Protein 7UWT (pdb70)

Radius of gyration: 27.2 Å; Cα contacts (8 Å, |Δi|>4): 662; chains: 2; bounding box: 78×72×59 Å

InterPro domains:
  IPR000415 Nitroreductase-like [G3DSA:3.40.109.10] (1-217)
  IPR000415 Nitroreductase-like [SSF55469] (1-216)
  IPR029479 Nitroreductase [PF00881] (8-193)
  IPR033878 Oxygen-insensitive NAD(P)H nitroreductase NfsB-like [cd02149] (2-213)
  IPR050627 Nitroreductase/BluB [PTHR23026] (3-212)

Secondary structure (DSSP, 8-state):
--HHHHHHH--B-SSB-TT----HHHHHHHHHHHHT---GGG---EEEEEE-SHHHHHHHHTTS-GGGGGGHHHHHHSSEEEEEEEES---HHHHHHHHHHHHHTT--SSHHHHHHHHHHHHHHHHIIIIIS--HHHHHHHHHHHHHHHHHHHHHHTT-EE--B--S-HHHHHHHTTTGGGTEEEEEEEEEE-B-TT-GGGGS------HHHH----/--HHHHHHH--B-S-B-TT-PPPHHHHHHHHHHHHT---GGG---EEEEEE-SHHHHHHHHTTS-GGGGGGHHHHHHSSEEEEEEEES---HHHHHHHHHHHHHTT--SSHHHHHHHHHHHHHHHHIIIIIS--HHHHHHHHHHHHHHHHHHHHHHTT-EE--B--S-HHHHHHHHTTGGGTEEEEEEEEEE-B-TT-GGGGSPP----HHHH----

Foldseek 3Di:
DDLVVLVQQADAFQAAALVFADDPVLVVVLVVLLCPADAVLSLSQKDKDKDQDLVSLVLQLLFCDDPNVSCNNLSNRFRMKIWIKGFQDDDLVSLVVVLVVVVVVPVDPDVVRSVVSSVVVVVVLCCCVPVVVPNRVSRVVSSVSSVVSSSSVCSVVVKHKHKDQSTHFVSSCVSVVPVVVRITTGIMMGITHHDPPRPRSPDHDDDDDCVVPDDDD/DPLVVLVQQADAFQAFALVFADDVVVVVVLVVLLQPADAVLSLSQKDKDKDQDLVRLVLQLQFQPDPNVSCSNLSNSFRMKIFIKGFQDDDLVSLVVVLVVCVVVPVDPDVVRSVVSSVVVCVVLCCCVPVVVPNRVSRVVSSVSSVVSSSSVCSVVVKHKHKDQSTHQVSSCVSVVPVVVRITTGIMMGITHHDPPRPRSPDGDDDDDPVVPDDDD

Solvent-accessible surface area: 24095 Å² total; per-residue (Å²): 130,82,100,99,87,1,49,121,71,49,33,31,0,75,28,9,40,54,94,110,105,11,67,110,77,60,26,53,40,4,89,47,55,2,93,108,11,72,16,32,36,56,0,56,0,24,91,44,26,55,7,75,58,120,121,14,3,45,77,0,3,97,0,0,91,65,89,80,50,87,22,47,144,21,0,36,24,0,2,22,0,2,0,0,0,0,23,58,68,6,72,64,63,53,1,83,99,13,7,85,55,8,52,110,118,61,179,31,106,76,112,72,48,31,93,47,66,36,67,41,3,14,135,62,1,51,59,18,77,118,111,103,163,31,15,79,90,16,0,41,128,17,0,92,88,0,7,37,46,0,32,70,14,1,10,52,44,131,7,31,9,4,46,5,123,22,14,54,33,117,52,0,0,107,37,44,22,9,115,147,112,24,36,24,4,16,4,0,0,0,2,0,33,56,15,164,111,4,126,31,44,104,100,121,80,97,168,196,65,62,136,90,87,130,123,150,209,210,80,100,93,83,9,48,118,84,46,28,31,0,77,24,7,41,73,98,117,97,7,50,75,92,55,16,59,37,4,90,83,55,1,138,110,10,71,16,32,46,57,0,55,0,24,91,42,30,59,7,64,65,123,70,16,9,48,101,0,3,112,1,0,90,63,90,82,48,86,23,56,52,14,0,61,46,1,8,14,0,1,0,0,0,0,24,58,67,7,72,93,62,57,4,78,99,13,7,69,58,11,52,94,116,62,175,26,110,84,98,146,48,43,90,43,85,25,66,44,7,20,162,69,1,59,72,17,79,118,105,104,163,31,17,81,93,15,0,41,126,16,0,91,87,0,8,36,47,0,30,66,14,0,15,57,39,147,7,29,8,5,47,5,119,21,14,54,32,110,56,0,0,105,43,37,23,6,113,146,137,26,39,24,4,18,4,0,0,0,2,0,28,50,21,128,111,0,123,30,41,157,105,121,80,95,169,196,65,66,120,90,84,131,125,153,211

Nearest PDB structures (foldseek):
  7uwt-assembly1_A  TM=1.005E+00  e=1.247E-40  Vibrio vulnificus
  6czp-assembly4_H  TM=1.000E+00  e=9.760E-38  Vibrio vulnificus
  1nec-assembly2_D  TM=9.916E-01  e=3.797E-31  Enterobacter cloacae
  8ccv-assembly1_B  TM=9.881E-01  e=1.722E-30  Escherichia coli
  8cj0-assembly1_B  TM=9.882E-01  e=2.695E-30  Escherichia coli

Structure (mmCIF, N/CA/C/O backbone):
data_7UWT
#
_entry.id   7UWT
#
_cell.length_a   68.430
_cell.length_b   137.360
_cell.length_c   107.040
_cell.angle_alpha   90.00
_cell.angle_beta   90.00
_cell.angle_gamma   90.00
#
_symmetry.space_group_name_H-M   'C 2 2 21'
#
loop_
_entity.id
_entity.type
_entity.pdbx_description
1 polymer 'Dihydropteridine reductase'
2 non-polymer 'FLAVIN MONONUCLEOTIDE'
3 non-polymer 'ACETATE ION'
4 non-polymer 'polyethylene glycol'
5 water water
#
loop_
_atom_site.group_PDB
_atom_site.id
_atom_site.type_symbol
_atom_site.label_atom_id
_atom_site.label_alt_id
_atom_site.label_comp_id
_atom_site.label_asym_id
_atom_site.label_entity_id
_atom_site.label_seq_id
_atom_site.pdbx_PDB_ins_code
_atom_site.Cartn_x
_atom_site.Cartn_y
_atom_site.Cartn_z
_atom_site.occupancy
_atom_site.B_iso_or_equiv
_atom_site.auth_seq_id
_atom_site.auth_comp_id
_atom_site.auth_asym_id
_atom_site.auth_atom_id
_atom_site.pdbx_PDB_model_num
ATOM 1 N N . MET A 1 1 ? 39.278 32.667 -25.538 1.00 42.47 1 MET A N 1
ATOM 2 C CA . MET A 1 1 ? 40.117 31.412 -25.762 1.00 38.61 1 MET A CA 1
ATOM 3 C C . MET A 1 1 ? 39.422 30.586 -26.851 1.00 28.53 1 MET A C 1
ATOM 4 O O . MET A 1 1 ? 38.270 30.288 -26.681 1.00 30.86 1 MET A O 1
ATOM 9 N N . THR A 1 2 ? 40.097 30.194 -27.920 1.00 26.47 2 THR A N 1
ATOM 10 C CA . THR A 1 2 ? 39.467 29.383 -29.011 1.00 23.89 2 THR A CA 1
ATOM 11 C C . THR A 1 2 ? 39.260 27.947 -28.510 1.00 22.86 2 THR A C 1
ATOM 12 O O . THR A 1 2 ? 39.894 27.594 -27.489 1.00 20.92 2 THR A O 1
ATOM 16 N N . ILE A 1 3 ? 38.439 27.137 -29.190 1.00 24.45 3 ILE A N 1
ATOM 17 C CA . ILE A 1 3 ? 38.308 25.692 -28.792 1.00 22.83 3 ILE A CA 1
ATOM 18 C C . ILE A 1 3 ? 39.646 24.987 -29.010 1.00 21.32 3 ILE A C 1
ATOM 19 O O . ILE A 1 3 ? 39.967 24.068 -28.218 1.00 21.76 3 ILE A O 1
ATOM 23 N N . VAL A 1 4 ? 40.432 25.344 -30.037 1.00 21.10 4 VAL A N 1
ATOM 24 C CA . VAL A 1 4 ? 41.790 24.751 -30.188 1.00 21.43 4 VAL A CA 1
ATOM 25 C C . VAL A 1 4 ? 42.630 25.117 -28.958 1.00 18.63 4 VAL A C 1
ATOM 26 O O . VAL A 1 4 ? 43.367 24.254 -28.436 1.00 19.25 4 VAL A O 1
ATOM 30 N N . GLN A 1 5 ? 42.609 26.365 -28.515 1.00 17.87 5 GLN A N 1
ATOM 31 C CA . GLN A 1 5 ? 43.405 26.728 -27.295 1.00 17.48 5 GLN A CA 1
ATOM 32 C C . GLN A 1 5 ? 42.860 25.920 -26.106 1.00 15.90 5 GLN A C 1
ATOM 33 O O . GLN A 1 5 ? 43.655 25.471 -25.295 1.00 17.18 5 GLN A O 1
ATOM 39 N N . ALA A 1 6 ? 41.555 25.700 -26.013 1.00 17.10 6 ALA A N 1
ATOM 40 C CA . ALA A 1 6 ? 40.997 24.839 -24.937 1.00 16.47 6 ALA A CA 1
ATOM 41 C C . ALA A 1 6 ? 41.594 23.418 -25.031 1.00 17.29 6 ALA A C 1
ATOM 42 O O . ALA A 1 6 ? 41.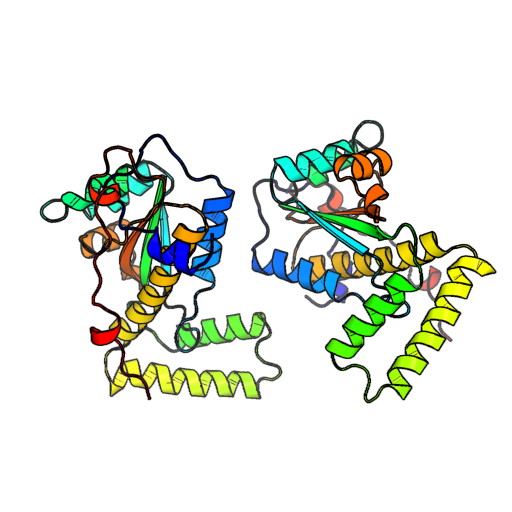928 22.828 -23.963 1.00 16.35 6 ALA A O 1
ATOM 44 N N . ALA A 1 7 ? 41.757 22.852 -26.229 1.00 15.45 7 ALA A N 1
ATOM 45 C CA . ALA A 1 7 ? 42.305 21.494 -26.394 1.00 15.90 7 ALA A CA 1
ATOM 46 C C . ALA A 1 7 ? 43.788 21.499 -26.043 1.00 15.08 7 ALA A C 1
ATOM 47 O O . ALA A 1 7 ? 44.319 20.490 -25.533 1.00 13.72 7 ALA A O 1
ATOM 49 N N . GLN A 1 8 ? 44.498 22.593 -26.378 1.00 16.39 8 GLN A N 1
ATOM 50 C CA . GLN A 1 8 ? 45.950 22.673 -26.122 1.00 17.02 8 GLN A CA 1
ATOM 51 C C . GLN A 1 8 ? 46.223 22.888 -24.636 1.00 17.03 8 GLN A C 1
ATOM 52 O O . GLN A 1 8 ? 47.280 22.447 -24.169 1.00 18.08 8 GLN A O 1
ATOM 58 N N . SER A 1 9 ? 45.375 23.622 -23.908 1.00 18.76 9 SER A N 1
ATOM 59 C CA . SER A 1 9 ? 45.734 24.056 -22.528 1.00 19.00 9 SER A CA 1
ATOM 60 C C . SER A 1 9 ? 45.185 23.066 -21.480 1.00 18.21 9 SER A C 1
ATOM 61 O O . SER A 1 9 ? 45.725 23.006 -20.380 1.00 19.27 9 SER A O 1
ATOM 64 N N . ARG A 1 10 ? 44.176 22.267 -21.792 1.00 15.79 10 ARG A N 1
ATOM 65 C CA . ARG A 1 10 ? 43.669 21.271 -20.807 1.00 14.75 10 ARG A CA 1
ATOM 66 C C . ARG A 1 10 ? 44.763 20.222 -20.590 1.00 14.33 10 ARG A C 1
ATOM 67 O O . ARG A 1 10 ? 45.614 20.040 -21.489 1.00 12.99 10 ARG A O 1
ATOM 75 N N . TYR A 1 11 ? 44.680 19.478 -19.493 1.00 13.04 11 TYR A N 1
ATOM 76 C CA . TYR A 1 11 ? 45.651 18.401 -19.192 1.00 13.85 11 TYR A CA 1
ATOM 77 C C . TYR A 1 11 ? 44.960 17.541 -18.128 1.00 12.85 11 TYR A C 1
ATOM 78 O O . TYR A 1 11 ? 43.998 18.018 -17.492 1.00 13.05 11 TYR A O 1
ATOM 87 N N . SER A 1 12 ? 45.487 16.368 -17.871 1.00 12.43 12 SER A N 1
ATOM 88 C CA . SER A 1 12 ? 45.014 15.512 -16.765 1.00 13.86 12 SER A CA 1
ATOM 89 C C . SER A 1 12 ? 45.575 16.038 -15.417 1.00 12.84 12 SER A C 1
ATOM 90 O O . SER A 1 12 ? 46.734 15.734 -15.089 1.00 14.86 12 SER A O 1
ATOM 93 N N . THR A 1 13 ? 44.737 16.712 -14.640 1.00 14.11 13 THR A N 1
ATOM 94 C CA . THR A 1 13 ? 45.027 17.183 -13.244 1.00 14.79 13 THR A CA 1
ATOM 95 C C . THR A 1 13 ? 45.401 15.983 -12.369 1.00 14.38 13 THR A C 1
ATOM 96 O O . THR A 1 13 ? 44.616 14.986 -12.292 1.00 15.06 13 THR A O 1
ATOM 100 N N . LYS A 1 14 ? 46.574 16.029 -11.744 1.00 14.29 14 LYS A N 1
ATOM 101 C CA . LYS A 1 14 ? 46.991 14.953 -10.813 1.00 14.56 14 LYS A CA 1
ATOM 102 C C . LYS A 1 14 ? 46.841 15.383 -9.356 1.00 15.14 14 LYS A C 1
ATOM 103 O O . LYS A 1 14 ? 47.001 14.513 -8.504 1.00 16.01 14 LYS A O 1
ATOM 109 N N . ALA A 1 15 ? 46.612 16.659 -9.068 1.00 14.60 15 ALA A N 1
ATOM 110 C CA . ALA A 1 15 ? 46.358 17.130 -7.685 1.00 16.27 15 ALA A CA 1
ATOM 111 C C . ALA A 1 15 ? 45.392 18.299 -7.731 1.00 13.91 15 ALA A C 1
ATOM 112 O O . ALA A 1 15 ? 45.680 19.304 -8.428 1.00 14.81 15 ALA A O 1
ATOM 114 N N . PHE A 1 16 ? 44.271 18.185 -7.044 1.00 14.18 16 PHE A N 1
ATOM 115 C CA . PHE A 1 16 ? 43.285 19.282 -6.995 1.00 15.15 16 PHE A CA 1
ATOM 116 C C . PHE A 1 16 ? 43.551 20.128 -5.749 1.00 17.25 16 PHE A C 1
ATOM 117 O O . PHE A 1 16 ? 44.034 19.592 -4.719 1.00 16.45 16 PHE A O 1
ATOM 125 N N . ASP A 1 17 ? 43.123 21.388 -5.808 1.00 16.96 17 ASP A N 1
ATOM 126 C CA . ASP A 1 17 ? 43.112 22.309 -4.642 1.00 18.24 17 ASP A CA 1
ATOM 127 C C . ASP A 1 17 ? 41.830 22.062 -3.834 1.00 17.57 17 ASP A C 1
ATOM 128 O O . ASP A 1 17 ? 40.724 22.446 -4.268 1.00 15.79 17 ASP A O 1
ATOM 133 N N . ALA A 1 18 ? 41.963 21.410 -2.676 1.00 17.71 18 ALA A N 1
ATOM 134 C CA . ALA A 1 18 ? 40.805 20.970 -1.881 1.00 20.72 18 ALA A CA 1
ATOM 135 C C . ALA A 1 18 ? 40.054 22.189 -1.315 1.00 22.38 18 ALA A C 1
ATOM 136 O O . ALA A 1 18 ? 38.904 21.992 -0.894 1.00 25.65 18 ALA A O 1
ATOM 138 N N . SER A 1 19 ? 40.633 23.395 -1.331 1.00 23.02 19 SER A N 1
ATOM 139 C CA . SER A 1 19 ? 39.953 24.622 -0.805 1.00 25.78 19 SER A CA 1
ATOM 140 C C . SER A 1 19 ? 39.007 25.217 -1.863 1.00 27.95 19 SER A C 1
ATOM 141 O O . SER A 1 19 ? 38.112 26.031 -1.505 1.00 26.68 19 SER A O 1
ATOM 144 N N . ARG A 1 20 ? 39.207 24.876 -3.141 1.00 23.33 20 ARG A N 1
ATOM 145 C CA . ARG A 1 20 ? 38.532 25.580 -4.265 1.00 25.09 20 ARG A CA 1
ATOM 146 C C . ARG A 1 20 ? 37.368 24.758 -4.812 1.00 23.02 20 ARG A C 1
ATOM 147 O O . ARG A 1 20 ? 37.575 23.611 -5.243 1.00 24.22 20 ARG A O 1
ATOM 155 N N . LYS A 1 21 ? 36.173 25.319 -4.728 1.00 20.13 21 LYS A N 1
ATOM 156 C CA . LYS A 1 21 ? 34.916 24.696 -5.173 1.00 21.12 21 LYS A CA 1
ATOM 157 C C . LYS A 1 21 ? 34.432 25.391 -6.444 1.00 23.08 21 LYS A C 1
ATOM 158 O O . LYS A 1 21 ? 34.517 26.658 -6.537 1.00 22.56 21 LYS A O 1
ATOM 164 N N . LEU A 1 22 ? 33.796 24.623 -7.312 1.00 20.13 22 LEU A N 1
ATOM 165 C CA . LEU A 1 22 ? 33.137 25.147 -8.523 1.00 22.30 22 LEU A CA 1
ATOM 166 C C . LEU A 1 22 ? 31.894 25.960 -8.150 1.00 21.32 22 LEU A C 1
ATOM 167 O O . LEU A 1 22 ? 31.064 25.533 -7.365 1.00 19.28 22 LEU A O 1
ATOM 172 N N . PRO A 1 23 ? 31.691 27.114 -8.804 1.00 23.10 23 PRO A N 1
ATOM 173 C CA . PRO A 1 23 ? 30.429 27.854 -8.700 1.00 24.83 23 PRO A CA 1
ATOM 174 C C . PRO A 1 23 ? 29.251 27.040 -9.243 1.00 25.24 23 PRO A C 1
ATOM 175 O O . PRO A 1 23 ? 29.453 26.246 -10.209 1.00 21.98 23 PRO A O 1
ATOM 179 N N . GLU A 1 24 ? 28.064 27.263 -8.679 1.00 23.37 24 GLU A N 1
ATOM 180 C CA . GLU A 1 24 ? 26.817 26.528 -9.024 1.00 26.70 24 GLU A CA 1
ATOM 181 C C . GLU A 1 24 ? 26.568 26.614 -10.540 1.00 26.69 24 GLU A C 1
ATOM 182 O O . GLU A 1 24 ? 26.119 25.580 -11.083 1.00 22.99 24 GLU A O 1
ATOM 185 N N . GLU A 1 25 ? 26.882 27.761 -11.184 1.00 22.98 25 GLU A N 1
ATOM 186 C CA . GLU A 1 25 ? 26.665 27.995 -12.642 1.00 22.54 25 GLU A CA 1
ATOM 187 C C . GLU A 1 25 ? 27.517 26.998 -13.454 1.00 21.17 25 GLU A C 1
ATOM 188 O O . GLU A 1 25 ? 27.013 26.486 -14.462 1.00 20.65 25 GLU A O 1
ATOM 190 N N . LYS A 1 26 ? 28.731 26.684 -12.999 1.00 20.68 26 LYS A N 1
ATOM 191 C CA . LYS A 1 26 ? 29.671 25.779 -13.711 1.00 21.33 26 LYS A CA 1
ATOM 192 C C . LYS A 1 26 ? 29.226 24.330 -13.554 1.00 22.37 26 LYS A C 1
ATOM 193 O O . LYS A 1 26 ? 29.274 23.566 -14.553 1.00 19.86 26 LYS A O 1
ATOM 199 N N . VAL A 1 27 ? 28.749 23.962 -12.367 1.00 20.32 27 VAL A N 1
ATOM 200 C CA . VAL A 1 27 ? 28.179 22.612 -12.143 1.00 20.29 27 VAL A CA 1
ATOM 201 C C . VAL A 1 27 ? 26.928 22.403 -13.001 1.00 19.99 27 VAL A C 1
ATOM 202 O O . VAL A 1 27 ? 26.831 21.360 -13.646 1.00 17.20 27 VAL A O 1
ATOM 206 N N . ALA A 1 28 ? 26.010 23.367 -13.064 1.00 17.01 28 ALA A N 1
ATOM 207 C CA . ALA A 1 28 ? 24.787 23.212 -13.870 1.00 17.22 28 ALA A CA 1
ATOM 208 C C . ALA A 1 28 ? 25.150 23.119 -15.370 1.00 15.82 28 ALA A C 1
ATOM 209 O O . ALA A 1 28 ? 24.475 22.343 -16.096 1.00 16.34 28 ALA A O 1
ATOM 211 N N . ALA A 1 29 ? 26.176 23.827 -15.811 1.00 15.40 29 ALA A N 1
ATOM 212 C CA . ALA A 1 29 ? 26.629 23.818 -17.224 1.00 16.99 29 ALA A CA 1
ATOM 213 C C . ALA A 1 29 ? 27.248 22.442 -17.572 1.00 15.52 29 ALA A C 1
ATOM 214 O O . ALA A 1 29 ? 26.968 21.911 -18.668 1.00 15.06 29 ALA A O 1
ATOM 216 N N . VAL A 1 30 ? 28.067 21.863 -16.701 1.00 15.32 30 VAL A N 1
ATOM 217 C CA . VAL A 1 30 ? 28.642 20.489 -16.883 1.00 17.65 30 VAL A CA 1
ATOM 218 C C . VAL A 1 30 ? 27.495 19.493 -17.081 1.00 16.48 30 VAL A C 1
ATOM 219 O O . VAL A 1 30 ? 27.532 18.670 -18.054 1.00 15.33 30 VAL A O 1
ATOM 223 N N . LYS A 1 31 ? 26.474 19.577 -16.223 1.00 15.37 31 LYS A N 1
ATOM 224 C CA . LYS A 1 31 ? 25.361 18.602 -16.245 1.00 15.31 31 LYS A CA 1
ATOM 225 C C . LYS A 1 31 ? 24.525 18.762 -17.517 1.00 15.52 31 LYS A C 1
ATOM 226 O O . LYS A 1 31 ? 24.153 17.740 -18.139 1.00 15.25 31 LYS A O 1
ATOM 231 N N . GLU A 1 32 ? 24.273 19.984 -17.938 1.00 15.90 32 GLU A N 1
ATOM 232 C CA . GLU A 1 32 ? 23.584 20.207 -19.224 1.00 17.01 32 GLU A CA 1
ATOM 233 C C . GLU A 1 32 ? 24.449 19.701 -20.396 1.00 15.84 32 GLU A C 1
ATOM 234 O O . GLU A 1 32 ? 23.907 19.027 -21.297 1.00 15.76 32 GLU A O 1
ATOM 240 N N . LEU A 1 33 ? 25.740 20.003 -20.425 1.00 15.17 33 LEU A N 1
ATOM 241 C CA . LEU A 1 33 ? 26.651 19.541 -21.506 1.00 15.66 33 LEU A CA 1
ATOM 242 C C . LEU A 1 33 ? 26.565 18.027 -21.690 1.00 15.96 33 LEU A C 1
ATOM 243 O O . LEU A 1 33 ? 26.311 17.554 -22.826 1.00 14.74 33 LEU A O 1
ATOM 248 N N . ILE A 1 34 ? 26.739 17.238 -20.633 1.00 14.28 34 ILE A N 1
ATOM 249 C CA . ILE A 1 34 ? 26.823 15.762 -20.811 1.00 14.39 34 ILE A CA 1
ATOM 250 C C . ILE A 1 34 ? 25.429 15.188 -21.097 1.00 14.79 34 ILE A C 1
ATOM 251 O O . ILE A 1 34 ? 25.382 14.224 -21.826 1.00 15.54 34 ILE A O 1
ATOM 256 N N . ARG A 1 35 ? 24.331 15.757 -20.582 1.00 12.82 35 ARG A N 1
ATOM 257 C CA . ARG A 1 35 ? 22.994 15.229 -20.926 1.00 14.10 35 ARG A CA 1
ATOM 258 C C . ARG A 1 35 ? 22.725 15.402 -22.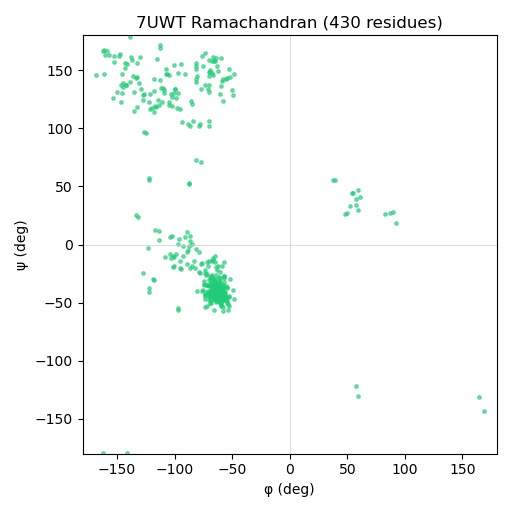428 1.00 12.18 35 ARG A C 1
ATOM 259 O O . ARG A 1 35 ? 21.992 14.565 -22.988 1.00 12.47 35 ARG A O 1
ATOM 267 N N . MET A 1 36 ? 23.352 16.387 -23.062 1.00 13.26 36 MET A N 1
ATOM 268 C CA . MET A 1 36 ? 23.089 16.783 -24.462 1.00 14.31 36 MET A CA 1
ATOM 269 C C . MET A 1 36 ? 23.949 15.993 -25.469 1.00 12.26 36 MET A C 1
ATOM 270 O O . MET A 1 36 ? 23.797 16.257 -26.655 1.00 11.77 36 MET A O 1
ATOM 275 N N . SER A 1 37 ? 24.866 15.145 -25.019 1.00 11.79 37 SER A N 1
ATOM 276 C CA . SER A 1 37 ? 25.819 14.425 -25.898 1.00 11.04 37 SER A CA 1
ATOM 277 C C . SER A 1 37 ? 25.033 13.667 -26.965 1.00 10.29 37 SER A C 1
ATOM 278 O O . SER A 1 37 ? 23.960 13.113 -26.679 1.00 10.82 37 SER A O 1
ATOM 281 N N . ALA A 1 38 ? 25.604 13.629 -28.160 1.00 10.69 38 ALA A N 1
ATOM 282 C CA . ALA A 1 38 ? 25.229 12.699 -29.239 1.00 10.74 38 ALA A CA 1
ATOM 283 C C . ALA A 1 38 ? 25.545 11.255 -28.793 1.00 11.22 38 ALA A C 1
ATOM 284 O O . ALA A 1 38 ? 26.334 11.028 -27.871 1.00 10.70 38 ALA A O 1
ATOM 286 N N . SER A 1 39 ? 24.868 10.312 -29.423 1.00 10.90 39 SER A N 1
ATOM 287 C CA . SER A 1 39 ? 25.042 8.856 -29.236 1.00 10.76 39 SER A CA 1
ATOM 288 C C . SER A 1 39 ? 24.424 8.194 -30.450 1.00 10.73 39 SER A C 1
ATOM 289 O O . SER A 1 39 ? 23.416 8.707 -30.993 1.00 10.47 39 SER A O 1
ATOM 292 N N . SER A 1 40 ? 25.001 7.074 -30.849 1.00 11.76 40 SER A N 1
ATOM 293 C CA . SER A 1 40 ? 24.458 6.251 -31.941 1.00 11.35 40 SER A CA 1
ATOM 294 C C . SER A 1 40 ? 22.962 6.008 -31.684 1.00 10.50 40 SER A C 1
ATOM 295 O O . SER A 1 40 ? 22.588 5.595 -30.568 1.00 9.55 40 SER A O 1
ATOM 298 N N . VAL A 1 41 ? 22.144 6.191 -32.714 1.00 10.29 41 VAL A N 1
ATOM 299 C CA . VAL A 1 41 ? 20.653 6.042 -32.700 1.00 11.88 41 VAL A CA 1
ATOM 300 C C . VAL A 1 41 ? 19.992 6.773 -31.523 1.00 10.95 41 VAL A C 1
ATOM 301 O O . VAL A 1 41 ? 18.903 6.369 -31.134 1.00 11.52 41 VAL A O 1
ATOM 305 N N . ASN A 1 42 ? 20.623 7.825 -30.999 1.00 10.95 42 ASN A N 1
ATOM 306 C CA . ASN A 1 42 ? 20.148 8.563 -29.792 1.00 10.74 42 ASN A CA 1
ATOM 307 C C . ASN A 1 42 ? 19.906 7.593 -28.628 1.00 10.09 42 ASN A C 1
ATOM 308 O O . ASN A 1 42 ? 19.044 7.862 -27.792 1.00 9.84 42 ASN A O 1
ATOM 313 N N . SER A 1 43 ? 20.697 6.513 -28.543 1.00 10.86 43 SER A N 1
ATOM 314 C CA . SER A 1 43 ? 20.597 5.481 -27.482 1.00 10.60 43 SER A CA 1
ATOM 315 C C . SER A 1 43 ? 20.820 6.057 -26.085 1.00 9.72 43 SER A C 1
ATOM 316 O O . SER A 1 43 ? 20.311 5.438 -25.140 1.00 10.23 43 SER A O 1
ATOM 319 N N . GLN A 1 44 ? 21.597 7.137 -25.942 1.00 9.46 44 GLN A N 1
ATOM 320 C CA . GLN A 1 44 ? 21.862 7.793 -24.642 1.00 10.25 44 GLN A CA 1
ATOM 321 C C . GLN A 1 44 ? 22.044 6.722 -23.561 1.00 10.55 44 GLN A C 1
ATOM 322 O O . GLN A 1 44 ? 21.372 6.741 -22.539 1.00 10.03 44 GLN A O 1
ATOM 328 N N . PRO A 1 45 ? 22.987 5.753 -23.725 1.00 11.13 45 PRO A N 1
ATOM 329 C CA . PRO A 1 45 ? 22.974 4.534 -22.902 1.00 10.15 45 PRO A CA 1
ATOM 330 C C . PRO A 1 45 ? 23.742 4.716 -21.587 1.00 10.92 45 PRO A C 1
ATOM 331 O O . PRO A 1 45 ? 24.634 3.946 -21.247 1.00 11.14 45 PRO A O 1
ATOM 335 N N . TRP A 1 46 ? 23.386 5.775 -20.875 1.00 10.60 46 TRP A N 1
ATOM 336 C CA . TRP A 1 46 ? 24.223 6.326 -19.806 1.00 10.81 46 TRP A CA 1
ATOM 337 C C . TRP A 1 46 ? 23.377 6.688 -18.584 1.00 11.24 46 TRP A C 1
ATOM 338 O O . TRP A 1 46 ? 22.165 6.901 -18.711 1.00 12.23 46 TRP A O 1
ATOM 349 N N . HIS A 1 47 ? 24.059 6.762 -17.468 1.00 11.82 47 HIS A N 1
ATOM 350 C CA . HIS A 1 47 ? 23.581 7.382 -16.217 1.00 11.78 47 HIS A CA 1
ATOM 351 C C . HIS A 1 47 ? 24.787 8.073 -15.581 1.00 11.88 47 HIS A C 1
ATOM 352 O O . HIS A 1 47 ? 25.950 7.616 -15.808 1.00 12.01 47 HIS A O 1
ATOM 359 N N . PHE A 1 48 ? 24.562 9.139 -14.814 1.00 11.20 48 PHE A N 1
ATOM 360 C CA . PHE A 1 48 ? 25.667 9.927 -14.246 1.00 12.13 48 PHE A CA 1
ATOM 361 C C . PHE A 1 48 ? 25.444 10.028 -12.731 1.00 13.37 48 PHE A C 1
ATOM 362 O O . PHE A 1 48 ? 24.315 10.330 -12.328 1.00 14.65 48 PHE A O 1
ATOM 370 N N . ILE A 1 49 ? 26.468 9.706 -11.963 1.00 13.62 49 ILE A N 1
ATOM 371 C CA . ILE A 1 49 ? 26.507 10.014 -10.510 1.00 15.90 49 ILE A CA 1
ATOM 372 C C . ILE A 1 49 ? 27.332 11.285 -10.337 1.00 15.10 49 ILE A C 1
ATOM 373 O O . ILE A 1 49 ? 28.451 11.385 -10.863 1.00 17.67 49 ILE A O 1
ATOM 378 N N . VAL A 1 50 ? 26.768 12.284 -9.678 1.00 15.68 50 VAL A N 1
ATOM 379 C CA . VAL A 1 50 ? 27.501 13.529 -9.372 1.00 16.34 50 VAL A CA 1
ATOM 380 C C . VAL A 1 50 ? 27.622 13.654 -7.843 1.00 16.93 50 VAL A C 1
ATOM 381 O O . VAL A 1 50 ? 26.595 13.777 -7.175 1.00 16.69 50 VAL A O 1
ATOM 385 N N . ALA A 1 51 ? 28.850 13.660 -7.351 1.00 16.14 51 ALA A N 1
ATOM 386 C CA . ALA A 1 51 ? 29.172 13.842 -5.923 1.00 17.14 51 ALA A CA 1
ATOM 387 C C . ALA A 1 51 ? 29.634 15.268 -5.743 1.00 17.83 51 ALA A C 1
ATOM 388 O O . ALA A 1 51 ? 30.567 15.686 -6.463 1.00 17.50 51 ALA A O 1
ATOM 390 N N . SER A 1 52 ? 29.029 15.982 -4.811 1.00 18.18 52 SER A N 1
ATOM 391 C CA . SER A 1 52 ? 29.398 17.375 -4.495 1.00 21.21 52 SER A CA 1
ATOM 392 C C . SER A 1 52 ? 29.757 17.480 -3.020 1.00 24.37 52 SER A C 1
ATOM 393 O O . SER A 1 52 ? 30.205 18.544 -2.631 1.00 28.19 52 SER A O 1
ATOM 396 N N . SER A 1 53 ? 29.644 16.397 -2.262 1.00 19.75 53 SER A N 1
ATOM 397 C CA . SER A 1 53 ? 29.813 16.399 -0.784 1.00 20.11 53 SER A CA 1
ATOM 398 C C . SER A 1 53 ? 31.031 15.557 -0.404 1.00 19.54 53 SER A C 1
ATOM 399 O O . SER A 1 53 ? 31.455 14.686 -1.219 1.00 16.71 53 SER A O 1
ATOM 402 N N . GLU A 1 54 ? 31.581 15.777 0.787 1.00 17.47 54 GLU A N 1
ATOM 403 C CA . GLU A 1 54 ? 32.692 14.950 1.305 1.00 19.57 54 GLU A CA 1
ATOM 404 C C . GLU A 1 54 ? 32.213 13.495 1.407 1.00 17.79 54 GLU A C 1
ATOM 405 O O . GLU A 1 54 ? 33.040 12.617 1.056 1.00 17.04 54 GLU A O 1
ATOM 411 N N . GLU A 1 55 ? 30.955 13.259 1.784 1.00 16.27 55 GLU A N 1
ATOM 412 C CA . GLU A 1 55 ? 30.442 11.868 1.966 1.00 17.92 55 GLU A CA 1
ATOM 413 C C . GLU A 1 55 ? 30.383 11.201 0.589 1.00 17.09 55 GLU A C 1
ATOM 414 O O . GLU A 1 55 ? 30.801 10.041 0.463 1.00 16.02 55 GLU A O 1
ATOM 420 N N . GLY A 1 56 ? 29.821 11.894 -0.403 1.00 16.23 56 GLY A N 1
ATOM 421 C CA . GLY A 1 56 ? 29.729 11.376 -1.782 1.00 15.49 56 GLY A CA 1
ATOM 422 C C . GLY A 1 56 ? 31.098 10.988 -2.322 1.00 14.32 56 GLY A C 1
ATOM 423 O O . GLY A 1 56 ? 31.214 9.904 -2.897 1.00 13.46 56 GLY A O 1
ATOM 424 N N . LYS A 1 57 ? 32.090 11.855 -2.172 1.00 13.67 57 LYS A N 1
ATOM 425 C CA . LYS A 1 57 ? 33.452 11.629 -2.704 1.00 13.96 57 LYS A CA 1
ATOM 426 C C . LYS A 1 57 ? 34.070 10.444 -1.963 1.00 13.77 57 LYS A C 1
ATOM 427 O O . LYS A 1 57 ? 34.707 9.609 -2.622 1.00 12.93 57 LYS A O 1
ATOM 433 N N . ALA A 1 58 ? 33.901 10.352 -0.643 1.00 13.10 58 ALA A N 1
ATOM 434 C CA . ALA A 1 58 ? 34.431 9.220 0.154 1.00 12.95 58 ALA A CA 1
ATOM 435 C C . ALA A 1 58 ? 33.841 7.897 -0.362 1.00 13.51 58 ALA A C 1
ATOM 436 O O . ALA A 1 58 ? 34.612 6.902 -0.429 1.00 14.99 58 ALA A O 1
ATOM 438 N N . ARG A 1 59 ? 32.555 7.873 -0.733 1.00 13.89 59 ARG A N 1
ATOM 439 C CA . ARG A 1 59 ? 31.868 6.658 -1.270 1.00 13.81 59 ARG A CA 1
ATOM 440 C C . ARG A 1 59 ? 32.492 6.244 -2.611 1.00 13.96 59 ARG A C 1
ATOM 441 O O . ARG A 1 59 ? 32.796 5.059 -2.777 1.00 11.90 59 ARG A O 1
ATOM 449 N N . ILE A 1 60 ? 32.716 7.204 -3.506 1.00 12.97 60 ILE A N 1
ATOM 450 C CA . ILE A 1 60 ? 33.385 6.911 -4.811 1.00 13.19 60 ILE A CA 1
ATOM 451 C C . ILE A 1 60 ? 34.807 6.423 -4.565 1.00 12.27 60 ILE A C 1
ATOM 452 O O . ILE A 1 60 ? 35.211 5.426 -5.243 1.00 11.77 60 ILE A O 1
ATOM 457 N N . ALA A 1 61 ? 35.545 7.030 -3.621 1.00 11.65 61 ALA A N 1
ATOM 458 C CA . ALA A 1 61 ? 36.959 6.692 -3.346 1.00 13.28 61 ALA A CA 1
ATOM 459 C C . ALA A 1 61 ? 37.136 5.284 -2.763 1.00 12.92 61 ALA A C 1
ATOM 460 O O . ALA A 1 61 ? 38.248 4.792 -2.782 1.00 14.69 61 ALA A O 1
ATOM 462 N N . LYS A 1 62 ? 36.082 4.618 -2.305 1.00 14.87 62 LYS A N 1
ATOM 463 C CA . LYS A 1 62 ? 36.129 3.173 -1.947 1.00 13.96 62 LYS A CA 1
ATOM 464 C C . LYS A 1 62 ? 36.599 2.352 -3.145 1.00 13.94 62 LYS A C 1
ATOM 465 O O . LYS A 1 62 ? 37.240 1.297 -2.932 1.00 12.49 62 LYS A O 1
ATOM 471 N N . ALA A 1 63 ? 36.333 2.816 -4.363 1.00 13.54 63 ALA A N 1
ATOM 472 C CA . ALA A 1 63 ? 36.734 2.103 -5.600 1.00 13.55 63 ALA A CA 1
ATOM 473 C C . ALA A 1 63 ? 38.180 2.445 -6.009 1.00 14.64 63 ALA A C 1
ATOM 474 O O . ALA A 1 63 ? 38.645 1.875 -6.993 1.00 15.35 63 ALA A O 1
ATOM 476 N N . THR A 1 64 ? 38.915 3.285 -5.268 1.00 15.20 64 THR A N 1
ATOM 477 C CA . THR A 1 64 ? 40.327 3.633 -5.596 1.00 15.05 64 THR A CA 1
ATOM 478 C C . THR A 1 64 ? 41.185 3.258 -4.393 1.00 17.59 64 THR A C 1
ATOM 479 O O . THR A 1 64 ? 41.846 4.124 -3.839 1.00 14.94 64 THR A O 1
ATOM 483 N N . GLN A 1 65 ? 41.106 1.995 -3.970 1.00 17.81 65 GLN A N 1
ATOM 484 C CA . GLN A 1 65 ? 41.947 1.488 -2.854 1.00 18.94 65 GLN A CA 1
ATOM 485 C C . GLN A 1 65 ? 42.930 0.473 -3.450 1.00 19.15 65 GLN A C 1
ATOM 486 O O . GLN A 1 65 ? 42.818 0.152 -4.653 1.00 17.23 65 GLN A O 1
ATOM 492 N N . GLY A 1 66 ? 43.893 0.018 -2.643 1.00 21.62 66 GLY A N 1
ATOM 493 C CA . GLY A 1 66 ? 44.923 -0.969 -3.040 1.00 22.69 66 GLY A CA 1
ATOM 494 C C . GLY A 1 66 ? 45.727 -0.497 -4.237 1.00 18.94 66 GLY A C 1
ATOM 495 O O . GLY A 1 66 ? 46.260 0.633 -4.193 1.00 18.68 66 GLY A O 1
ATOM 496 N N . GLY A 1 67 ? 45.723 -1.286 -5.312 1.00 20.64 67 GLY A N 1
ATOM 497 C CA . GLY A 1 67 ? 46.500 -0.973 -6.533 1.00 21.64 67 GLY A CA 1
ATOM 498 C C . GLY A 1 67 ? 46.013 0.300 -7.233 1.00 22.41 67 GLY A C 1
ATOM 499 O O . GLY A 1 67 ? 46.766 0.839 -8.058 1.00 21.52 67 GLY A O 1
ATOM 500 N N . PHE A 1 68 ? 44.820 0.817 -6.910 1.00 17.11 68 PHE A N 1
ATOM 501 C CA . PHE A 1 68 ? 44.252 2.032 -7.565 1.00 16.60 68 PHE A CA 1
ATOM 502 C C . PHE A 1 68 ? 44.403 3.274 -6.662 1.00 17.61 68 PHE A C 1
ATOM 503 O O . PHE A 1 68 ? 43.859 4.345 -7.022 1.00 16.12 68 PHE A O 1
ATOM 511 N N . ALA A 1 69 ? 45.116 3.174 -5.542 1.00 17.60 69 ALA A N 1
ATOM 512 C CA . ALA A 1 69 ? 45.204 4.242 -4.516 1.00 18.38 69 ALA A CA 1
ATOM 513 C C . ALA A 1 69 ? 45.800 5.533 -5.090 1.00 17.40 69 ALA A C 1
ATOM 514 O O . ALA A 1 69 ? 45.572 6.609 -4.492 1.00 16.28 69 ALA A O 1
ATOM 516 N N . ALA A 1 70 ? 46.586 5.451 -6.172 1.00 17.32 70 ALA A N 1
ATOM 517 C CA . ALA A 1 70 ? 47.149 6.637 -6.858 1.00 18.77 70 ALA A CA 1
ATOM 518 C C . ALA A 1 70 ? 46.037 7.572 -7.352 1.00 17.84 70 ALA A C 1
ATOM 519 O O . ALA A 1 70 ? 46.313 8.743 -7.547 1.00 20.42 70 ALA A O 1
ATOM 521 N N . ASN A 1 71 ? 44.806 7.104 -7.480 1.00 15.42 71 ASN A N 1
ATOM 522 C CA . ASN A 1 71 ? 43.685 7.954 -7.941 1.00 14.61 71 ASN A CA 1
ATOM 523 C C . ASN A 1 71 ? 42.826 8.474 -6.797 1.00 16.06 71 ASN A C 1
ATOM 524 O O . ASN A 1 71 ? 41.882 9.246 -7.088 1.00 16.36 71 ASN A O 1
ATOM 529 N N . GLU A 1 72 ? 43.041 8.005 -5.550 1.00 15.27 72 GLU A N 1
ATOM 530 C CA . GLU A 1 72 ? 42.137 8.330 -4.409 1.00 15.82 72 GLU A CA 1
ATOM 531 C C . GLU A 1 72 ? 42.073 9.844 -4.147 1.00 14.10 72 GLU A C 1
ATOM 532 O O . GLU A 1 72 ? 40.937 10.391 -4.057 1.00 15.90 72 GLU A O 1
ATOM 538 N N . ARG A 1 73 ? 43.215 10.534 -4.037 1.00 15.45 73 ARG A N 1
ATOM 539 C CA . ARG A 1 73 ? 43.257 11.981 -3.684 1.00 17.61 73 ARG A CA 1
ATOM 540 C C . ARG A 1 73 ? 42.666 12.822 -4.825 1.00 16.14 73 ARG A C 1
ATOM 541 O O . ARG A 1 73 ? 42.060 13.848 -4.514 1.00 16.26 73 ARG A O 1
ATOM 549 N N . LYS A 1 74 ? 42.739 12.379 -6.081 1.00 15.17 74 LYS A N 1
ATOM 550 C CA . LYS A 1 74 ? 42.088 13.123 -7.200 1.00 16.06 74 LYS A CA 1
ATOM 551 C C . LYS A 1 74 ? 40.593 13.187 -6.933 1.00 15.67 74 LYS A C 1
ATOM 552 O O . LYS A 1 74 ? 39.969 14.256 -7.177 1.00 16.54 74 LYS A O 1
ATOM 558 N N . ILE A 1 75 ? 40.020 12.084 -6.438 1.00 13.07 75 ILE A N 1
ATOM 559 C CA . ILE A 1 75 ? 38.565 12.040 -6.154 1.00 13.60 75 ILE A CA 1
ATOM 560 C C . ILE A 1 75 ? 38.288 12.882 -4.896 1.00 14.05 75 ILE A C 1
ATOM 561 O O . ILE A 1 75 ? 37.306 13.644 -4.912 1.00 14.84 75 ILE A O 1
ATOM 566 N N . LEU A 1 76 ? 39.073 12.692 -3.837 1.00 14.17 76 LEU A N 1
ATOM 567 C CA . LEU A 1 76 ? 38.775 13.281 -2.491 1.00 15.85 76 LEU A CA 1
ATOM 568 C C . LEU A 1 76 ? 38.927 14.803 -2.501 1.00 15.13 76 LEU A C 1
ATOM 569 O O . LEU A 1 76 ? 38.134 15.493 -1.864 1.00 13.91 76 LEU A O 1
ATOM 574 N N . ASP A 1 77 ? 39.891 15.310 -3.257 1.00 15.10 77 ASP A N 1
ATOM 575 C CA . ASP A 1 77 ? 40.261 16.747 -3.195 1.00 15.41 77 ASP A CA 1
ATOM 576 C C . ASP A 1 77 ? 39.539 17.551 -4.274 1.00 16.55 77 ASP A C 1
ATOM 577 O O . ASP A 1 77 ? 39.546 18.775 -4.166 1.00 17.84 77 ASP A O 1
ATOM 582 N N . ALA A 1 78 ? 38.937 16.917 -5.283 1.00 14.68 78 ALA A N 1
ATOM 583 C CA . ALA A 1 78 ? 38.181 17.620 -6.344 1.00 13.68 78 ALA A CA 1
ATOM 584 C C . ALA A 1 78 ? 36.980 18.308 -5.718 1.00 14.39 78 ALA A C 1
ATOM 585 O O . ALA A 1 78 ? 36.578 17.959 -4.580 1.00 15.03 78 ALA A O 1
ATOM 587 N N . SER A 1 79 ? 36.432 19.284 -6.431 1.00 13.28 79 SER A N 1
ATOM 588 C CA . SER A 1 79 ? 35.199 20.000 -6.035 1.00 14.65 79 SER A CA 1
ATOM 589 C C . SER A 1 79 ? 33.995 19.070 -6.247 1.00 14.62 79 SER A C 1
ATOM 590 O O . SER A 1 79 ? 33.121 18.931 -5.336 1.00 14.78 79 SER A O 1
ATOM 593 N N . HIS A 1 80 ? 33.868 18.540 -7.459 1.00 14.16 80 HIS A N 1
ATOM 594 C CA . HIS A 1 80 ? 32.728 17.707 -7.903 1.00 13.89 80 HIS A CA 1
ATOM 595 C C . HIS A 1 80 ? 33.274 16.516 -8.668 1.00 13.18 80 HIS A C 1
ATOM 596 O O . HIS A 1 80 ? 34.371 16.635 -9.265 1.00 13.35 80 HIS A O 1
ATOM 603 N N . VAL A 1 81 ? 32.621 15.376 -8.535 1.00 12.14 81 VAL A N 1
ATOM 604 C CA . VAL A 1 81 ? 33.069 14.158 -9.276 1.00 11.78 81 VAL A CA 1
ATOM 605 C C . VAL A 1 81 ? 31.879 13.596 -10.042 1.00 11.60 81 VAL A C 1
ATOM 606 O O . VAL A 1 81 ? 30.823 13.357 -9.426 1.00 13.32 81 VAL A O 1
ATOM 610 N N . VAL A 1 82 ? 32.072 13.353 -11.336 1.00 11.40 82 VAL A N 1
ATOM 611 C CA . VAL A 1 82 ? 31.073 12.725 -12.226 1.00 11.14 82 VAL A CA 1
ATOM 612 C C . VAL A 1 82 ? 31.515 11.281 -12.482 1.00 11.71 82 VAL A C 1
ATOM 613 O O . VAL A 1 82 ? 32.612 11.082 -13.007 1.00 12.13 82 VAL A O 1
ATOM 617 N N . VAL A 1 83 ? 30.661 10.328 -12.152 1.00 12.36 83 VAL A N 1
ATOM 618 C CA . VAL A 1 83 ? 30.848 8.913 -12.544 1.00 12.39 83 VAL A CA 1
ATOM 619 C C . VAL A 1 83 ? 29.982 8.686 -13.782 1.00 11.88 83 VAL A C 1
ATOM 620 O O . VAL A 1 83 ? 28.758 8.791 -13.678 1.00 13.45 83 VAL A O 1
ATOM 624 N N . PHE A 1 84 ? 30.615 8.364 -14.890 1.00 10.95 84 PHE A N 1
ATOM 625 C CA . PHE A 1 84 ? 29.933 7.946 -16.128 1.00 11.40 84 PHE A CA 1
ATOM 626 C C . PHE A 1 84 ? 29.675 6.443 -16.055 1.00 11.83 84 PHE A C 1
ATOM 627 O O . PHE A 1 84 ? 30.632 5.648 -15.868 1.00 11.75 84 PHE A O 1
ATOM 635 N N . CYS A 1 85 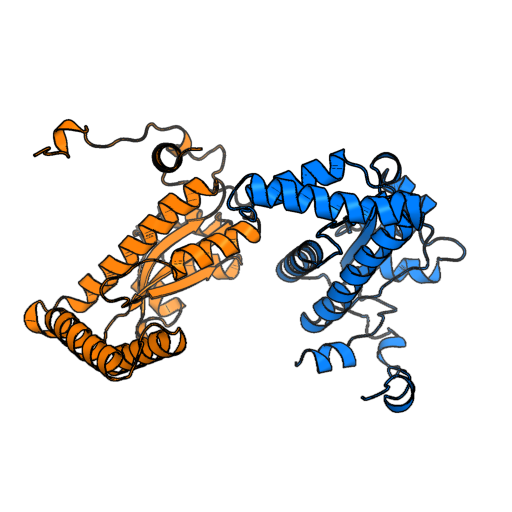? 28.404 6.083 -16.197 1.00 12.22 85 CYS A N 1
ATOM 636 C CA . CYS A 1 85 ? 27.907 4.693 -16.158 1.00 12.60 85 CYS A CA 1
ATOM 637 C C . CYS A 1 85 ? 27.278 4.387 -17.516 1.00 12.05 85 CYS A C 1
ATOM 638 O O . CYS A 1 85 ? 26.590 5.289 -18.109 1.00 12.18 85 CYS A O 1
ATOM 641 N N . ALA A 1 86 ? 27.480 3.161 -17.978 1.00 10.78 86 ALA A N 1
ATOM 642 C CA . ALA A 1 86 ? 26.895 2.639 -19.205 1.00 10.59 86 ALA A CA 1
ATOM 643 C C . ALA A 1 86 ? 25.798 1.643 -18.840 1.00 11.08 86 ALA A C 1
ATOM 644 O O . ALA A 1 86 ? 25.983 0.855 -17.881 1.00 11.59 86 ALA A O 1
ATOM 646 N N . LYS A 1 87 ? 24.790 1.520 -19.704 1.00 11.34 87 LYS A N 1
ATOM 647 C CA . LYS A 1 87 ? 23.818 0.388 -19.646 1.00 11.73 87 LYS A CA 1
ATOM 648 C C . LYS A 1 87 ? 24.539 -0.955 -19.780 1.00 12.51 87 LYS A C 1
ATOM 649 O O . LYS A 1 87 ? 25.472 -1.058 -20.557 1.00 11.98 87 LYS A O 1
ATOM 655 N N . THR A 1 88 ? 24.111 -1.963 -19.032 1.00 12.24 88 THR A N 1
ATOM 656 C CA . THR A 1 88 ? 24.705 -3.320 -19.128 1.00 14.53 88 THR A CA 1
ATOM 657 C C . THR A 1 88 ? 24.012 -4.129 -20.231 1.00 14.74 88 THR A C 1
ATOM 658 O O . THR A 1 88 ? 24.612 -5.096 -20.705 1.00 15.04 88 THR A O 1
ATOM 662 N N . ALA A 1 89 ? 22.803 -3.747 -20.629 1.00 14.40 89 ALA A N 1
ATOM 663 C CA . ALA A 1 89 ? 22.052 -4.433 -21.692 1.00 14.99 89 ALA A CA 1
ATOM 664 C C . ALA A 1 89 ? 21.014 -3.467 -22.246 1.00 15.25 89 ALA A C 1
ATOM 665 O O . ALA A 1 89 ? 20.737 -2.412 -21.620 1.00 14.94 89 ALA A O 1
ATOM 667 N N . ILE A 1 90 ? 20.458 -3.843 -23.391 1.00 14.61 90 ILE A N 1
ATOM 668 C CA . ILE A 1 90 ? 19.494 -2.970 -24.101 1.00 14.01 90 ILE A CA 1
ATOM 669 C C . ILE A 1 90 ? 18.440 -3.913 -24.668 1.00 16.15 90 ILE A C 1
ATOM 670 O O . ILE A 1 90 ? 18.798 -5.030 -25.182 1.00 17.89 90 ILE A O 1
ATOM 675 N N . ASP A 1 91 ? 17.187 -3.503 -24.551 1.00 16.55 91 ASP A N 1
ATOM 676 C CA . ASP A 1 91 ? 16.064 -4.315 -25.068 1.00 18.28 91 ASP A CA 1
ATOM 677 C C . ASP A 1 91 ? 14.975 -3.432 -25.697 1.00 19.34 91 ASP A C 1
ATOM 678 O O . ASP A 1 91 ? 15.038 -2.181 -25.633 1.00 15.09 91 ASP A O 1
ATOM 683 N N . GLU A 1 92 ? 13.932 -4.098 -26.176 1.00 20.71 92 GLU A N 1
ATOM 684 C CA . GLU A 1 92 ? 12.815 -3.430 -26.871 1.00 23.76 92 GLU A CA 1
ATOM 685 C C . GLU A 1 92 ? 12.121 -2.458 -25.917 1.00 20.64 92 GLU A C 1
ATOM 686 O O . GLU A 1 92 ? 11.687 -1.423 -26.417 1.00 20.66 92 GLU A O 1
ATOM 692 N N . ALA A 1 93 ? 11.949 -2.770 -24.634 1.00 18.92 93 ALA A N 1
ATOM 693 C CA . ALA A 1 93 ? 11.235 -1.851 -23.702 1.00 20.64 93 ALA A CA 1
ATOM 694 C C . ALA A 1 93 ? 12.006 -0.522 -23.598 1.00 19.56 93 ALA A C 1
ATOM 695 O O . ALA A 1 93 ? 11.377 0.583 -23.595 1.00 16.62 93 ALA A O 1
ATOM 697 N N . TYR A 1 94 ? 13.331 -0.579 -23.496 1.00 17.75 94 TYR A N 1
ATOM 698 C CA . TYR A 1 94 ? 14.130 0.672 -23.429 1.00 15.98 94 TYR A CA 1
ATOM 699 C C . TYR A 1 94 ? 13.942 1.441 -24.751 1.00 15.43 94 TYR A C 1
ATOM 700 O O . TYR A 1 94 ? 13.745 2.691 -24.747 1.00 16.06 94 TYR A O 1
ATOM 709 N N . LEU A 1 95 ? 13.959 0.723 -25.878 1.00 14.31 95 LEU A N 1
ATOM 710 C CA . LEU A 1 95 ? 13.800 1.364 -27.204 1.00 15.99 95 LEU A CA 1
ATOM 711 C C . LEU A 1 95 ? 12.415 2.012 -27.318 1.00 16.53 95 LEU A C 1
ATOM 712 O O . LEU A 1 95 ? 12.334 3.048 -27.981 1.00 15.12 95 LEU A O 1
ATOM 717 N N . LEU A 1 96 ? 11.371 1.399 -26.753 1.00 18.05 96 LEU A N 1
ATOM 718 C CA . LEU A 1 96 ? 9.994 1.980 -26.813 1.00 18.26 96 LEU A CA 1
ATOM 719 C C . LEU A 1 96 ? 9.899 3.215 -25.901 1.00 17.32 96 LEU A C 1
ATOM 720 O O . LEU A 1 96 ? 9.217 4.178 -26.287 1.00 16.50 96 LEU A O 1
ATOM 725 N N . ASP A 1 97 ? 10.591 3.232 -24.768 1.00 17.67 97 ASP A N 1
ATOM 726 C CA . ASP A 1 97 ? 10.622 4.374 -23.826 1.00 18.95 97 ASP A CA 1
ATOM 727 C C . ASP A 1 97 ? 11.357 5.532 -24.506 1.00 18.27 97 ASP A C 1
ATOM 728 O O . ASP A 1 97 ? 10.903 6.730 -24.458 1.00 16.37 97 ASP A O 1
ATOM 733 N N . LEU A 1 98 ? 12.449 5.211 -25.189 1.00 15.87 98 LEU A N 1
ATOM 734 C CA . LEU A 1 98 ? 13.229 6.222 -25.936 1.00 15.81 98 LEU A CA 1
ATOM 735 C C . LEU A 1 98 ? 12.348 6.813 -27.044 1.00 14.97 98 LEU A C 1
ATOM 736 O O . LEU A 1 98 ? 12.319 8.086 -27.178 1.00 14.80 98 LEU A O 1
ATOM 741 N N . LEU A 1 99 ? 11.673 5.960 -27.834 1.00 14.36 99 LEU A N 1
ATOM 742 C CA . LEU A 1 99 ? 10.807 6.420 -28.958 1.00 15.94 99 LEU A CA 1
ATOM 743 C C . LEU A 1 99 ? 9.690 7.334 -28.417 1.00 16.32 99 LEU A C 1
ATOM 744 O O . LEU A 1 99 ? 9.385 8.358 -29.058 1.00 16.61 99 LEU A O 1
ATOM 749 N N . GLU A 1 100 ? 9.079 6.982 -27.289 1.00 16.63 100 GLU A N 1
ATOM 750 C CA . GLU A 1 100 ? 8.056 7.823 -26.609 1.00 20.72 100 GLU A CA 1
ATOM 751 C C . GLU A 1 100 ? 8.634 9.158 -26.148 1.00 19.03 100 GLU A C 1
ATOM 752 O O . GLU A 1 100 ? 7.922 10.183 -26.349 1.00 17.94 100 GLU A O 1
ATOM 758 N N . SER A 1 101 ? 9.832 9.204 -25.570 1.00 17.70 101 SER A N 1
ATOM 759 C CA . SER A 1 101 ? 10.432 10.500 -25.172 1.00 19.18 101 SER A CA 1
ATOM 760 C C . SER A 1 101 ? 10.658 11.352 -26.428 1.00 17.53 101 SER A C 1
ATOM 761 O O . SER A 1 101 ? 10.416 12.572 -26.378 1.00 15.94 101 SER A O 1
ATOM 764 N N . GLU A 1 102 ? 11.082 10.759 -27.541 1.00 15.47 102 GLU A N 1
ATOM 765 C CA . GLU A 1 102 ? 11.323 11.558 -28.772 1.00 16.01 102 GLU A CA 1
ATOM 766 C C . GLU A 1 102 ? 9.976 12.053 -29.341 1.00 17.11 102 GLU A C 1
ATOM 767 O O . GLU A 1 102 ? 9.917 13.187 -29.882 1.00 17.08 102 GLU A O 1
ATOM 773 N N . ASP A 1 103 ? 8.953 11.198 -29.316 1.00 15.47 103 ASP A N 1
ATOM 774 C CA . ASP A 1 103 ? 7.575 11.567 -29.755 1.00 18.40 103 ASP A CA 1
ATOM 775 C C . ASP A 1 103 ? 7.061 12.765 -28.935 1.00 18.15 103 ASP A C 1
ATOM 776 O O . ASP A 1 103 ? 6.554 13.755 -29.548 1.00 18.97 103 ASP A O 1
ATOM 781 N N . LYS A 1 104 ? 7.214 12.712 -27.620 1.00 17.50 104 LYS A N 1
ATOM 782 C CA . LYS A 1 104 ? 6.805 13.810 -26.698 1.00 19.92 104 LYS A CA 1
ATOM 783 C C . LYS A 1 104 ? 7.600 15.053 -27.071 1.00 19.31 104 LYS A C 1
ATOM 784 O O . LYS A 1 104 ? 7.042 16.177 -27.012 1.00 19.02 104 LYS A O 1
ATOM 787 N N . ASP A 1 105 ? 8.857 14.888 -27.491 1.00 17.03 105 ASP A N 1
ATOM 788 C CA . ASP A 1 105 ? 9.743 16.041 -27.789 1.00 18.71 105 ASP A CA 1
ATOM 789 C C . ASP A 1 105 ? 9.468 16.602 -29.185 1.00 15.86 105 ASP A C 1
ATOM 790 O O . ASP A 1 105 ? 10.136 17.578 -29.540 1.00 18.18 1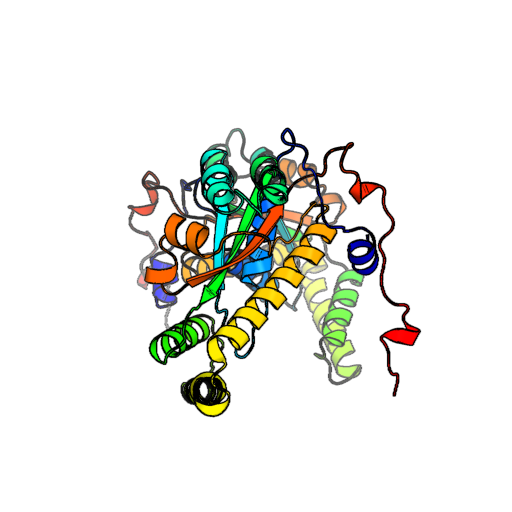05 ASP A O 1
ATOM 795 N N . GLY A 1 106 ? 8.583 15.996 -29.977 1.00 16.70 106 GLY A N 1
ATOM 796 C CA . GLY A 1 106 ? 8.155 16.567 -31.270 1.00 16.67 106 GLY A CA 1
ATOM 797 C C . GLY A 1 106 ? 8.971 16.107 -32.471 1.00 16.44 106 GLY A C 1
ATOM 798 O O . GLY A 1 106 ? 8.862 16.732 -33.535 1.00 18.40 106 GLY A O 1
ATOM 799 N N . ARG A 1 107 ? 9.711 15.012 -32.369 1.00 16.35 107 ARG A N 1
ATOM 800 C CA . ARG A 1 107 ? 10.563 14.543 -33.483 1.00 16.27 107 ARG A CA 1
ATOM 801 C C . ARG A 1 107 ? 9.764 13.856 -34.601 1.00 17.00 107 ARG A C 1
ATOM 802 O O . ARG A 1 107 ? 10.366 13.686 -35.672 1.00 16.22 107 ARG A O 1
ATOM 810 N N . TYR A 1 108 ? 8.516 13.442 -34.389 1.00 16.34 108 TYR A N 1
ATOM 811 C CA . TYR A 1 108 ? 7.708 12.684 -35.385 1.00 18.31 108 TYR A CA 1
ATOM 812 C C . TYR A 1 108 ? 6.402 13.435 -35.738 1.00 20.41 108 TYR A C 1
ATOM 813 O O . TYR A 1 108 ? 5.558 13.604 -34.868 1.00 23.79 108 TYR A O 1
ATOM 822 N N . ALA A 1 109 ? 6.266 13.834 -37.000 1.00 26.64 109 ALA A N 1
ATOM 823 C CA . ALA A 1 109 ? 5.076 14.504 -37.597 1.00 30.27 109 ALA A CA 1
ATOM 824 C C . ALA A 1 109 ? 3.869 13.553 -37.574 1.00 35.28 109 ALA A C 1
ATOM 825 O O . ALA A 1 109 ? 2.758 14.034 -37.348 1.00 36.48 109 ALA A O 1
ATOM 827 N N . ASP A 1 110 ? 4.088 12.249 -37.805 1.00 34.61 110 ASP A N 1
ATOM 828 C CA . ASP A 1 110 ? 3.010 11.236 -37.954 1.00 34.34 110 ASP A CA 1
ATOM 829 C C . ASP A 1 110 ? 3.526 9.890 -37.410 1.00 35.38 110 ASP A C 1
ATOM 830 O O . ASP A 1 110 ? 4.771 9.731 -37.238 1.00 29.73 110 ASP A O 1
ATOM 835 N N . VAL A 1 111 ? 2.611 8.953 -37.157 1.00 35.29 111 VAL A N 1
ATOM 836 C CA . VAL A 1 111 ? 2.914 7.583 -36.647 1.00 35.88 111 VAL A CA 1
ATOM 837 C C . VAL A 1 111 ? 3.780 6.856 -37.666 1.00 34.31 111 VAL A C 1
ATOM 838 O O . VAL A 1 111 ? 4.506 5.956 -37.225 1.00 31.69 111 VAL A O 1
ATOM 842 N N . GLU A 1 112 ? 3.670 7.189 -38.958 1.00 31.26 112 GLU A N 1
ATOM 843 C CA . GLU A 1 112 ? 4.497 6.574 -40.025 1.00 31.86 112 GLU A CA 1
ATOM 844 C C . GLU A 1 112 ? 5.975 6.827 -39.683 1.00 32.23 112 GLU A C 1
ATOM 845 O O . GLU A 1 112 ? 6.713 5.827 -39.542 1.00 36.09 112 GLU A O 1
ATOM 847 N N . ALA A 1 113 ? 6.396 8.090 -39.520 1.00 28.43 113 ALA A N 1
ATOM 848 C CA . ALA A 1 113 ? 7.791 8.483 -39.213 1.00 27.60 113 ALA A CA 1
ATOM 849 C C . ALA A 1 113 ? 8.264 7.823 -37.896 1.00 28.64 113 ALA A C 1
ATOM 850 O O . ALA A 1 113 ? 9.468 7.456 -37.765 1.00 29.45 113 ALA A O 1
ATOM 852 N N . LYS A 1 114 ? 7.369 7.732 -36.922 1.00 24.45 114 LYS A N 1
ATOM 853 C CA . LYS A 1 114 ? 7.666 7.138 -35.601 1.00 26.55 114 LYS A CA 1
ATOM 854 C C . LYS A 1 114 ? 7.965 5.641 -35.776 1.00 26.75 114 LYS A C 1
ATOM 855 O O . LYS A 1 114 ? 9.051 5.168 -35.326 1.00 21.71 114 LYS A O 1
ATOM 861 N N . ASN A 1 115 ? 7.012 4.917 -36.375 1.00 28.39 115 ASN A N 1
ATOM 862 C CA . ASN A 1 115 ? 7.135 3.455 -36.646 1.00 31.91 115 ASN A CA 1
ATOM 863 C C . ASN A 1 115 ? 8.395 3.201 -37.483 1.00 29.30 115 ASN A C 1
ATOM 864 O O . ASN A 1 115 ? 9.139 2.254 -37.157 1.00 32.31 115 ASN A O 1
ATOM 869 N N . GLY A 1 116 ? 8.660 4.032 -38.486 1.00 28.37 116 GLY A N 1
ATOM 870 C CA . GLY A 1 116 ? 9.849 3.921 -39.342 1.00 30.95 116 GLY A CA 1
ATOM 871 C C . GLY A 1 116 ? 11.119 4.004 -38.519 1.00 32.38 116 GLY A C 1
ATOM 872 O O . GLY A 1 116 ? 12.062 3.199 -38.754 1.00 29.22 116 GLY A O 1
ATOM 873 N N . MET A 1 117 ? 11.186 4.974 -37.602 1.00 28.40 117 MET A N 1
ATOM 874 C CA . MET A 1 117 ? 12.393 5.200 -36.778 1.00 26.50 117 MET A CA 1
ATOM 875 C C . MET A 1 117 ? 12.595 3.986 -35.861 1.00 23.31 117 MET A C 1
ATOM 876 O O . MET A 1 117 ? 13.735 3.553 -35.707 1.00 22.26 117 MET A O 1
ATOM 881 N N . HIS A 1 118 ? 11.525 3.492 -35.241 1.00 22.46 118 HIS A N 1
ATOM 882 C CA . HIS A 1 118 ? 11.594 2.320 -34.344 1.00 23.64 118 HIS A CA 1
ATOM 883 C C . HIS A 1 118 ? 12.168 1.122 -35.116 1.00 25.93 118 HIS A C 1
ATOM 884 O O . HIS A 1 118 ? 13.034 0.371 -34.554 1.00 19.60 118 HIS A O 1
ATOM 891 N N . ALA A 1 119 ? 11.674 0.906 -36.343 1.00 26.58 119 ALA A N 1
ATOM 892 C CA . ALA A 1 119 ? 11.992 -0.313 -37.121 1.00 27.62 119 ALA A CA 1
ATOM 893 C C . ALA A 1 119 ? 13.461 -0.221 -37.494 1.00 26.43 119 ALA A C 1
ATOM 894 O O . ALA A 1 119 ? 14.166 -1.220 -37.305 1.00 29.14 119 ALA A O 1
ATOM 896 N N . GLY A 1 120 ? 13.927 0.979 -37.836 1.00 25.14 120 GLY A N 1
ATOM 897 C CA . GLY A 1 120 ? 15.321 1.264 -38.209 1.00 24.10 120 GLY A CA 1
ATOM 898 C C . GLY A 1 120 ? 16.243 1.113 -37.009 1.00 23.51 120 GLY A C 1
ATOM 899 O O . GLY A 1 120 ? 17.295 0.449 -37.112 1.00 23.48 120 GLY A O 1
ATOM 900 N N . ARG A 1 121 ? 15.897 1.745 -35.891 1.00 21.16 121 ARG A N 1
ATOM 901 C CA . ARG A 1 121 ? 16.754 1.721 -34.688 1.00 18.69 121 ARG A CA 1
ATOM 902 C C . ARG A 1 121 ? 16.797 0.267 -34.172 1.00 18.17 121 ARG A C 1
ATOM 903 O O . ARG A 1 121 ? 17.869 -0.175 -33.728 1.00 19.33 121 ARG A O 1
ATOM 911 N N . SER A 1 122 ? 15.669 -0.424 -34.189 1.00 19.41 122 SER A N 1
ATOM 912 C CA . SER A 1 122 ? 15.533 -1.835 -33.740 1.00 22.78 122 SER A CA 1
ATOM 913 C C . SER A 1 122 ? 16.429 -2.719 -34.590 1.00 25.87 122 SER A C 1
ATOM 914 O O . SER A 1 122 ? 17.113 -3.578 -33.988 1.00 23.58 122 SER A O 1
ATOM 917 N N . PHE A 1 123 ? 16.405 -2.550 -35.917 1.00 29.36 123 PHE A N 1
ATOM 918 C CA . PHE A 1 123 ? 17.245 -3.379 -36.815 1.00 32.78 123 PHE A CA 1
ATOM 919 C C . PHE A 1 123 ? 18.676 -3.215 -36.329 1.00 27.62 123 PHE A C 1
ATOM 920 O O . PHE A 1 123 ? 19.405 -4.168 -36.183 1.00 29.39 123 PHE A O 1
ATOM 928 N N . PHE A 1 124 ? 19.072 -1.982 -36.105 1.00 26.72 124 PHE A N 1
ATOM 929 C CA . PHE A 1 124 ? 20.470 -1.619 -35.823 1.00 23.48 124 PHE A CA 1
ATOM 930 C C . PHE A 1 124 ? 20.932 -2.101 -34.425 1.00 21.76 124 PHE A C 1
ATOM 931 O O . PHE A 1 124 ? 22.074 -2.641 -34.242 1.00 20.95 124 PHE A O 1
ATOM 939 N N . VAL A 1 125 ? 20.124 -1.853 -33.390 1.00 16.76 125 VAL A N 1
ATOM 940 C CA . VAL A 1 125 ? 20.466 -2.331 -32.019 1.00 15.96 125 VAL A CA 1
ATOM 941 C C . VAL A 1 125 ? 20.597 -3.863 -32.038 1.00 16.98 125 VAL A C 1
ATOM 942 O O . VAL A 1 125 ? 21.510 -4.451 -31.364 1.00 16.12 125 VAL A O 1
ATOM 946 N N . ASN A 1 126 ? 19.716 -4.520 -32.771 1.00 17.78 126 ASN A N 1
ATOM 947 C CA . ASN A 1 126 ? 19.673 -6.012 -32.811 1.00 21.09 126 ASN A CA 1
ATOM 948 C C . ASN A 1 126 ? 20.920 -6.558 -33.518 1.00 17.80 126 ASN A C 1
ATOM 949 O O . ASN A 1 126 ? 21.408 -7.631 -33.099 1.00 20.15 126 ASN A O 1
ATOM 954 N N . MET A 1 127 ? 21.423 -5.855 -34.521 1.00 18.26 127 MET A N 1
ATOM 955 C CA . MET A 1 127 ? 22.738 -6.151 -35.156 1.00 22.83 127 MET A CA 1
ATOM 956 C C . MET A 1 127 ? 23.835 -6.174 -34.077 1.00 18.87 127 MET A C 1
ATOM 957 O O . MET A 1 127 ? 24.633 -7.114 -34.086 1.00 20.10 127 MET A O 1
ATOM 962 N N . HIS A 1 128 ? 23.876 -5.213 -33.148 1.00 16.27 128 HIS A N 1
ATOM 963 C CA . HIS A 1 128 ? 24.865 -5.195 -32.043 1.00 13.57 128 HIS A CA 1
ATOM 964 C C . HIS A 1 128 ? 24.555 -6.295 -31.009 1.00 14.33 128 HIS A C 1
ATOM 965 O O . HIS A 1 128 ? 25.490 -7.004 -30.593 1.00 14.31 128 HIS A O 1
ATOM 972 N N . ARG A 1 129 ? 23.286 -6.518 -30.670 1.00 13.31 129 ARG A N 1
ATOM 973 C CA . ARG A 1 129 ? 22.933 -7.524 -29.632 1.00 15.59 129 ARG A CA 1
ATOM 974 C C . ARG A 1 129 ? 23.307 -8.931 -30.131 1.00 15.70 129 ARG A C 1
ATOM 975 O O . ARG A 1 129 ? 23.861 -9.737 -29.338 1.00 16.05 129 ARG A O 1
ATOM 983 N N . PHE A 1 130 ? 22.992 -9.250 -31.391 1.00 15.85 130 PHE A N 1
ATOM 984 C CA . PHE A 1 130 ? 22.869 -10.668 -31.829 1.00 16.73 130 PHE A CA 1
ATOM 985 C C . PHE A 1 130 ? 23.870 -11.011 -32.926 1.00 18.01 130 PHE A C 1
ATOM 986 O O . PHE A 1 130 ? 24.282 -12.182 -32.970 1.00 19.43 130 PHE A O 1
ATOM 994 N N . ASP A 1 131 ? 24.278 -10.066 -33.776 1.00 18.83 131 ASP A N 1
ATOM 995 C CA . ASP A 1 131 ? 25.178 -10.401 -34.913 1.00 19.78 131 ASP A CA 1
ATOM 996 C C . ASP A 1 131 ? 26.621 -10.099 -34.526 1.00 21.40 131 ASP A C 1
ATOM 997 O O . ASP A 1 131 ? 27.466 -10.999 -34.630 1.00 20.72 131 ASP A O 1
ATOM 1002 N N . LEU A 1 132 ? 26.931 -8.877 -34.120 1.00 19.68 132 LEU A N 1
ATOM 1003 C CA . LEU A 1 132 ? 28.297 -8.578 -33.597 1.00 20.75 132 LEU A CA 1
ATOM 1004 C C . LEU A 1 132 ? 28.429 -9.060 -32.163 1.00 18.67 132 LEU A C 1
ATOM 1005 O O . LEU A 1 132 ? 29.555 -9.214 -31.695 1.00 20.43 132 LEU A O 1
ATOM 1010 N N . LYS A 1 133 ? 27.321 -9.206 -31.441 1.00 18.50 133 LYS A N 1
ATOM 1011 C CA . LYS A 1 133 ? 27.347 -9.664 -30.025 1.00 18.28 133 LYS A CA 1
ATOM 1012 C C . LYS A 1 133 ? 28.277 -8.759 -29.204 1.00 17.92 133 LYS A C 1
ATOM 1013 O O . LYS A 1 133 ? 29.003 -9.248 -28.340 1.00 16.95 133 LYS A O 1
ATOM 1019 N N . ASP A 1 134 ? 28.172 -7.455 -29.396 1.00 15.84 134 ASP A N 1
ATOM 1020 C CA . ASP A 1 134 ? 29.083 -6.499 -28.724 1.00 16.17 134 ASP A CA 1
ATOM 1021 C C . ASP A 1 134 ? 28.290 -5.334 -28.119 1.00 14.46 134 ASP A C 1
ATOM 1022 O O . ASP A 1 134 ? 28.893 -4.252 -28.031 1.00 13.46 134 ASP A O 1
ATOM 1027 N N . ALA A 1 135 ? 27.016 -5.521 -27.784 1.00 14.76 135 ALA A N 1
ATOM 1028 C CA . ALA A 1 135 ? 26.091 -4.412 -27.428 1.00 15.30 135 ALA A CA 1
ATOM 1029 C C . ALA A 1 135 ? 26.653 -3.653 -26.217 1.00 14.01 135 ALA A C 1
ATOM 1030 O O . ALA A 1 135 ? 26.600 -2.418 -26.206 1.00 12.92 135 ALA A O 1
ATOM 1032 N N . HIS A 1 136 ? 27.257 -4.332 -25.245 1.00 14.70 136 HIS A N 1
ATOM 1033 C CA . HIS A 1 136 ? 27.778 -3.601 -24.062 1.00 16.54 136 HIS A CA 1
ATOM 1034 C C . HIS A 1 136 ? 28.977 -2.719 -24.468 1.00 14.52 136 HIS A C 1
ATOM 1035 O O . HIS A 1 136 ? 29.083 -1.549 -23.993 1.00 11.00 136 HIS A O 1
ATOM 1042 N N . HIS A 1 137 ? 29.871 -3.230 -25.310 1.00 12.97 137 HIS A N 1
ATOM 1043 C CA . HIS A 1 137 ? 31.011 -2.411 -25.821 1.00 13.09 137 HIS A CA 1
ATOM 1044 C C . HIS A 1 137 ? 30.541 -1.237 -26.672 1.00 12.97 137 HIS A C 1
ATOM 1045 O O . HIS A 1 137 ? 31.111 -0.125 -26.541 1.00 12.75 137 HIS A O 1
ATOM 1052 N N . TRP A 1 138 ? 29.560 -1.461 -27.514 1.00 11.01 138 TRP A N 1
ATOM 1053 C CA . TRP A 1 138 ? 28.977 -0.413 -28.391 1.00 12.59 138 TRP A CA 1
ATOM 1054 C C . TRP A 1 138 ? 28.358 0.693 -27.510 1.00 12.81 138 TRP A C 1
ATOM 1055 O O . TRP A 1 138 ? 28.596 1.881 -27.764 1.00 12.06 138 TRP A O 1
ATOM 1066 N N . MET A 1 139 ? 27.633 0.328 -26.458 1.00 11.57 139 MET A N 1
ATOM 1067 C CA . MET A 1 139 ? 27.036 1.347 -25.543 1.00 10.71 139 MET A CA 1
ATOM 1068 C C . MET A 1 139 ? 28.141 2.092 -24.781 1.00 11.04 139 MET A C 1
ATOM 1069 O O . MET A 1 139 ? 28.038 3.337 -24.681 1.00 10.05 139 MET A O 1
ATOM 1074 N N . GLU A 1 140 ? 29.191 1.402 -24.307 1.00 11.52 140 GLU A N 1
ATOM 1075 C CA . GLU A 1 140 ? 30.259 2.049 -23.535 1.00 11.68 140 GLU A CA 1
ATOM 1076 C C . GLU A 1 140 ? 30.967 3.026 -24.479 1.00 10.59 140 GLU A C 1
ATOM 1077 O O . GLU A 1 140 ? 31.373 4.087 -23.976 1.00 9.59 140 GLU A O 1
ATOM 1083 N N . LYS A 1 141 ? 31.100 2.711 -25.762 1.00 9.58 141 LYS A N 1
ATOM 1084 C CA . LYS A 1 141 ? 31.720 3.647 -26.751 1.00 10.17 141 LYS A CA 1
ATOM 1085 C C . LYS A 1 141 ? 30.962 4.982 -26.800 1.00 9.59 141 LYS A C 1
ATOM 1086 O O . LYS A 1 141 ? 31.633 6.033 -26.896 1.00 9.86 141 LYS A O 1
ATOM 1092 N N . GLN A 1 142 ? 29.643 4.939 -26.735 1.00 9.26 142 GLN A N 1
ATOM 1093 C CA . GLN A 1 142 ? 28.814 6.186 -26.748 1.00 10.10 142 GLN A CA 1
ATOM 1094 C C . GLN A 1 142 ? 29.107 6.974 -25.459 1.00 9.86 142 GLN A C 1
ATOM 1095 O O . GLN A 1 142 ? 29.158 8.194 -25.468 1.00 10.05 142 GLN A O 1
ATOM 1101 N N . VAL A 1 143 ? 29.272 6.281 -24.342 1.00 9.73 143 VAL A N 1
ATOM 1102 C CA . VAL A 1 143 ? 29.579 6.931 -23.042 1.00 9.77 143 VAL A CA 1
ATOM 1103 C C . VAL A 1 143 ? 30.966 7.582 -23.129 1.00 9.71 143 VAL A C 1
ATOM 1104 O O . VAL A 1 143 ? 31.090 8.684 -22.636 1.00 10.17 143 VAL A O 1
ATOM 1108 N N . TYR A 1 144 ? 31.972 6.949 -23.742 1.00 9.20 144 TYR A N 1
ATOM 1109 C CA . TYR A 1 144 ? 33.316 7.565 -23.948 1.00 9.75 144 TYR A CA 1
ATOM 1110 C C . TYR A 1 144 ? 33.232 8.819 -24.833 1.00 9.33 144 TYR A C 1
ATOM 1111 O O . TYR A 1 144 ? 33.954 9.802 -24.568 1.00 9.06 144 TYR A O 1
ATOM 1120 N N . LEU A 1 145 ? 32.391 8.781 -25.849 1.00 9.58 145 LEU A N 1
ATOM 1121 C CA . LEU A 1 145 ? 32.173 9.968 -26.713 1.00 9.71 145 LEU A CA 1
ATOM 1122 C C . LEU A 1 145 ? 31.691 11.110 -25.803 1.00 9.40 145 LEU A C 1
ATOM 1123 O O . LEU A 1 145 ? 32.217 12.221 -25.894 1.00 9.94 145 LEU A O 1
ATOM 1128 N N . ASN A 1 146 ? 30.757 10.820 -24.901 1.00 10.00 146 ASN A N 1
ATOM 1129 C CA . ASN A 1 146 ? 30.218 11.796 -23.925 1.00 9.79 146 ASN A CA 1
ATOM 1130 C C . ASN A 1 146 ? 31.394 12.340 -23.089 1.00 10.59 146 ASN A C 1
ATOM 1131 O O . ASN A 1 146 ? 31.579 13.569 -23.002 1.00 10.79 146 ASN A O 1
ATOM 1136 N N . VAL A 1 147 ? 32.179 11.480 -22.480 1.00 9.79 147 VAL A N 1
ATOM 1137 C CA . VAL A 1 147 ? 33.374 11.904 -21.696 1.00 9.50 147 VAL A CA 1
ATOM 1138 C C . VAL A 1 147 ? 34.233 12.897 -22.493 1.00 9.84 147 VAL A C 1
ATOM 1139 O O . VAL A 1 147 ? 34.660 13.911 -21.928 1.00 8.42 147 VAL A O 1
ATOM 1143 N N . GLY A 1 148 ? 34.514 12.600 -23.758 1.00 9.39 148 GLY A N 1
ATOM 1144 C CA . GLY A 1 148 ? 35.259 13.551 -24.609 1.00 10.12 148 GLY A CA 1
ATOM 1145 C C . GLY A 1 148 ? 34.627 14.928 -24.600 1.00 9.69 148 GLY A C 1
ATOM 1146 O O . GLY A 1 148 ? 35.359 15.974 -24.554 1.00 10.73 148 GLY A O 1
ATOM 1147 N N . THR A 1 149 ? 33.316 15.001 -24.724 1.00 10.55 149 THR A N 1
ATOM 1148 C CA . THR A 1 149 ? 32.644 16.325 -24.712 1.00 10.90 149 THR A CA 1
ATOM 1149 C C . THR A 1 149 ? 32.922 17.026 -23.399 1.00 10.75 149 THR A C 1
ATOM 1150 O O . THR A 1 149 ? 33.099 18.244 -23.408 1.00 10.43 149 THR A O 1
ATOM 1154 N N . LEU A 1 150 ? 32.895 16.276 -22.305 1.00 10.76 150 LEU A N 1
ATOM 1155 C CA . LEU A 1 150 ? 33.153 16.878 -20.968 1.00 10.74 150 LEU A CA 1
ATOM 1156 C C . LEU A 1 150 ? 34.605 17.333 -20.878 1.00 10.17 150 LEU A C 1
ATOM 1157 O O . LEU A 1 150 ? 34.820 18.398 -20.334 1.00 11.35 150 LEU A O 1
ATOM 1162 N N . LEU A 1 151 ? 35.587 16.559 -21.331 1.00 9.87 151 LEU A N 1
ATOM 1163 C CA . LEU A 1 151 ? 37.003 16.979 -21.189 1.00 11.47 151 LEU A CA 1
ATOM 1164 C C . LEU A 1 151 ? 37.227 18.302 -21.956 1.00 13.28 151 LEU A C 1
ATOM 1165 O O . LEU A 1 151 ? 37.987 19.227 -21.447 1.00 12.88 151 LEU A O 1
ATOM 1170 N N . LEU A 1 152 ? 36.671 18.403 -23.168 1.00 12.97 152 LEU A N 1
ATOM 1171 C CA . LEU A 1 152 ? 36.887 19.634 -23.971 1.00 13.00 152 LEU A CA 1
ATOM 1172 C C . LEU A 1 152 ? 36.049 20.772 -23.382 1.00 13.52 152 LEU A C 1
ATOM 1173 O O . LEU A 1 152 ? 36.601 21.888 -23.155 1.00 13.74 152 LEU A O 1
ATOM 1178 N N . GLY A 1 153 ? 34.806 20.462 -23.017 1.00 13.15 153 GLY A N 1
ATOM 1179 C CA . GLY A 1 153 ? 33.870 21.448 -22.460 1.00 13.67 153 GLY A CA 1
ATOM 1180 C C . GLY A 1 153 ? 34.387 22.025 -21.159 1.00 14.38 153 GLY A C 1
ATOM 1181 O O . GLY A 1 153 ? 34.262 23.246 -20.953 1.00 14.64 153 GLY A O 1
ATOM 1182 N N . ALA A 1 154 ? 34.925 21.183 -20.271 1.00 14.72 154 ALA A N 1
ATOM 1183 C CA . ALA A 1 154 ? 35.453 21.635 -18.978 1.00 14.80 154 ALA A CA 1
ATOM 1184 C C . ALA A 1 154 ? 36.545 22.655 -19.252 1.00 14.40 154 ALA A C 1
ATOM 1185 O O . ALA A 1 154 ? 36.586 23.710 -18.572 1.00 13.96 154 ALA A O 1
ATOM 1187 N N . SER A 1 155 ? 37.446 22.314 -20.173 1.00 14.29 155 SER A N 1
ATOM 1188 C CA . SER A 1 155 ? 38.580 23.203 -20.493 1.00 15.13 155 SER A CA 1
ATOM 1189 C C . SER A 1 155 ? 38.024 24.544 -20.982 1.00 15.62 155 SER A C 1
ATOM 1190 O O . SER A 1 155 ? 38.569 25.596 -20.566 1.00 16.19 155 SER A O 1
ATOM 1193 N N . ALA A 1 156 ? 37.027 24.545 -21.861 1.00 15.37 156 ALA A N 1
ATOM 1194 C CA . ALA A 1 156 ? 36.504 25.818 -22.418 1.00 17.72 156 ALA A CA 1
ATOM 1195 C C . ALA A 1 156 ? 35.869 26.649 -21.288 1.00 20.08 156 ALA A C 1
ATOM 1196 O O . ALA A 1 156 ? 35.834 27.896 -21.414 1.00 17.79 156 ALA A O 1
ATOM 1198 N N . MET A 1 157 ? 35.316 25.996 -20.254 1.00 17.53 157 MET A N 1
ATOM 1199 C CA . MET A 1 157 ? 34.714 26.674 -19.074 1.00 18.49 157 MET A CA 1
ATOM 1200 C C . MET A 1 157 ? 35.762 26.975 -17.998 1.00 17.40 157 MET A C 1
ATOM 1201 O O . MET A 1 157 ? 35.327 27.419 -16.936 1.00 18.76 157 MET A O 1
ATOM 1206 N N . GLU A 1 158 ? 37.054 26.755 -18.256 1.00 17.23 158 GLU A N 1
ATOM 1207 C CA . GLU A 1 158 ? 38.183 27.020 -17.313 1.00 20.69 158 GLU A CA 1
ATOM 1208 C C . GLU A 1 158 ? 38.017 26.212 -16.018 1.00 20.07 158 GLU A C 1
ATOM 1209 O O . GLU A 1 158 ? 38.146 26.781 -14.895 1.00 19.25 158 GLU A O 1
ATOM 1215 N N . ILE A 1 159 ? 37.718 24.940 -16.178 1.00 16.71 159 ILE A N 1
ATOM 1216 C CA . ILE A 1 159 ? 37.556 23.932 -15.083 1.00 17.80 159 ILE A CA 1
ATOM 1217 C C . ILE A 1 159 ? 38.639 22.887 -15.333 1.00 17.29 159 ILE A C 1
ATOM 1218 O O . ILE A 1 159 ? 38.698 22.368 -16.476 1.00 16.93 159 ILE A O 1
ATOM 1223 N N . ASP A 1 160 ? 39.386 22.513 -14.301 1.00 14.75 160 ASP A N 1
ATOM 1224 C CA . ASP A 1 160 ? 40.345 21.385 -14.349 1.00 15.09 160 ASP A CA 1
ATOM 1225 C C . ASP A 1 160 ? 39.596 20.052 -14.178 1.00 13.61 160 ASP A C 1
ATOM 1226 O O . ASP A 1 160 ? 38.544 19.992 -13.544 1.00 12.28 160 ASP A O 1
ATOM 1231 N N . ALA A 1 161 ? 40.075 19.027 -14.854 1.00 14.20 161 ALA A N 1
ATOM 1232 C CA . ALA A 1 161 ? 39.445 17.690 -14.846 1.00 12.63 161 ALA A CA 1
ATOM 1233 C C . ALA A 1 161 ? 40.524 16.637 -14.995 1.00 12.33 161 ALA A C 1
ATOM 1234 O O . ALA A 1 161 ? 41.651 16.958 -15.481 1.00 12.42 161 ALA A O 1
ATOM 1236 N N . VAL A 1 162 ? 40.189 15.400 -14.642 1.00 11.94 162 VAL A N 1
ATOM 1237 C CA . VAL A 1 162 ? 41.033 14.252 -15.036 1.00 12.25 162 VAL A CA 1
ATOM 1238 C C . VAL A 1 162 ? 40.088 13.090 -15.288 1.00 12.74 162 VAL A C 1
ATOM 1239 O O . VAL A 1 162 ? 39.254 12.782 -14.445 1.00 12.41 162 VAL A O 1
ATOM 1243 N N . PRO A 1 163 ? 40.227 12.412 -16.438 1.00 12.04 163 PRO A N 1
ATOM 1244 C CA . PRO A 1 163 ? 39.492 11.169 -16.682 1.00 12.39 163 PRO A CA 1
ATOM 1245 C C . PRO A 1 163 ? 40.231 10.023 -15.994 1.00 11.76 163 PRO A C 1
ATOM 1246 O O . PRO A 1 163 ? 41.408 9.961 -16.056 1.00 13.27 163 PRO A O 1
ATOM 1250 N N . ILE A 1 164 ? 39.488 9.103 -15.388 1.00 11.67 164 ILE A N 1
ATOM 1251 C CA . ILE A 1 164 ? 40.049 8.023 -14.537 1.00 11.04 164 ILE A CA 1
ATOM 1252 C C . ILE A 1 164 ? 39.414 6.689 -14.947 1.00 11.02 164 ILE A C 1
ATOM 1253 O O . ILE A 1 164 ? 38.191 6.546 -14.807 1.00 10.59 164 ILE A O 1
ATOM 1258 N N . GLU A 1 165 ? 40.236 5.751 -15.414 1.00 11.81 165 GLU A N 1
ATOM 1259 C CA . GLU A 1 165 ? 39.868 4.317 -15.650 1.00 13.06 165 GLU A CA 1
ATOM 1260 C C . GLU A 1 165 ? 40.383 3.454 -14.493 1.00 13.04 165 GLU A C 1
ATOM 1261 O O . GLU A 1 165 ? 39.923 2.307 -14.388 1.00 11.67 165 GLU A O 1
ATOM 1267 N N . GLY A 1 166 ? 41.333 3.968 -13.723 1.00 13.47 166 GLY A N 1
ATOM 1268 C CA . GLY A 1 166 ? 42.035 3.215 -12.666 1.00 13.61 166 GLY A CA 1
ATOM 1269 C C . GLY A 1 166 ? 41.231 3.151 -11.401 1.00 12.23 166 GLY A C 1
ATOM 1270 O O . GLY A 1 166 ? 41.578 3.841 -10.436 1.00 11.74 166 GLY A O 1
ATOM 1271 N N . PHE A 1 167 ? 40.157 2.353 -11.418 1.00 11.90 167 PHE A N 1
ATOM 1272 C CA . PHE A 1 167 ? 39.268 2.162 -10.271 1.00 11.55 167 PHE A CA 1
ATOM 1273 C C . PHE A 1 167 ? 38.641 0.787 -10.379 1.00 12.31 167 PHE A C 1
ATOM 1274 O O . PHE A 1 167 ? 38.627 0.178 -11.470 1.00 11.16 167 PHE A O 1
ATOM 1282 N N . ASP A 1 168 ? 38.121 0.313 -9.268 1.00 12.89 168 ASP A N 1
ATOM 1283 C CA . ASP A 1 168 ? 37.497 -1.025 -9.193 1.00 13.67 168 ASP A CA 1
ATOM 1284 C C . ASP A 1 168 ? 36.003 -0.853 -9.435 1.00 12.94 168 ASP A C 1
ATOM 1285 O O . ASP A 1 168 ? 35.306 -0.383 -8.556 1.00 11.82 168 ASP A O 1
ATOM 1290 N N . ALA A 1 169 ? 35.532 -1.234 -10.623 1.00 13.58 169 ALA A N 1
ATOM 1291 C CA . ALA A 1 169 ? 34.154 -0.953 -11.072 1.00 13.31 169 ALA A CA 1
ATOM 1292 C C . ALA A 1 169 ? 33.200 -1.865 -10.301 1.00 12.05 169 ALA A C 1
ATOM 1293 O O . ALA A 1 169 ? 32.077 -1.474 -10.131 1.00 14.08 169 ALA A O 1
ATOM 1295 N N . LYS A 1 170 ? 33.631 -3.031 -9.818 1.00 12.03 170 LYS A N 1
ATOM 1296 C CA . LYS A 1 170 ? 32.735 -3.885 -8.996 1.00 14.08 170 LYS A CA 1
ATOM 1297 C C . LYS A 1 170 ? 32.410 -3.135 -7.709 1.00 12.91 170 LYS A C 1
ATOM 1298 O O . LYS A 1 170 ? 31.263 -3.137 -7.285 1.00 13.90 170 LYS A O 1
ATOM 1304 N N . VAL A 1 171 ? 33.411 -2.584 -7.054 1.00 13.43 171 VAL A N 1
ATOM 1305 C CA . VAL A 1 171 ? 33.246 -1.859 -5.771 1.00 14.19 171 VAL A CA 1
ATOM 1306 C C . VAL A 1 171 ? 32.362 -0.638 -6.031 1.00 12.57 171 VAL A C 1
ATOM 1307 O O . VAL A 1 171 ? 31.456 -0.394 -5.249 1.00 12.96 171 VAL A O 1
ATOM 1311 N N . LEU A 1 172 ? 32.639 0.135 -7.081 1.00 11.84 172 LEU A N 1
ATOM 1312 C CA . LEU A 1 172 ? 31.818 1.341 -7.374 1.00 12.48 172 LEU A CA 1
ATOM 1313 C C . LEU A 1 172 ? 30.381 0.945 -7.719 1.00 12.65 172 LEU A C 1
ATOM 1314 O O . LEU A 1 172 ? 29.404 1.584 -7.216 1.00 13.42 172 LEU A O 1
ATOM 1319 N N . ASP A 1 173 ? 30.209 -0.078 -8.541 1.00 11.91 173 ASP A N 1
ATOM 1320 C CA . ASP A 1 173 ? 28.855 -0.554 -8.899 1.00 13.88 173 ASP A CA 1
ATOM 1321 C C . ASP A 1 173 ? 28.089 -0.962 -7.638 1.00 14.29 173 ASP A C 1
ATOM 1322 O O . ASP A 1 173 ? 26.917 -0.598 -7.513 1.00 14.25 173 ASP A O 1
ATOM 1327 N N . GLU A 1 174 ? 28.718 -1.738 -6.756 1.00 15.99 174 GLU A N 1
ATOM 1328 C CA . GLU A 1 174 ? 28.018 -2.168 -5.528 1.00 16.75 174 GLU A CA 1
ATOM 1329 C C . GLU A 1 174 ? 27.712 -0.982 -4.626 1.00 16.15 174 GLU A C 1
ATOM 1330 O O . GLU A 1 174 ? 26.664 -1.017 -4.003 1.00 17.25 174 GLU A O 1
ATOM 1336 N N . GLU A 1 175 ? 28.574 0.030 -4.587 1.00 14.98 175 GLU A N 1
ATOM 1337 C CA . GLU A 1 175 ? 28.401 1.225 -3.735 1.00 17.06 175 GLU A CA 1
ATOM 1338 C C . GLU A 1 175 ? 27.080 1.926 -4.095 1.00 17.91 175 GLU A C 1
ATOM 1339 O O . GLU A 1 175 ? 26.418 2.417 -3.199 1.00 18.17 175 GLU A O 1
ATOM 1345 N N . PHE A 1 176 ? 26.658 1.933 -5.353 1.00 17.21 176 PHE A N 1
ATOM 1346 C CA . PHE A 1 176 ? 25.477 2.707 -5.795 1.00 16.97 176 PHE A CA 1
ATOM 1347 C C . PHE A 1 176 ? 24.380 1.795 -6.321 1.00 17.44 176 PHE A C 1
ATOM 1348 O O . PHE A 1 176 ? 23.451 2.354 -6.921 1.00 18.81 176 PHE A O 1
ATOM 1356 N N . GLY A 1 177 ? 24.479 0.484 -6.105 1.00 17.46 177 GLY A N 1
ATOM 1357 C CA . GLY A 1 177 ? 23.478 -0.504 -6.572 1.00 18.54 177 GLY A CA 1
ATOM 1358 C C . GLY A 1 177 ? 23.285 -0.450 -8.090 1.00 16.82 177 GLY A C 1
ATOM 1359 O O . GLY A 1 177 ? 22.138 -0.628 -8.554 1.00 19.03 177 GLY A O 1
ATOM 1360 N N . LEU A 1 178 ? 24.332 -0.164 -8.870 1.00 16.30 178 LEU A N 1
ATOM 1361 C CA . LEU A 1 178 ? 24.157 0.118 -10.328 1.00 14.96 178 LEU A CA 1
ATOM 1362 C C . LEU A 1 178 ? 23.766 -1.158 -11.089 1.00 15.17 178 LEU A C 1
ATOM 1363 O O . LEU A 1 178 ? 22.933 -1.076 -12.011 1.00 16.00 178 LEU A O 1
ATOM 1368 N N . ARG A 1 179 ? 24.401 -2.290 -10.827 1.00 15.85 179 ARG A N 1
ATOM 1369 C CA . ARG A 1 179 ? 24.144 -3.497 -11.654 1.00 17.56 179 ARG A CA 1
ATOM 1370 C C . ARG A 1 179 ? 22.692 -3.936 -11.512 1.00 21.47 179 ARG A C 1
ATOM 1371 O O . ARG A 1 179 ? 22.098 -4.270 -12.581 1.00 19.58 179 ARG A O 1
ATOM 1379 N N . GLU A 1 180 ? 22.093 -3.829 -10.317 1.00 20.77 180 GLU A N 1
ATOM 1380 C CA . GLU A 1 180 ? 20.674 -4.220 -10.182 1.00 25.80 180 GLU A CA 1
ATOM 1381 C C . GLU A 1 180 ? 19.802 -3.179 -10.916 1.00 25.68 180 GLU A C 1
ATOM 1382 O O . GLU A 1 180 ? 18.710 -3.569 -11.330 1.00 24.37 180 GLU A O 1
ATOM 1388 N N . LYS A 1 181 ? 20.294 -1.975 -11.218 1.00 22.38 181 LYS A N 1
ATOM 1389 C CA . LYS A 1 181 ? 19.516 -0.963 -12.004 1.00 22.76 181 LYS A CA 1
ATOM 1390 C C . LYS A 1 181 ? 19.869 -0.998 -13.513 1.00 20.66 181 LYS A C 1
ATOM 1391 O O . LYS A 1 181 ? 19.344 -0.196 -14.258 1.00 19.27 181 LYS A O 1
ATOM 1395 N N . GLY A 1 182 ? 20.705 -1.924 -13.956 1.00 18.51 182 GLY A N 1
ATOM 1396 C CA . GLY A 1 182 ? 21.110 -2.081 -15.361 1.00 19.60 182 GLY A CA 1
ATOM 1397 C C . GLY A 1 182 ? 22.240 -1.149 -15.787 1.00 15.44 182 GLY A C 1
ATOM 1398 O O . GLY A 1 182 ? 22.284 -0.831 -16.972 1.00 16.51 182 GLY A O 1
ATOM 1399 N N . PHE A 1 183 ? 23.101 -0.690 -14.885 1.00 15.30 183 PHE A N 1
ATOM 1400 C CA . PHE A 1 183 ? 24.237 0.210 -15.228 1.00 14.68 183 PHE A CA 1
ATOM 1401 C C . PHE A 1 183 ? 25.541 -0.318 -14.645 1.00 13.83 183 PHE A C 1
ATOM 1402 O O . PHE A 1 183 ? 25.531 -1.079 -13.665 1.00 13.91 183 PHE A O 1
ATOM 1410 N N . THR A 1 184 ? 26.650 0.164 -15.186 1.00 12.52 184 THR A N 1
ATOM 1411 C CA . THR A 1 184 ? 27.999 -0.171 -14.692 1.00 12.79 184 THR A CA 1
ATOM 1412 C C . THR A 1 184 ? 28.881 1.060 -14.888 1.00 12.01 184 THR A C 1
ATOM 1413 O O . THR A 1 184 ? 28.807 1.719 -15.936 1.00 12.57 184 THR A O 1
ATOM 1417 N N . SER A 1 185 ? 29.697 1.368 -13.906 1.00 11.57 185 SER A N 1
ATOM 1418 C CA . SER A 1 185 ? 30.639 2.506 -13.946 1.00 11.54 185 SER A CA 1
ATOM 1419 C C . SER A 1 185 ? 31.795 2.236 -14.932 1.00 11.35 185 SER A C 1
ATOM 1420 O O . SER A 1 185 ? 32.399 1.109 -14.910 1.00 10.06 185 SER A O 1
ATOM 1423 N N . VAL A 1 186 ? 32.124 3.222 -15.790 1.00 10.28 186 VAL A N 1
ATOM 1424 C CA . VAL A 1 186 ? 33.199 3.057 -16.808 1.00 12.62 186 VAL A CA 1
ATOM 1425 C C . VAL A 1 186 ? 34.287 4.122 -16.659 1.00 11.65 186 VAL A C 1
ATOM 1426 O O . VAL A 1 186 ? 35.468 3.782 -16.842 1.00 11.28 186 VAL A O 1
ATOM 1430 N N . VAL A 1 187 ? 33.944 5.358 -16.316 1.00 11.44 187 VAL A N 1
ATOM 1431 C CA . VAL A 1 187 ? 34.944 6.446 -16.215 1.00 11.40 187 VAL A CA 1
ATOM 1432 C C . VAL A 1 187 ? 34.521 7.354 -15.070 1.00 11.87 187 VAL A C 1
ATOM 1433 O O . VAL A 1 187 ? 33.321 7.740 -15.032 1.00 11.96 187 VAL A O 1
ATOM 1437 N N . ILE A 1 188 ? 35.493 7.729 -14.245 1.00 10.64 188 ILE A N 1
ATOM 1438 C CA . ILE A 1 188 ? 35.341 8.745 -13.168 1.00 11.22 188 ILE A CA 1
ATOM 1439 C C . ILE A 1 188 ? 35.997 10.038 -13.659 1.00 11.19 188 ILE A C 1
ATOM 1440 O O . ILE A 1 188 ? 37.139 9.981 -14.116 1.00 12.42 188 ILE A O 1
ATOM 1445 N N . VAL A 1 189 ? 35.290 11.162 -13.565 1.00 10.94 189 VAL A N 1
ATOM 1446 C CA . VAL A 1 189 ? 35.899 12.482 -13.901 1.00 10.58 189 VAL A CA 1
ATOM 1447 C C . VAL A 1 189 ? 35.711 13.460 -12.747 1.00 10.44 189 VAL A C 1
ATOM 1448 O O . VAL A 1 189 ? 34.669 14.101 -12.633 1.00 8.58 189 VAL A O 1
ATOM 1452 N N . PRO A 1 190 ? 36.752 13.592 -11.888 1.00 11.51 190 PRO A N 1
ATOM 1453 C CA . PRO A 1 190 ? 36.810 14.676 -10.909 1.00 11.56 190 PRO A CA 1
ATOM 1454 C C . PRO A 1 190 ? 37.053 16.038 -11.600 1.00 12.65 190 PRO A C 1
ATOM 1455 O O . PRO A 1 190 ? 37.731 16.114 -12.645 1.00 11.14 190 PRO A O 1
ATOM 1459 N N . LEU A 1 191 ? 36.432 17.070 -11.021 1.00 12.64 191 LEU A N 1
ATOM 1460 C CA . LEU A 1 191 ? 36.370 18.424 -11.585 1.00 12.48 191 LEU A CA 1
ATOM 1461 C C . LEU A 1 191 ? 36.714 19.397 -10.459 1.00 13.24 191 LEU A C 1
ATOM 1462 O O . LEU A 1 191 ? 36.275 19.148 -9.335 1.00 13.95 191 LEU A O 1
ATOM 1467 N N . GLY A 1 192 ? 37.429 20.472 -10.793 1.00 13.10 192 GLY A N 1
ATOM 1468 C CA . GLY A 1 192 ? 37.700 21.554 -9.836 1.00 14.20 192 GLY A CA 1
ATOM 1469 C C . GLY A 1 192 ? 38.821 22.424 -10.352 1.00 16.18 192 GLY A C 1
ATOM 1470 O O . GLY A 1 192 ? 38.748 22.759 -11.549 1.00 16.33 192 GLY A O 1
ATOM 1471 N N . TYR A 1 193 ? 39.817 22.706 -9.509 1.00 15.91 193 TYR A N 1
ATOM 1472 C CA . TYR A 1 193 ? 40.957 23.611 -9.807 1.00 16.43 193 TYR A CA 1
ATOM 1473 C C . TYR A 1 193 ? 42.210 22.924 -9.321 1.00 16.24 193 TYR A C 1
ATOM 1474 O O . TYR A 1 193 ? 42.263 22.442 -8.171 1.00 17.15 193 TYR A O 1
ATOM 1483 N N . HIS A 1 194 ? 43.222 22.875 -10.167 1.00 15.73 194 HIS A N 1
ATOM 1484 C CA . HIS A 1 194 ? 44.458 22.144 -9.836 1.00 16.51 194 HIS A CA 1
ATOM 1485 C C . HIS A 1 194 ? 45.189 22.888 -8.725 1.00 18.77 194 HIS A C 1
ATOM 1486 O O . HIS A 1 194 ? 45.040 24.122 -8.655 1.00 17.27 194 HIS A O 1
ATOM 1493 N N . SER A 1 195 ? 45.913 22.148 -7.904 1.00 20.64 195 SER A N 1
ATOM 1494 C CA . SER A 1 195 ? 46.791 22.739 -6.872 1.00 24.63 195 SER A CA 1
ATOM 1495 C C . SER A 1 195 ? 48.098 23.141 -7.545 1.00 28.10 195 SER A C 1
ATOM 1496 O O . SER A 1 195 ? 48.498 22.533 -8.566 1.00 22.68 195 SER A O 1
ATOM 1499 N N . GLU A 1 196 ? 48.730 24.174 -6.997 1.00 30.37 196 GLU A N 1
ATOM 1500 C CA . GLU A 1 196 ? 49.992 24.751 -7.507 1.00 33.26 196 GLU A CA 1
ATOM 1501 C C . GLU A 1 196 ? 51.068 23.669 -7.563 1.00 31.36 196 GLU A C 1
ATOM 1502 O O . GLU A 1 196 ? 51.999 23.820 -8.368 1.00 30.81 196 GLU A O 1
ATOM 1508 N N . ASP A 1 197 ? 50.964 22.659 -6.710 1.00 31.31 197 ASP A N 1
ATOM 1509 C CA . ASP A 1 197 ? 51.942 21.553 -6.571 1.00 37.38 197 ASP A CA 1
ATOM 1510 C C . ASP A 1 197 ? 51.581 20.400 -7.524 1.00 33.86 197 ASP A C 1
ATOM 1511 O O . ASP A 1 197 ? 52.129 19.296 -7.345 1.00 34.31 197 ASP A O 1
ATOM 1516 N N . ASP A 1 198 ? 50.643 20.587 -8.456 1.00 26.19 198 ASP A N 1
ATOM 1517 C CA . ASP A 1 198 ? 50.329 19.501 -9.427 1.00 22.04 198 ASP A CA 1
ATOM 1518 C C . ASP A 1 198 ? 51.519 19.372 -10.382 1.00 19.63 198 ASP A C 1
ATOM 1519 O O . ASP A 1 198 ? 51.711 20.257 -11.206 1.00 20.44 198 ASP A O 1
ATOM 1524 N N . PHE A 1 199 ? 52.323 18.335 -10.264 1.00 20.60 199 PHE A N 1
ATOM 1525 C CA . PHE A 1 199 ? 53.535 18.152 -11.110 1.00 23.01 199 PHE A CA 1
ATOM 1526 C C . PHE A 1 199 ? 53.126 18.211 -12.600 1.00 22.15 199 PHE A C 1
ATOM 1527 O O . PHE A 1 199 ? 53.893 18.732 -13.431 1.00 20.83 199 PHE A O 1
ATOM 1535 N N . ASN A 1 200 ? 51.951 17.692 -12.960 1.00 19.18 200 ASN A N 1
ATOM 1536 C CA . ASN A 1 200 ? 51.588 17.501 -14.393 1.00 18.35 200 ASN A CA 1
ATOM 1537 C C . ASN A 1 200 ? 51.189 18.834 -15.019 1.00 18.21 200 ASN A C 1
ATOM 1538 O O . ASN A 1 200 ? 51.138 18.940 -16.254 1.00 17.18 200 ASN A O 1
ATOM 1543 N N . ALA A 1 201 ? 50.880 19.834 -14.192 1.00 17.51 201 ALA A N 1
ATOM 1544 C CA . ALA A 1 201 ? 50.555 21.195 -14.675 1.00 20.63 201 ALA A CA 1
ATOM 1545 C C . ALA A 1 201 ? 51.819 21.871 -15.228 1.00 21.44 201 ALA A C 1
ATOM 1546 O O . ALA A 1 201 ? 51.665 22.797 -16.027 1.00 23.85 201 ALA A O 1
ATOM 1548 N N . LYS A 1 202 ? 52.992 21.327 -14.948 1.00 21.29 202 LYS A N 1
ATOM 1549 C CA . LYS A 1 202 ? 54.283 21.920 -15.380 1.00 25.76 202 LYS A CA 1
ATOM 1550 C C . LYS A 1 202 ? 54.998 21.018 -16.399 1.00 26.86 202 LYS A C 1
ATOM 1551 O O . LYS A 1 202 ? 56.184 21.284 -16.689 1.00 28.56 202 LYS A O 1
ATOM 1554 N N . LEU A 1 203 ? 54.324 19.994 -16.941 1.00 21.41 203 LEU A N 1
ATOM 1555 C CA . LEU A 1 203 ? 54.896 19.116 -17.992 1.00 18.26 203 LEU A CA 1
ATOM 1556 C C . LEU A 1 203 ? 54.258 19.503 -19.322 1.00 18.37 203 LEU A C 1
ATOM 1557 O O . LEU A 1 203 ? 53.076 19.878 -19.395 1.00 17.16 203 LEU A O 1
ATOM 1562 N N . PRO A 1 204 ? 55.017 19.404 -20.427 1.00 17.37 204 PRO A N 1
ATOM 1563 C CA . PRO A 1 204 ? 54.468 19.627 -21.764 1.00 18.77 204 PRO A CA 1
ATOM 1564 C C . PRO A 1 204 ? 53.518 18.498 -22.185 1.00 17.54 204 PRO A C 1
ATOM 1565 O O . PRO A 1 204 ? 53.743 17.358 -21.809 1.00 16.00 204 PRO A O 1
ATOM 1569 N N . LYS A 1 205 ? 52.518 18.848 -22.986 1.00 17.30 205 LYS A N 1
ATOM 1570 C CA . LYS A 1 205 ? 51.598 17.859 -23.586 1.00 17.09 205 LYS A CA 1
ATOM 1571 C C . LYS A 1 205 ? 52.373 17.133 -24.684 1.00 17.74 205 LYS A C 1
ATOM 1572 O O . LYS A 1 205 ? 53.047 17.803 -25.479 1.00 17.97 205 LYS A O 1
ATOM 1578 N N . SER A 1 206 ? 52.236 15.816 -24.780 1.00 15.45 206 SER A N 1
ATOM 1579 C CA . SER A 1 206 ? 52.974 14.976 -25.750 1.00 14.81 206 SER A CA 1
ATOM 1580 C C . SER A 1 206 ? 51.965 14.232 -26.617 1.00 15.42 206 SER A C 1
ATOM 1581 O O . SER A 1 206 ? 51.142 13.469 -26.040 1.00 12.12 206 SER A O 1
ATOM 1584 N N . ARG A 1 207 ? 52.050 14.424 -27.928 1.00 15.37 207 ARG A N 1
ATOM 1585 C CA . ARG A 1 207 ? 51.184 13.735 -28.921 1.00 13.89 207 ARG A CA 1
ATOM 1586 C C . ARG A 1 207 ? 52.039 13.387 -30.129 1.00 15.60 207 ARG A C 1
ATOM 1587 O O . ARG A 1 207 ? 53.032 14.086 -30.412 1.00 14.65 207 ARG A O 1
ATOM 1595 N N . TRP A 1 208 ? 51.624 12.383 -30.866 1.00 14.43 208 TRP A N 1
ATOM 1596 C CA . TRP A 1 208 ? 52.195 12.070 -32.197 1.00 15.47 208 TRP A CA 1
ATOM 1597 C C . TRP A 1 208 ? 52.143 13.352 -33.039 1.00 14.13 208 TRP A C 1
ATOM 1598 O O . TRP A 1 208 ? 51.176 14.107 -32.908 1.00 13.86 208 TRP A O 1
ATOM 1609 N N . SER A 1 209 ? 53.074 13.502 -33.968 1.00 15.38 209 SER A N 1
ATOM 1610 C CA . SER A 1 209 ? 53.077 14.617 -34.943 1.00 16.62 209 SER A CA 1
ATOM 1611 C C . SER A 1 209 ? 51.888 14.448 -35.905 1.00 17.84 209 SER A C 1
ATOM 1612 O O . SER A 1 209 ? 51.420 13.296 -36.083 1.00 15.61 209 SER A O 1
ATOM 1615 N N . ALA A 1 210 ? 51.441 15.528 -36.551 1.00 17.36 210 ALA A N 1
ATOM 1616 C CA . ALA A 1 210 ? 50.394 15.474 -37.598 1.00 20.16 210 ALA A CA 1
ATOM 1617 C C . ALA A 1 210 ? 50.797 14.549 -38.756 1.00 21.82 210 ALA A C 1
ATOM 1618 O O . ALA A 1 210 ? 49.933 13.843 -39.266 1.00 19.59 210 ALA A O 1
ATOM 1620 N N . GLU A 1 211 ? 52.075 14.469 -39.130 1.00 22.33 211 GLU A N 1
ATOM 1621 C CA . GLU A 1 211 ? 52.521 13.618 -40.263 1.00 25.67 211 GLU A CA 1
ATOM 1622 C C . GLU A 1 211 ? 52.385 12.136 -39.881 1.00 24.69 211 GLU A C 1
ATOM 1623 O O . GLU A 1 211 ? 52.148 11.318 -40.754 1.00 22.74 211 GLU A O 1
ATOM 1627 N N . THR A 1 212 ? 52.470 11.785 -38.606 1.00 20.06 212 THR A N 1
ATOM 1628 C CA . THR A 1 212 ? 52.247 10.397 -38.137 1.00 21.76 212 THR A CA 1
ATOM 1629 C C . THR A 1 212 ? 50.754 10.043 -38.189 1.00 18.36 212 THR A C 1
ATOM 1630 O O . THR A 1 212 ? 50.464 8.951 -38.579 1.00 18.71 212 THR A O 1
ATOM 1634 N N . VAL A 1 213 ? 49.842 10.908 -37.765 1.00 17.30 213 VAL A N 1
ATOM 1635 C CA . VAL A 1 213 ? 48.438 10.461 -37.494 1.00 18.09 213 VAL A CA 1
ATOM 1636 C C . VAL A 1 213 ? 47.492 10.808 -38.649 1.00 15.76 213 VAL A C 1
ATOM 1637 O O . VAL A 1 213 ? 46.394 10.263 -38.627 1.00 15.61 213 VAL A O 1
ATOM 1641 N N . PHE A 1 214 ? 47.897 11.616 -39.642 1.00 16.71 214 PHE A N 1
ATOM 1642 C CA . PHE A 1 214 ? 47.023 12.052 -40.757 1.00 18.17 214 PHE A CA 1
ATOM 1643 C C . PHE A 1 214 ? 47.427 11.419 -42.085 1.00 19.50 214 PHE A C 1
ATOM 1644 O O . PHE A 1 214 ? 48.599 11.345 -42.409 1.00 20.27 214 PHE A O 1
ATOM 1652 N N . THR A 1 215 ? 46.429 10.938 -42.810 1.00 19.59 215 THR A N 1
ATOM 1653 C CA . THR A 1 215 ? 46.512 10.622 -44.252 1.00 19.43 215 THR A CA 1
ATOM 1654 C C . THR A 1 215 ? 45.579 11.605 -44.972 1.00 20.17 215 THR A C 1
ATOM 1655 O O . THR A 1 215 ? 44.407 11.614 -44.670 1.00 18.28 215 THR A O 1
ATOM 1659 N N . GLU A 1 216 ? 46.084 12.428 -45.885 1.00 18.10 216 GLU A N 1
ATOM 1660 C CA . GLU A 1 216 ? 45.276 13.422 -46.617 1.00 22.55 216 GLU A CA 1
ATOM 1661 C C . GLU A 1 216 ? 44.934 12.853 -47.990 1.00 25.32 216 GLU A C 1
ATOM 1662 O O . GLU A 1 216 ? 45.829 12.313 -48.650 1.00 26.04 216 GLU A O 1
ATOM 1668 N N . ILE A 1 217 ? 43.687 12.960 -48.392 1.00 25.24 217 ILE A N 1
ATOM 1669 C CA . ILE A 1 217 ? 43.241 12.567 -49.753 1.00 29.88 217 ILE A CA 1
ATOM 1670 C C . ILE A 1 217 ? 42.309 13.688 -50.240 1.00 29.83 217 ILE A C 1
ATOM 1671 O O . ILE A 1 217 ? 41.917 13.468 -51.385 1.00 37.94 217 ILE A O 1
ATOM 1676 N N . MET B 1 1 ? -4.576 19.255 -20.879 1.00 39.09 1 MET B N 1
ATOM 1677 C CA . MET B 1 1 ? -3.422 19.217 -21.755 1.00 27.93 1 MET B CA 1
ATOM 1678 C C . MET B 1 1 ? -3.776 19.786 -23.134 1.00 23.13 1 MET B C 1
ATOM 1679 O O . MET B 1 1 ? -2.856 19.942 -23.908 1.00 22.87 1 MET B O 1
ATOM 1684 N N . THR B 1 2 ? -5.011 20.227 -23.375 1.00 18.72 2 THR B N 1
ATOM 1685 C CA . THR B 1 2 ? -5.336 21.012 -24.580 1.00 16.57 2 THR B CA 1
ATOM 1686 C C . THR B 1 2 ? -4.817 22.447 -24.391 1.00 16.00 2 THR B C 1
ATOM 1687 O O . THR B 1 2 ? -4.657 22.905 -23.248 1.00 13.58 2 THR B O 1
ATOM 1691 N N . ILE B 1 3 ? -4.686 23.188 -25.473 1.00 15.63 3 ILE B N 1
ATOM 1692 C CA . ILE B 1 3 ? -4.218 24.600 -25.309 1.00 17.26 3 ILE B CA 1
ATOM 1693 C C . ILE B 1 3 ? -5.290 25.438 -24.572 1.00 17.56 3 ILE B C 1
ATOM 1694 O O . ILE B 1 3 ? -4.929 26.389 -23.804 1.00 16.01 3 ILE B O 1
ATOM 1699 N N . VAL B 1 4 ? -6.573 25.108 -24.714 1.00 17.03 4 VAL B N 1
ATOM 1700 C CA . VAL B 1 4 ? -7.646 25.758 -23.908 1.00 18.59 4 VAL B CA 1
ATOM 1701 C C . VAL B 1 4 ? -7.424 25.478 -22.430 1.00 16.72 4 VAL B C 1
ATOM 1702 O O . VAL B 1 4 ? -7.657 26.397 -21.588 1.00 14.96 4 VAL B O 1
ATOM 1706 N N . GLN B 1 5 ? -7.014 24.253 -22.075 1.00 15.27 5 GLN B N 1
ATOM 1707 C CA . GLN B 1 5 ? -6.763 23.921 -20.650 1.00 15.28 5 GLN B CA 1
ATOM 1708 C C . GLN B 1 5 ? -5.529 24.692 -20.180 1.00 15.59 5 GLN B C 1
ATOM 1709 O O . GLN B 1 5 ? -5.504 25.094 -19.012 1.00 16.72 5 GLN B O 1
ATOM 1715 N N . ALA B 1 6 ? -4.567 24.922 -21.064 1.00 16.25 6 ALA B N 1
ATOM 1716 C CA . ALA B 1 6 ? -3.392 25.737 -20.693 1.00 15.93 6 ALA B CA 1
ATOM 1717 C C . ALA B 1 6 ? -3.893 27.141 -20.317 1.00 15.22 6 ALA B C 1
ATOM 1718 O O . ALA B 1 6 ? -3.344 27.702 -19.378 1.00 17.31 6 ALA B O 1
ATOM 1720 N N . ALA B 1 7 ? -4.852 27.705 -21.043 1.00 14.55 7 ALA B N 1
ATOM 1721 C CA . ALA B 1 7 ? -5.371 29.059 -20.763 1.00 14.55 7 ALA B CA 1
ATOM 1722 C C . ALA B 1 7 ? -6.215 29.044 -19.477 1.00 14.58 7 ALA B C 1
ATOM 1723 O O . ALA B 1 7 ? -6.198 30.032 -18.714 1.00 13.56 7 ALA B O 1
ATOM 1725 N N . GLN B 1 8 ? -6.951 27.951 -19.210 1.00 15.76 8 GLN B N 1
ATOM 1726 C CA . GLN B 1 8 ? -7.784 27.820 -17.974 1.00 16.46 8 GLN B CA 1
ATOM 1727 C C . GLN B 1 8 ? -6.937 27.563 -16.716 1.00 15.87 8 GLN B C 1
ATOM 1728 O O . GLN B 1 8 ? -7.344 28.044 -15.627 1.00 18.95 8 GLN B O 1
ATOM 1734 N N . SER B 1 9 ? -5.827 26.830 -16.814 1.00 15.96 9 SER B N 1
ATOM 1735 C CA . SER B 1 9 ? -5.070 26.280 -15.669 1.00 16.71 9 SER B CA 1
ATOM 1736 C C . SER B 1 9 ? -3.905 27.228 -15.301 1.00 17.62 9 SER B C 1
ATOM 1737 O O . SER B 1 9 ? -3.449 27.208 -14.156 1.00 17.21 9 SER B O 1
ATOM 1740 N N . ARG B 1 10 ? -3.469 28.111 -16.210 1.00 14.78 10 ARG B N 1
ATOM 1741 C CA . ARG B 1 10 ? -2.481 29.147 -15.833 1.00 13.13 10 ARG B CA 1
ATOM 1742 C C . ARG B 1 10 ? -3.129 30.185 -14.918 1.00 13.02 10 ARG B C 1
ATOM 1743 O O . ARG B 1 10 ? -4.364 30.350 -14.933 1.00 13.21 10 ARG B O 1
ATOM 1751 N N . TYR B 1 11 ? -2.301 30.902 -14.173 1.00 12.38 11 TYR B N 1
ATOM 1752 C CA . TYR B 1 11 ? -2.774 31.995 -13.304 1.00 13.18 11 TYR B CA 1
ATOM 1753 C C . TYR B 1 11 ? -1.555 32.865 -12.994 1.00 12.41 11 TYR B C 1
ATOM 1754 O O . TYR B 1 11 ? -0.428 32.417 -13.201 1.00 12.90 11 TYR B O 1
ATOM 1763 N N . SER B 1 12 ? -1.781 34.042 -12.451 1.00 12.63 12 SER B N 1
ATOM 1764 C CA . SER B 1 12 ? -0.694 34.972 -12.069 1.00 12.57 12 SER B CA 1
ATOM 1765 C C . SER B 1 12 ? -0.115 34.480 -10.723 1.00 13.43 12 SER B C 1
ATOM 1766 O O . SER B 1 12 ? -0.722 34.741 -9.653 1.00 14.76 12 SER B O 1
ATOM 1769 N N . THR B 1 13 ? 1.039 33.819 -10.794 1.00 13.50 13 THR B N 1
ATOM 1770 C CA . THR B 1 13 ? 1.769 33.242 -9.645 1.00 14.24 13 THR B CA 1
ATOM 1771 C C . THR B 1 13 ? 2.127 34.396 -8.701 1.00 15.74 13 THR B C 1
ATOM 1772 O O . THR B 1 13 ? 2.681 35.428 -9.174 1.00 13.78 13 THR B O 1
ATOM 1776 N N . LYS B 1 14 ? 1.807 34.248 -7.417 1.00 15.38 14 LYS B N 1
ATOM 1777 C CA . LYS B 1 14 ? 2.098 35.289 -6.389 1.00 16.35 14 LYS B CA 1
ATOM 1778 C C . LYS B 1 14 ? 3.230 34.827 -5.474 1.00 18.48 14 LYS B C 1
ATOM 1779 O O . LYS B 1 14 ? 3.743 35.665 -4.747 1.00 17.66 14 LYS B O 1
ATOM 1785 N N . ALA B 1 15 ? 3.647 33.566 -5.536 1.00 17.81 15 ALA B N 1
ATOM 1786 C CA . ALA B 1 15 ? 4.793 33.088 -4.738 1.00 19.37 15 ALA B CA 1
ATOM 1787 C C . ALA B 1 15 ? 5.426 31.912 -5.462 1.00 17.61 15 ALA B C 1
ATOM 1788 O O . ALA B 1 15 ? 4.686 30.942 -5.755 1.00 18.98 15 ALA B O 1
ATOM 1790 N N . PHE B 1 16 ? 6.725 31.991 -5.718 1.00 16.02 16 PHE B N 1
ATOM 1791 C CA . PHE B 1 16 ? 7.483 30.909 -6.379 1.00 17.52 16 PHE B CA 1
ATOM 1792 C C . PHE B 1 16 ? 8.250 30.113 -5.328 1.00 19.14 16 PHE B C 1
ATOM 1793 O O . PHE B 1 16 ? 8.672 30.653 -4.258 1.00 17.59 16 PHE B O 1
ATOM 1801 N N . ASP B 1 17 ? 8.510 28.874 -5.705 1.00 20.84 17 ASP B N 1
ATOM 1802 C CA . ASP B 1 17 ? 9.349 27.936 -4.917 1.00 23.55 17 ASP B CA 1
ATOM 1803 C C . ASP B 1 17 ? 10.783 28.164 -5.370 1.00 22.26 17 ASP B C 1
ATOM 1804 O O . ASP B 1 17 ? 11.159 27.690 -6.449 1.00 25.50 17 ASP B O 1
ATOM 1809 N N . ALA B 1 18 ? 11.575 28.855 -4.564 1.00 23.65 18 ALA B N 1
ATOM 1810 C CA . ALA B 1 18 ? 12.981 29.212 -4.866 1.00 26.81 18 ALA B CA 1
ATOM 1811 C C . ALA B 1 18 ? 13.889 27.980 -4.966 1.00 30.79 18 ALA B C 1
ATOM 1812 O O . ALA B 1 18 ? 15.010 28.163 -5.435 1.00 30.98 18 ALA B O 1
ATOM 1814 N N . SER B 1 19 ? 13.426 26.777 -4.600 1.00 31.77 19 SER B N 1
ATOM 1815 C CA . SER B 1 19 ? 14.254 25.539 -4.645 1.00 34.13 19 SER B CA 1
ATOM 1816 C C . SER B 1 19 ? 14.140 24.838 -5.999 1.00 34.50 19 SER B C 1
ATOM 1817 O O . SER B 1 19 ? 14.903 23.878 -6.219 1.00 33.53 19 SER B O 1
ATOM 1820 N N . ARG B 1 20 ? 13.263 25.300 -6.886 1.00 30.21 20 ARG B N 1
ATOM 1821 C CA . ARG B 1 20 ? 12.946 24.572 -8.138 1.00 32.24 20 ARG B CA 1
ATOM 1822 C C . ARG B 1 20 ? 13.336 25.420 -9.346 1.00 32.83 20 ARG B C 1
ATOM 1823 O O . ARG B 1 20 ? 12.736 26.493 -9.558 1.00 34.42 20 ARG B O 1
ATOM 1831 N N . LYS B 1 21 ? 14.317 24.948 -10.100 1.00 30.07 21 LYS B N 1
ATOM 1832 C CA . LYS B 1 21 ? 14.810 25.612 -11.323 1.00 31.40 21 LYS B CA 1
ATOM 1833 C C . LYS B 1 21 ? 14.129 24.958 -12.530 1.00 30.00 21 LYS B C 1
ATOM 1834 O O . LYS B 1 21 ? 13.844 23.754 -12.486 1.00 30.25 21 LYS B O 1
ATOM 1837 N N . LEU B 1 22 ? 13.882 25.739 -13.577 1.00 25.26 22 LEU B N 1
ATOM 1838 C CA . LEU B 1 22 ? 13.399 25.225 -14.865 1.00 26.22 22 LEU B CA 1
ATOM 1839 C C . LEU B 1 22 ? 14.406 24.229 -15.433 1.00 26.19 22 LEU B C 1
ATOM 1840 O O . LEU B 1 22 ? 15.576 24.536 -15.519 1.00 22.10 22 LEU B O 1
ATOM 1845 N N . PRO B 1 23 ? 13.939 23.084 -15.966 1.00 27.83 23 PRO B N 1
ATOM 1846 C CA . PRO B 1 23 ? 14.757 22.272 -16.866 1.00 28.88 23 PRO B CA 1
ATOM 1847 C C . PRO B 1 23 ? 15.311 23.141 -18.007 1.00 31.56 23 PRO B C 1
ATOM 1848 O O . PRO B 1 23 ? 14.603 24.027 -18.542 1.00 28.13 23 PRO B O 1
ATOM 1852 N N . GLU B 1 24 ? 16.529 22.865 -18.447 1.00 29.17 24 GLU B N 1
ATOM 1853 C CA . GLU B 1 24 ? 17.220 23.739 -19.436 1.00 28.83 24 GLU B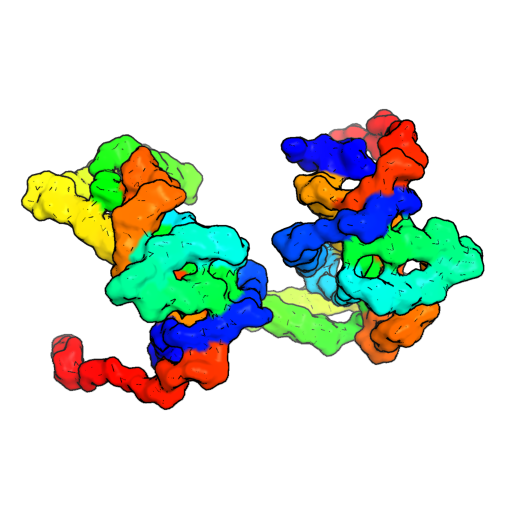 CA 1
ATOM 1854 C C . GLU B 1 24 ? 16.521 23.642 -20.805 1.00 28.04 24 GLU B C 1
ATOM 1855 O O . GLU B 1 24 ? 16.598 24.618 -21.563 1.00 26.13 24 GLU B O 1
ATOM 1861 N N . GLU B 1 25 ? 15.861 22.530 -21.118 1.00 24.72 25 GLU B N 1
ATOM 1862 C CA . GLU B 1 25 ? 15.072 22.403 -22.377 1.00 26.42 25 GLU B CA 1
ATOM 1863 C C . GLU B 1 25 ? 13.907 23.411 -22.330 1.00 23.87 25 GLU B C 1
ATOM 1864 O O . GLU B 1 25 ? 13.504 23.910 -23.407 1.00 24.36 25 GLU B O 1
ATOM 1870 N N . LYS B 1 26 ? 13.398 23.737 -21.143 1.00 23.32 26 LYS B N 1
ATOM 1871 C CA . LYS B 1 26 ? 12.240 24.661 -21.016 1.00 23.49 26 LYS B CA 1
ATOM 1872 C C . LYS B 1 26 ? 12.717 26.110 -21.130 1.00 19.98 26 LYS B C 1
ATOM 1873 O O . LYS B 1 26 ? 12.017 26.904 -21.768 1.00 18.35 26 LYS B O 1
ATOM 1879 N N . VAL B 1 27 ? 13.850 26.459 -20.536 1.00 20.06 27 VAL B N 1
ATOM 1880 C CA . VAL B 1 27 ? 14.527 27.776 -20.752 1.00 21.17 27 VAL B CA 1
ATOM 1881 C C . VAL B 1 27 ? 14.749 27.997 -22.252 1.00 22.44 27 VAL B C 1
ATOM 1882 O O . VAL B 1 27 ? 14.462 29.096 -22.806 1.00 18.31 27 VAL B O 1
ATOM 1886 N N . ALA B 1 28 ? 15.334 27.024 -22.931 1.00 20.15 28 ALA B N 1
ATOM 1887 C CA . ALA B 1 28 ? 15.601 27.153 -24.372 1.00 20.90 28 ALA B CA 1
ATOM 1888 C C . ALA B 1 28 ? 14.275 27.313 -25.110 1.00 18.80 28 ALA B C 1
ATOM 1889 O O . ALA B 1 28 ? 14.269 28.047 -26.096 1.00 19.46 28 ALA B O 1
ATOM 1891 N N . ALA B 1 29 ? 13.230 26.570 -24.736 1.00 18.34 29 ALA B N 1
ATOM 1892 C CA . ALA B 1 29 ? 11.929 26.646 -25.447 1.00 18.61 29 ALA B CA 1
ATOM 1893 C C . ALA B 1 29 ? 11.333 28.055 -25.279 1.00 16.91 29 ALA B C 1
ATOM 1894 O O . ALA B 1 29 ? 10.754 28.603 -26.224 1.00 16.62 29 ALA B O 1
ATOM 1896 N N . VAL B 1 30 ? 11.358 28.588 -24.068 1.00 16.06 30 VAL B N 1
ATOM 1897 C CA . VAL B 1 30 ? 10.865 29.975 -23.796 1.00 16.62 30 VAL B CA 1
ATOM 1898 C C . VAL B 1 30 ? 11.613 30.970 -24.691 1.00 16.28 30 VAL B C 1
ATOM 1899 O O . VAL B 1 30 ? 10.985 31.876 -25.290 1.00 15.45 30 VAL B O 1
ATOM 1903 N N . LYS B 1 31 ? 12.933 30.868 -24.807 1.00 15.77 31 LYS B N 1
ATOM 1904 C CA . LYS B 1 31 ? 13.701 31.827 -25.625 1.00 17.40 31 LYS B CA 1
ATOM 1905 C C . LYS B 1 31 ? 13.332 31.692 -27.106 1.00 17.35 31 LYS B C 1
ATOM 1906 O O . LYS B 1 31 ? 13.075 32.725 -27.759 1.00 15.94 31 LYS B O 1
ATOM 1911 N N . GLU B 1 32 ? 13.199 30.475 -27.597 1.00 15.53 32 GLU B N 1
ATOM 1912 C CA . GLU B 1 32 ? 12.820 30.267 -29.001 1.00 17.52 32 GLU B CA 1
ATOM 1913 C C . GLU B 1 32 ? 11.394 30.818 -29.219 1.00 16.51 32 GLU B C 1
ATOM 1914 O O . GLU B 1 32 ? 11.139 31.533 -30.207 1.00 16.44 32 GLU B O 1
ATOM 1920 N N . LEU B 1 33 ? 10.478 30.531 -28.307 1.00 17.23 33 LEU B N 1
ATOM 1921 C CA . LEU B 1 33 ? 9.081 31.006 -28.410 1.00 16.43 33 LEU B CA 1
ATOM 1922 C C . LEU B 1 33 ? 9.042 32.522 -28.589 1.00 15.98 33 LEU B C 1
ATOM 1923 O O . LEU B 1 33 ? 8.508 32.986 -29.607 1.00 16.69 33 LEU B O 1
ATOM 1928 N N . ILE B 1 34 ? 9.639 33.297 -27.675 1.00 14.59 34 ILE B N 1
ATOM 1929 C CA . ILE B 1 34 ? 9.495 34.774 -27.728 1.00 14.72 34 ILE B CA 1
ATOM 1930 C C . ILE B 1 34 ? 10.257 35.336 -28.921 1.00 14.39 34 ILE B C 1
ATOM 1931 O O . ILE B 1 34 ? 9.782 36.298 -29.492 1.00 14.77 34 ILE B O 1
ATOM 1936 N N . ARG B 1 35 ? 11.355 34.718 -29.360 1.00 13.77 35 ARG B N 1
ATOM 1937 C CA . ARG B 1 35 ? 12.091 35.199 -30.548 1.00 13.14 35 ARG B CA 1
ATOM 1938 C C . ARG B 1 35 ? 11.237 35.012 -31.815 1.00 13.24 35 ARG B C 1
ATOM 1939 O O . ARG B 1 35 ? 11.374 35.825 -32.700 1.00 13.22 35 ARG B O 1
ATOM 1947 N N . MET B 1 36 ? 10.319 34.046 -31.824 1.00 14.23 36 MET B N 1
ATOM 1948 C CA . MET B 1 36 ? 9.540 33.644 -33.027 1.00 15.22 36 MET B CA 1
ATOM 1949 C C . MET B 1 36 ? 8.216 34.410 -33.079 1.00 12.80 36 MET B C 1
ATOM 1950 O O . MET B 1 36 ? 7.404 34.156 -33.980 1.00 12.24 36 MET B O 1
ATOM 1955 N N . SER B 1 37 ? 7.949 35.256 -32.101 1.00 12.09 37 SER B N 1
ATOM 1956 C CA . SER B 1 37 ? 6.646 35.975 -32.055 1.00 11.76 37 SER B CA 1
ATOM 1957 C C . SER B 1 37 ? 6.438 36.731 -33.356 1.00 12.03 37 SER B C 1
ATOM 1958 O O . SER B 1 37 ? 7.394 37.333 -33.877 1.00 11.96 37 SER B O 1
ATOM 1961 N N . ALA B 1 38 ? 5.183 36.758 -33.815 1.00 11.89 38 ALA B N 1
ATOM 1962 C CA . ALA B 1 38 ? 4.671 37.713 -34.806 1.00 10.58 38 ALA B CA 1
ATOM 1963 C C . ALA B 1 38 ? 4.811 39.141 -34.296 1.00 10.86 38 ALA B C 1
ATOM 1964 O O . ALA B 1 38 ? 4.898 39.389 -33.089 1.00 8.98 38 ALA B O 1
ATOM 1966 N N . SER B 1 39 ? 4.776 40.091 -35.230 1.00 11.68 39 SER B N 1
ATOM 1967 C CA . SER B 1 39 ? 4.786 41.539 -34.921 1.00 11.42 39 SER B CA 1
ATOM 1968 C C . SER B 1 39 ? 4.445 42.259 -36.219 1.00 10.28 39 SER B C 1
ATOM 1969 O O . SER B 1 39 ? 4.786 41.752 -37.306 1.00 10.49 39 SER B O 1
ATOM 1972 N N . SER B 1 40 ? 3.750 43.361 -36.075 1.00 10.68 40 SER B N 1
ATOM 1973 C CA . SER B 1 40 ? 3.356 44.214 -37.206 1.00 11.72 40 SER B CA 1
ATOM 1974 C C . SER B 1 40 ? 4.592 44.477 -38.088 1.00 11.19 40 SER B C 1
ATOM 1975 O O . SER B 1 40 ? 5.625 44.845 -37.507 1.00 9.94 40 SER B O 1
ATOM 1978 N N . VAL B 1 41 ? 4.449 44.227 -39.397 1.00 11.63 41 VAL B N 1
ATOM 1979 C CA . VAL B 1 41 ? 5.466 44.354 -40.481 1.00 11.91 41 VAL B CA 1
ATOM 1980 C C . VAL B 1 41 ? 6.781 43.652 -40.091 1.00 12.82 41 VAL B C 1
ATOM 1981 O O . VAL B 1 41 ? 7.839 44.016 -40.630 1.00 12.04 41 VAL B O 1
ATOM 1985 N N . ASN B 1 42 ? 6.732 42.632 -39.236 1.00 12.35 42 ASN B N 1
ATOM 1986 C CA . ASN B 1 42 ? 7.957 41.896 -38.784 1.00 12.19 42 ASN B CA 1
ATOM 1987 C C . ASN B 1 42 ? 8.916 42.874 -38.102 1.00 11.96 42 ASN B C 1
ATOM 1988 O O . ASN B 1 42 ? 10.104 42.569 -38.005 1.00 11.79 42 ASN B O 1
ATOM 1993 N N . SER B 1 43 ? 8.372 43.926 -37.482 1.00 11.48 43 SER B N 1
ATOM 1994 C CA . SER B 1 43 ? 9.134 45.006 -36.814 1.00 11.63 43 SER B CA 1
ATOM 1995 C C . SER B 1 43 ? 9.996 44.428 -35.675 1.00 10.63 43 SER B C 1
ATOM 1996 O O . SER B 1 43 ? 11.037 44.999 -35.418 1.00 11.83 43 SER B O 1
ATOM 1999 N N . GLN B 1 44 ? 9.567 43.359 -35.022 1.00 10.76 44 GLN B N 1
ATOM 2000 C CA . GLN B 1 44 ? 10.297 42.691 -33.899 1.00 11.09 44 GLN B CA 1
ATOM 2001 C C . GLN B 1 44 ? 10.985 43.728 -32.999 1.00 10.60 44 GLN B C 1
ATOM 2002 O O . GLN B 1 44 ? 12.204 43.691 -32.777 1.00 11.28 44 GLN B O 1
ATOM 2008 N N . PRO B 1 45 ? 10.217 44.702 -32.463 1.00 10.99 45 PRO B N 1
ATOM 2009 C CA . PRO B 1 45 ? 10.786 45.909 -31.839 1.00 10.97 45 PRO B CA 1
ATOM 2010 C C . PRO B 1 45 ? 11.103 45.709 -30.355 1.00 12.00 45 PRO B C 1
ATOM 2011 O O . PRO B 1 45 ? 10.658 46.483 -29.501 1.00 12.40 45 PRO B O 1
ATOM 2015 N N . TRP B 1 46 ? 11.859 44.654 -30.090 1.00 12.48 46 TRP B N 1
ATOM 2016 C CA . TRP B 1 46 ? 12.050 44.097 -28.743 1.00 12.72 46 TRP B CA 1
ATOM 2017 C C . TRP B 1 46 ? 13.507 43.719 -28.494 1.00 12.82 46 TRP B C 1
ATOM 2018 O O . TRP B 1 46 ? 14.251 43.506 -29.436 1.00 12.21 46 TRP B O 1
ATOM 2029 N N . HIS B 1 47 ? 13.807 43.585 -27.207 1.00 12.38 47 HIS B N 1
ATOM 2030 C CA . HIS B 1 47 ? 15.057 42.999 -26.671 1.00 13.13 47 HIS B CA 1
ATOM 2031 C C . HIS B 1 47 ? 14.635 42.297 -25.391 1.00 13.42 47 HIS B C 1
ATOM 2032 O O . HIS B 1 47 ? 13.681 42.802 -24.722 1.00 12.92 47 HIS B O 1
ATOM 2039 N N . PHE B 1 48 ? 15.271 41.186 -25.049 1.00 12.94 48 PHE B N 1
ATOM 2040 C CA . PHE B 1 48 ? 14.857 40.415 -23.864 1.00 13.42 48 PHE B CA 1
ATOM 2041 C C . PHE B 1 48 ? 16.075 40.349 -22.949 1.00 15.65 48 PHE B C 1
ATOM 2042 O O . PHE B 1 48 ? 17.172 39.968 -23.458 1.00 15.78 48 PHE B O 1
ATOM 2050 N N . ILE B 1 49 ? 15.903 40.688 -21.679 1.00 15.17 49 ILE B N 1
ATOM 2051 C CA . ILE B 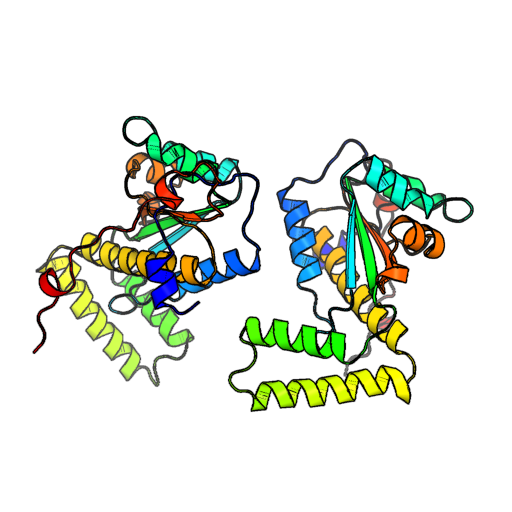1 49 ? 16.928 40.350 -20.653 1.00 17.60 49 ILE B CA 1
ATOM 2052 C C . ILE B 1 49 ? 16.465 39.070 -19.987 1.00 19.36 49 ILE B C 1
ATOM 2053 O O . ILE B 1 49 ? 15.299 39.028 -19.568 1.00 17.51 49 ILE B O 1
ATOM 2058 N N . VAL B 1 50 ? 17.335 38.064 -19.863 1.00 18.99 50 VAL B N 1
ATOM 2059 C CA . VAL B 1 50 ? 16.968 36.833 -19.110 1.00 18.50 50 VAL B CA 1
ATOM 2060 C C . VAL B 1 50 ? 17.939 36.656 -17.946 1.00 20.40 50 VAL B C 1
ATOM 2061 O O . VAL B 1 50 ? 19.183 36.497 -18.194 1.00 21.63 50 VAL B O 1
ATOM 2065 N N . ALA B 1 51 ? 17.401 36.707 -16.740 1.00 19.72 51 ALA B N 1
ATOM 2066 C CA . ALA B 1 51 ? 18.135 36.594 -15.472 1.00 22.13 51 ALA B CA 1
ATOM 2067 C C . ALA B 1 51 ? 17.961 35.174 -14.951 1.00 23.59 51 ALA B C 1
ATOM 2068 O O . ALA B 1 51 ? 16.797 34.752 -14.830 1.00 24.81 51 ALA B O 1
ATOM 2070 N N . SER B 1 52 ? 19.043 34.489 -14.577 1.00 25.38 52 SER B N 1
ATOM 2071 C CA . SER B 1 52 ? 18.959 33.174 -13.871 1.00 29.79 52 SER B CA 1
ATOM 2072 C C . SER B 1 52 ? 19.785 33.196 -12.586 1.00 27.71 52 SER B C 1
ATOM 2073 O O . SER B 1 52 ? 19.447 32.462 -11.683 1.00 30.87 52 SER B O 1
ATOM 2076 N N . SER B 1 53 ? 20.788 34.053 -12.501 1.00 25.93 53 SER B N 1
ATOM 2077 C CA . SER B 1 53 ? 21.661 34.174 -11.311 1.00 26.67 53 SER B CA 1
ATOM 2078 C C . SER B 1 53 ? 20.901 34.913 -10.208 1.00 28.66 53 SER B C 1
ATOM 2079 O O . SER B 1 53 ? 20.026 35.759 -10.507 1.00 22.00 53 SER B O 1
ATOM 2082 N N . GLU B 1 54 ? 21.254 34.656 -8.957 1.00 27.09 54 GLU B N 1
ATOM 2083 C CA . GLU B 1 54 ? 20.740 35.466 -7.823 1.00 27.35 54 GLU B CA 1
ATOM 2084 C C . GLU B 1 54 ? 21.115 36.944 -8.038 1.00 24.45 54 GLU B C 1
ATOM 2085 O O . GLU B 1 54 ? 20.256 37.806 -7.761 1.00 24.16 54 GLU B O 1
ATOM 2091 N N . GLU B 1 55 ? 22.314 37.239 -8.527 1.00 23.22 55 GLU B N 1
ATOM 2092 C CA . GLU B 1 55 ? 22.804 38.632 -8.735 1.00 25.67 55 GLU B CA 1
ATOM 2093 C C . GLU B 1 55 ? 21.944 39.313 -9.819 1.00 25.67 55 GLU B C 1
ATOM 2094 O O . GLU B 1 55 ? 21.529 40.492 -9.622 1.00 23.20 55 GLU B O 1
ATOM 2096 N N . GLY B 1 56 ? 21.679 38.606 -10.923 1.00 23.30 56 GLY B N 1
ATOM 2097 C CA . GLY B 1 56 ? 20.848 39.145 -12.019 1.00 23.39 56 GLY B CA 1
ATOM 2098 C C . GLY B 1 56 ? 19.437 39.452 -11.553 1.00 21.51 56 GLY B C 1
ATOM 2099 O O . GLY B 1 56 ? 18.936 40.524 -11.857 1.00 20.62 56 GLY B O 1
ATOM 2100 N N . LYS B 1 57 ? 18.797 38.506 -10.858 1.00 22.30 57 LYS B N 1
ATOM 2101 C CA . LYS B 1 57 ? 17.431 38.699 -10.311 1.00 22.23 57 LYS B CA 1
ATOM 2102 C C . LYS B 1 57 ? 17.454 39.910 -9.378 1.00 22.77 57 LYS B C 1
ATOM 2103 O O . LYS B 1 57 ? 16.553 40.747 -9.484 1.00 18.90 57 LYS B O 1
ATOM 2109 N N . ALA B 1 58 ? 18.457 40.021 -8.502 1.00 22.17 58 ALA B N 1
ATOM 2110 C CA . ALA B 1 58 ? 18.545 41.131 -7.516 1.00 23.23 58 ALA B CA 1
ATOM 2111 C C . ALA B 1 58 ? 18.621 42.474 -8.248 1.00 20.44 58 ALA B C 1
ATOM 2112 O O . ALA B 1 58 ? 18.039 43.416 -7.771 1.00 18.30 58 ALA B O 1
ATOM 2114 N N . ARG B 1 59 ? 19.360 42.544 -9.348 1.00 21.69 59 ARG B N 1
ATOM 2115 C CA . ARG B 1 59 ? 19.491 43.790 -10.150 1.00 21.70 59 ARG B CA 1
ATOM 2116 C C . ARG B 1 59 ? 18.117 44.242 -10.688 1.00 20.24 59 ARG B C 1
ATOM 2117 O O . ARG B 1 59 ? 17.769 45.420 -10.518 1.00 19.63 59 ARG B O 1
ATOM 2125 N N . ILE B 1 60 ? 17.352 43.308 -11.251 1.00 18.41 60 ILE B N 1
ATOM 2126 C CA . ILE B 1 60 ? 15.944 43.572 -11.706 1.00 16.86 60 ILE B CA 1
ATOM 2127 C C . ILE B 1 60 ? 15.067 43.965 -10.509 1.00 16.82 60 ILE B C 1
ATOM 2128 O O . ILE B 1 60 ? 14.280 44.926 -10.634 1.00 16.01 60 ILE B O 1
ATOM 2133 N N . ALA B 1 61 ? 15.185 43.306 -9.349 1.00 16.99 61 ALA B N 1
ATOM 2134 C CA . ALA B 1 61 ? 14.352 43.604 -8.152 1.00 18.41 61 ALA B CA 1
ATOM 2135 C C . ALA B 1 61 ? 14.637 44.986 -7.552 1.00 17.94 61 ALA B C 1
ATOM 2136 O O . ALA B 1 61 ? 13.796 45.439 -6.782 1.00 18.69 61 ALA B O 1
ATOM 2138 N N . LYS B 1 62 ? 15.709 45.680 -7.958 1.00 19.90 62 LYS B N 1
ATOM 2139 C CA . LYS B 1 62 ? 15.911 47.119 -7.615 1.00 21.12 62 LYS B CA 1
ATOM 2140 C C . LYS B 1 62 ? 14.721 47.950 -8.105 1.00 20.76 62 LYS B C 1
ATOM 2141 O O . LYS B 1 62 ? 14.412 48.959 -7.458 1.00 18.67 62 LYS B O 1
ATOM 2147 N N . ALA B 1 63 ? 14.027 47.500 -9.147 1.00 16.49 63 ALA B N 1
ATOM 2148 C CA . ALA B 1 63 ? 12.898 48.244 -9.756 1.00 18.44 63 ALA B CA 1
ATOM 2149 C C . ALA B 1 63 ? 11.561 47.932 -9.066 1.00 18.01 63 ALA B C 1
ATOM 2150 O O . ALA B 1 63 ? 10.565 48.542 -9.437 1.00 19.65 63 ALA B O 1
ATOM 2152 N N . THR B 1 64 ? 11.523 47.049 -8.061 1.00 18.64 64 THR B N 1
ATOM 2153 C CA . THR B 1 64 ? 10.251 46.674 -7.394 1.00 17.95 64 THR B CA 1
ATOM 2154 C C . THR B 1 64 ? 10.386 46.996 -5.901 1.00 22.05 64 THR B C 1
ATOM 2155 O O . THR B 1 64 ? 10.333 46.070 -5.089 1.00 21.03 64 THR B O 1
ATOM 2159 N N . GLN B 1 65 ? 10.683 48.248 -5.585 1.00 23.53 65 GLN B N 1
ATOM 2160 C CA . GLN B 1 65 ? 10.804 48.728 -4.185 1.00 26.31 65 GLN B CA 1
ATOM 2161 C C . GLN B 1 65 ? 9.658 49.687 -3.936 1.00 25.42 65 GLN B C 1
ATOM 2162 O O . GLN B 1 65 ? 8.957 50.027 -4.895 1.00 22.86 65 GLN B O 1
ATOM 2168 N N . GLY B 1 66 ? 9.434 50.072 -2.673 1.00 23.68 66 GLY B N 1
ATOM 2169 C CA . GLY B 1 66 ? 8.342 50.996 -2.315 1.00 21.70 66 GLY B CA 1
ATOM 2170 C C . GLY B 1 66 ? 6.976 50.490 -2.703 1.00 21.00 66 GLY B C 1
ATOM 2171 O O . GLY B 1 66 ? 6.653 49.307 -2.418 1.00 26.27 66 GLY B O 1
ATOM 2172 N N . GLY B 1 67 ? 6.179 51.316 -3.381 1.00 22.74 67 GLY B N 1
ATOM 2173 C CA . GLY B 1 67 ? 4.827 50.964 -3.851 1.00 23.25 67 GLY B CA 1
ATOM 2174 C C . GLY B 1 67 ? 4.788 49.736 -4.762 1.00 25.03 67 GLY B C 1
ATOM 2175 O O . GLY B 1 67 ? 3.693 49.155 -4.918 1.00 25.46 67 GLY B O 1
ATOM 2176 N N . PHE B 1 68 ? 5.926 49.281 -5.299 1.00 23.45 68 PHE B N 1
ATOM 2177 C CA . PHE B 1 68 ? 5.987 48.085 -6.188 1.00 21.99 68 PHE B CA 1
ATOM 2178 C C . PHE B 1 68 ? 6.549 46.864 -5.456 1.00 21.25 68 PHE B C 1
ATOM 2179 O O . PHE B 1 68 ? 6.841 45.831 -6.106 1.00 21.54 68 PHE B O 1
ATOM 2187 N N . ALA B 1 69 ? 6.776 46.976 -4.152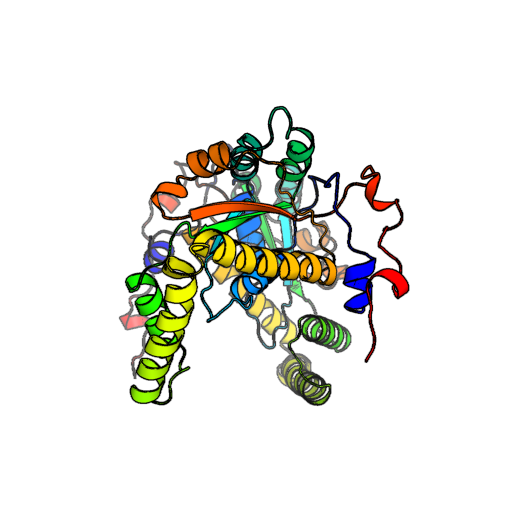 1.00 21.15 69 ALA B N 1
ATOM 2188 C CA . ALA B 1 69 ? 7.487 45.963 -3.350 1.00 19.58 69 ALA B CA 1
ATOM 2189 C C . ALA B 1 69 ? 6.736 44.612 -3.315 1.00 18.52 69 ALA B C 1
ATOM 2190 O O . ALA B 1 69 ? 7.398 43.584 -3.123 1.00 17.19 69 ALA B O 1
ATOM 2192 N N . ALA B 1 70 ? 5.429 44.555 -3.560 1.00 20.05 70 ALA B N 1
ATOM 2193 C CA . ALA B 1 70 ? 4.705 43.259 -3.630 1.00 22.48 70 ALA B CA 1
ATOM 2194 C C . ALA B 1 70 ? 5.249 42.396 -4.784 1.00 22.16 70 ALA B C 1
ATOM 2195 O O . ALA B 1 70 ? 5.017 41.131 -4.796 1.00 21.21 70 ALA B O 1
ATOM 2197 N N . ASN B 1 71 ? 5.945 43.003 -5.751 1.00 18.43 71 ASN B N 1
ATOM 2198 C CA . ASN B 1 71 ? 6.468 42.220 -6.903 1.00 16.92 71 ASN B CA 1
ATOM 2199 C C . ASN B 1 71 ? 7.885 41.726 -6.657 1.00 16.01 71 ASN B C 1
ATOM 2200 O O . ASN B 1 71 ? 8.396 40.869 -7.432 1.00 15.24 71 ASN B O 1
ATOM 2205 N N . GLU B 1 72 ? 8.546 42.193 -5.599 1.00 18.17 72 GLU B N 1
ATOM 2206 C CA . GLU B 1 72 ? 9.967 41.857 -5.373 1.00 17.80 72 GLU B CA 1
ATOM 2207 C C . GLU B 1 72 ? 10.147 40.338 -5.261 1.00 18.21 72 GLU B C 1
ATOM 2208 O O . GLU B 1 72 ? 11.124 39.815 -5.859 1.00 18.75 72 GLU B O 1
ATOM 2214 N N . ARG B 1 73 ? 9.317 39.682 -4.443 1.00 18.30 73 ARG B N 1
ATOM 2215 C CA . ARG B 1 73 ? 9.495 38.243 -4.078 1.00 20.43 73 ARG B CA 1
ATOM 2216 C C . ARG B 1 73 ? 9.307 37.396 -5.344 1.00 20.73 73 ARG B C 1
ATOM 2217 O O . ARG B 1 73 ? 9.953 36.364 -5.489 1.00 20.37 73 ARG B O 1
ATOM 2219 N N . LYS B 1 74 ? 8.450 37.848 -6.243 1.00 21.82 74 LYS B N 1
ATOM 2220 C CA . LYS B 1 74 ? 8.137 37.084 -7.479 1.00 21.41 74 LYS B CA 1
ATOM 2221 C C . LYS B 1 74 ? 9.415 37.034 -8.327 1.00 19.79 74 LYS B C 1
ATOM 2222 O O . LYS B 1 74 ? 9.710 35.992 -8.911 1.00 21.14 74 LYS B O 1
ATOM 2228 N N . ILE B 1 75 ? 10.133 38.148 -8.398 1.00 17.82 75 ILE B N 1
ATOM 2229 C CA . ILE B 1 75 ? 11.406 38.232 -9.161 1.00 18.64 75 ILE B CA 1
ATOM 2230 C C . ILE B 1 75 ? 12.498 37.398 -8.462 1.00 19.49 75 ILE B C 1
ATOM 2231 O O . ILE B 1 75 ? 13.156 36.582 -9.130 1.00 17.72 75 ILE B O 1
ATOM 2236 N N . LEU B 1 76 ? 12.697 37.583 -7.164 1.00 19.89 76 LEU B N 1
ATOM 2237 C CA . LEU B 1 76 ? 13.829 36.902 -6.468 1.00 22.72 76 LEU B CA 1
ATOM 2238 C C . LEU B 1 76 ? 13.625 35.377 -6.412 1.00 20.48 76 LEU B C 1
ATOM 2239 O O . LEU B 1 76 ? 14.641 34.662 -6.550 1.00 21.41 76 LEU B O 1
ATOM 2244 N N . ASP B 1 77 ? 12.404 34.887 -6.188 1.00 19.07 77 ASP B N 1
ATOM 2245 C CA . ASP B 1 77 ? 12.147 33.435 -5.935 1.00 20.76 77 ASP B CA 1
ATOM 2246 C C . ASP B 1 77 ? 12.000 32.642 -7.231 1.00 20.64 77 ASP B C 1
ATOM 2247 O O . ASP B 1 77 ? 12.132 31.419 -7.177 1.00 18.66 77 ASP B O 1
ATOM 2252 N N . ALA B 1 78 ? 11.730 33.296 -8.357 1.00 19.84 78 ALA B N 1
ATOM 2253 C CA . ALA B 1 78 ? 11.510 32.622 -9.656 1.00 18.13 78 ALA B CA 1
ATOM 2254 C C . ALA B 1 78 ? 12.822 31.964 -10.087 1.00 17.94 78 ALA B C 1
ATOM 2255 O O . ALA B 1 78 ? 13.916 32.395 -9.658 1.00 19.85 78 ALA B O 1
ATOM 2257 N N . SER B 1 79 ? 12.727 30.971 -10.957 1.00 18.44 79 SER B N 1
ATOM 2258 C CA . SER B 1 79 ? 13.904 30.308 -11.582 1.00 19.34 79 SER B CA 1
ATOM 2259 C C . SER B 1 79 ? 14.561 31.234 -12.607 1.00 18.20 79 SER B C 1
ATOM 2260 O O . SER B 1 79 ? 15.787 31.481 -12.551 1.00 18.93 79 SER B O 1
ATOM 2263 N N . HIS B 1 80 ? 13.789 31.757 -13.554 1.00 17.71 80 HIS B N 1
ATOM 2264 C CA . HIS B 1 80 ? 14.291 32.608 -14.662 1.00 18.17 80 HIS B CA 1
ATOM 2265 C C . HIS B 1 80 ? 13.371 33.828 -14.755 1.00 17.57 80 HIS B C 1
ATOM 2266 O O . HIS B 1 80 ? 12.179 33.683 -14.480 1.00 19.30 80 HIS B O 1
ATOM 2273 N N . VAL B 1 81 ? 13.910 34.992 -15.075 1.00 15.63 81 VAL B N 1
ATOM 2274 C CA . VAL B 1 81 ? 13.080 36.221 -15.148 1.00 14.39 81 VAL B CA 1
ATOM 2275 C C . VAL B 1 81 ? 13.346 36.837 -16.506 1.00 15.49 81 VAL B C 1
ATOM 2276 O O . VAL B 1 81 ? 14.525 37.077 -16.823 1.00 17.32 81 VAL B O 1
ATOM 2280 N N . VAL B 1 82 ? 12.289 37.074 -17.302 1.00 14.84 82 VAL B N 1
ATOM 2281 C CA . VAL B 1 82 ? 12.429 37.682 -18.637 1.00 13.97 82 VAL B CA 1
ATOM 2282 C C . VAL B 1 82 ? 11.955 39.122 -18.524 1.00 14.41 82 VAL B C 1
ATOM 2283 O O . VAL B 1 82 ? 10.814 39.308 -18.122 1.00 15.91 82 VAL B O 1
ATOM 2287 N N . VAL B 1 83 ? 12.821 40.076 -18.825 1.00 13.07 83 VAL B N 1
ATOM 2288 C CA . VAL B 1 83 ? 12.420 41.491 -19.015 1.00 13.10 83 VAL B CA 1
ATOM 2289 C C . VAL B 1 83 ? 12.216 41.719 -20.507 1.00 12.27 83 VAL B C 1
ATOM 2290 O O . VAL B 1 83 ? 13.168 41.591 -21.293 1.00 12.67 83 VAL B O 1
ATOM 2294 N N . PHE B 1 84 ? 10.982 42.040 -20.881 1.00 12.30 84 PHE B N 1
ATOM 2295 C CA . PHE B 1 84 ? 10.592 42.437 -22.242 1.00 11.01 84 PHE B CA 1
ATOM 2296 C C . PHE B 1 84 ? 10.857 43.937 -22.362 1.00 12.28 84 PHE B C 1
ATOM 2297 O O . PHE B 1 84 ? 10.275 44.748 -21.583 1.00 11.60 84 PHE B O 1
ATOM 2305 N N . CYS B 1 85 ? 11.707 44.296 -23.305 1.00 12.66 85 CYS B N 1
ATOM 2306 C CA . CYS B 1 85 ? 12.062 45.683 -23.643 1.00 13.17 85 CYS B CA 1
ATOM 2307 C C . CYS B 1 85 ? 11.535 46.031 -25.035 1.00 12.49 85 CYS B C 1
ATOM 2308 O O . CYS B 1 85 ? 11.568 45.183 -25.924 1.00 12.61 85 CYS B O 1
ATOM 2311 N N . ALA B 1 86 ? 11.061 47.252 -25.196 1.00 11.78 86 ALA B N 1
ATOM 2312 C CA . ALA B 1 86 ? 10.587 47.810 -26.474 1.00 11.84 86 ALA B CA 1
ATOM 2313 C C . ALA B 1 86 ? 11.613 48.811 -27.002 1.00 12.59 86 ALA B C 1
ATOM 2314 O O . ALA B 1 86 ? 12.208 49.541 -26.186 1.00 13.17 86 ALA B O 1
ATOM 2316 N N . LYS B 1 87 ? 11.752 48.908 -28.316 1.00 12.43 87 LYS B N 1
ATOM 2317 C CA . LYS B 1 87 ? 12.478 50.036 -28.933 1.00 13.13 87 LYS B CA 1
ATOM 2318 C C . LYS B 1 87 ? 11.830 51.364 -28.528 1.00 13.88 87 LYS B C 1
ATOM 2319 O O . LYS B 1 87 ? 10.580 51.435 -28.432 1.00 13.72 87 LYS B O 1
ATOM 2325 N N . THR B 1 88 ? 12.655 52.380 -28.304 1.00 13.52 88 THR B N 1
ATOM 2326 C CA . THR B 1 88 ? 12.182 53.729 -27.949 1.00 14.85 88 THR B CA 1
ATOM 2327 C C . THR B 1 88 ? 11.952 54.532 -29.235 1.00 16.61 88 THR B C 1
ATOM 2328 O O . THR B 1 88 ? 11.210 55.558 -29.185 1.00 18.09 88 THR B O 1
ATOM 2332 N N . ALA B 1 89 ? 12.490 54.097 -30.356 1.00 14.29 89 ALA B N 1
ATOM 2333 C CA . ALA B 1 89 ? 12.324 54.838 -31.619 1.00 15.27 89 ALA B CA 1
ATOM 2334 C C . ALA B 1 89 ? 12.606 53.884 -32.770 1.00 14.16 89 ALA B C 1
ATOM 2335 O O . ALA B 1 89 ? 13.204 52.838 -32.540 1.00 13.69 89 ALA B O 1
ATOM 2337 N N . ILE B 1 90 ? 12.185 54.253 -33.977 1.00 13.18 90 ILE B N 1
ATOM 2338 C CA . ILE B 1 90 ? 12.395 53.415 -35.189 1.00 13.82 90 ILE B CA 1
ATOM 2339 C C . ILE B 1 90 ? 12.711 54.334 -36.375 1.00 15.78 90 ILE B C 1
ATOM 2340 O O . ILE B 1 90 ? 12.099 55.379 -36.510 1.00 15.16 90 ILE B O 1
ATOM 2345 N N . ASP B 1 91 ? 13.686 53.954 -37.178 1.00 18.66 91 ASP B N 1
ATOM 2346 C CA . ASP B 1 91 ? 14.151 54.810 -38.294 1.00 18.70 91 ASP B CA 1
ATOM 2347 C C . ASP B 1 91 ? 14.408 53.929 -39.511 1.00 18.64 91 ASP B C 1
ATOM 2348 O O . ASP B 1 91 ? 14.262 52.685 -39.415 1.00 16.53 91 ASP B O 1
ATOM 2353 N N . GLU B 1 92 ? 14.806 54.538 -40.639 1.00 20.20 92 GLU B N 1
ATOM 2354 C CA . GLU B 1 92 ? 14.967 53.749 -41.887 1.00 21.56 92 GLU B CA 1
ATOM 2355 C C . GLU B 1 92 ? 16.155 52.794 -41.761 1.00 16.79 92 GLU B C 1
ATOM 2356 O O . GLU B 1 92 ? 16.070 51.746 -42.352 1.00 18.46 92 GLU B O 1
ATOM 2362 N N . ALA B 1 93 ? 17.203 53.126 -41.009 1.00 18.07 93 ALA B N 1
ATOM 2363 C CA . ALA B 1 93 ? 18.407 52.264 -40.832 1.00 18.57 93 ALA B CA 1
ATOM 2364 C C . ALA B 1 93 ? 18.007 50.926 -40.213 1.00 19.07 93 ALA B C 1
ATOM 2365 O O . ALA B 1 93 ? 18.512 49.850 -40.626 1.00 17.04 93 ALA B O 1
ATOM 2367 N N . TYR B 1 94 ? 17.117 50.978 -39.226 1.00 18.17 94 TYR B N 1
ATOM 2368 C CA . TYR B 1 94 ? 16.572 49.749 -38.606 1.00 16.12 94 TYR B CA 1
ATOM 2369 C C . TYR B 1 94 ? 15.768 48.963 -39.646 1.00 13.65 94 TYR B C 1
ATOM 2370 O O . TYR B 1 94 ? 15.960 47.725 -39.681 1.00 15.10 94 TYR B O 1
ATOM 2379 N N . LEU B 1 95 ? 14.900 49.619 -40.431 1.00 13.81 95 LEU B N 1
ATOM 2380 C CA . LEU B 1 95 ? 14.065 48.929 -41.460 1.00 14.14 95 LEU B CA 1
ATOM 2381 C C . LEU B 1 95 ? 14.978 48.322 -42.542 1.00 14.37 95 LEU B C 1
ATOM 2382 O O . LEU B 1 95 ? 14.653 47.233 -43.032 1.00 14.88 95 LEU B O 1
ATOM 2387 N N . LEU B 1 96 ? 16.113 48.959 -42.852 1.00 17.55 96 LEU B N 1
ATOM 2388 C CA . LEU B 1 96 ? 17.075 48.434 -43.856 1.00 18.04 96 LEU B CA 1
ATOM 2389 C C . LEU B 1 96 ? 17.798 47.206 -43.313 1.00 17.75 96 LEU B C 1
ATOM 2390 O O . LEU B 1 96 ? 17.933 46.220 -44.064 1.00 16.81 96 LEU B O 1
ATOM 2395 N N . ASP B 1 97 ? 18.175 47.208 -42.036 1.00 17.05 97 ASP B N 1
ATOM 2396 C CA . ASP B 1 97 ? 18.776 46.011 -41.387 1.00 18.53 97 ASP B CA 1
ATOM 2397 C C . ASP B 1 97 ? 17.765 44.883 -41.323 1.00 17.01 97 ASP B C 1
ATOM 2398 O O . ASP B 1 97 ? 18.132 43.695 -41.526 1.00 16.07 97 ASP B O 1
ATOM 2403 N N . LEU B 1 98 ? 16.515 45.222 -41.013 1.00 16.10 98 LEU B N 1
ATOM 2404 C CA . LEU B 1 98 ? 15.449 44.205 -41.007 1.00 14.75 98 LEU B CA 1
ATOM 2405 C C . LEU B 1 98 ? 15.347 43.589 -42.408 1.00 14.99 98 LEU B C 1
ATOM 2406 O O . LEU B 1 98 ? 15.289 42.338 -42.533 1.00 15.48 98 LEU B O 1
ATOM 2411 N N . LEU B 1 99 ? 15.250 44.428 -43.431 1.00 16.41 99 LEU B N 1
ATOM 2412 C CA . LEU B 1 99 ? 15.067 43.977 -44.827 1.00 17.51 99 LEU B CA 1
ATOM 2413 C C . LEU B 1 99 ? 16.207 43.025 -45.205 1.00 18.04 99 LEU B C 1
ATOM 2414 O O . LEU B 1 99 ? 15.936 42.036 -45.859 1.00 19.94 99 LEU B O 1
ATOM 2419 N N . GLU B 1 100 ? 17.431 43.342 -44.776 1.00 20.25 100 GLU B N 1
ATOM 2420 C CA . GLU B 1 100 ? 18.666 42.559 -45.090 1.00 21.36 100 GLU B CA 1
ATOM 2421 C C . GLU B 1 100 ? 18.587 41.212 -44.376 1.00 21.62 100 GLU B C 1
ATOM 2422 O O . GLU B 1 100 ? 18.867 40.202 -45.020 1.00 21.76 100 GLU B O 1
ATOM 2425 N N . SER B 1 101 ? 18.148 41.199 -43.117 1.00 20.85 101 SER B N 1
ATOM 2426 C CA . SER B 1 101 ? 17.879 39.977 -42.316 1.00 21.91 101 SER B CA 1
ATOM 2427 C C . SER B 1 101 ? 16.911 39.066 -43.077 1.00 20.77 101 SER B C 1
ATOM 2428 O O . SER B 1 101 ? 17.195 37.857 -43.228 1.00 21.33 101 SER B O 1
ATOM 2431 N N . GLU B 1 102 ? 15.812 39.625 -43.582 1.00 17.66 102 GLU B N 1
ATOM 2432 C CA . GLU B 1 102 ? 14.768 38.836 -44.277 1.00 17.54 102 GLU B CA 1
ATOM 2433 C C . GLU B 1 102 ? 15.320 38.304 -45.621 1.00 18.10 102 GLU B C 1
ATOM 2434 O O . GLU B 1 102 ? 15.005 37.164 -45.995 1.00 19.66 102 GLU B O 1
ATOM 2440 N N . ASP B 1 103 ? 16.087 39.122 -46.319 1.00 18.85 103 ASP B N 1
ATOM 2441 C CA . ASP B 1 103 ? 16.701 38.737 -47.625 1.00 20.65 103 ASP B CA 1
ATOM 2442 C C . ASP B 1 103 ? 17.680 37.573 -47.399 1.00 20.30 103 ASP B C 1
ATOM 2443 O O . ASP B 1 103 ? 17.572 36.591 -48.117 1.00 25.00 103 ASP B O 1
ATOM 2448 N N . LYS B 1 104 ? 18.534 37.640 -46.375 1.00 22.85 104 LYS B N 1
ATOM 2449 C CA . LYS B 1 104 ? 19.462 36.543 -45.965 1.00 22.81 104 LYS B CA 1
ATOM 2450 C C . LYS B 1 104 ? 18.653 35.287 -45.653 1.00 26.17 104 LYS B C 1
ATOM 2451 O O . LYS B 1 104 ? 19.110 34.195 -46.019 1.00 25.79 104 LYS B O 1
ATOM 2453 N N . ASP B 1 105 ? 17.469 35.413 -45.043 1.00 23.95 105 ASP B N 1
ATOM 2454 C CA . ASP B 1 105 ? 16.629 34.246 -44.664 1.00 23.50 105 ASP B CA 1
ATOM 2455 C C . ASP B 1 105 ? 15.878 33.706 -45.872 1.00 21.96 105 ASP B C 1
ATOM 2456 O O . ASP B 1 105 ? 15.310 32.632 -45.716 1.00 24.06 105 ASP B O 1
ATOM 2461 N N . GLY B 1 106 ? 15.935 34.361 -47.037 1.00 19.39 106 GLY B N 1
ATOM 2462 C CA . GLY B 1 106 ? 15.346 33.817 -48.277 1.00 21.37 106 GLY B CA 1
ATOM 2463 C C . GLY B 1 106 ? 13.885 34.217 -48.480 1.00 21.19 106 GLY B C 1
ATOM 2464 O O . GLY B 1 106 ? 13.155 33.514 -49.182 1.00 23.21 106 GLY B O 1
ATOM 2465 N N . ARG B 1 107 ? 13.447 35.349 -47.956 1.00 21.00 107 ARG B N 1
ATOM 2466 C CA . ARG B 1 107 ? 12.029 35.775 -48.092 1.00 20.46 107 ARG B CA 1
ATOM 2467 C C . ARG B 1 107 ? 11.733 36.475 -49.427 1.00 21.74 107 ARG B C 1
ATOM 2468 O O . ARG B 1 107 ? 10.517 36.632 -49.728 1.00 19.27 107 ARG B O 1
ATOM 2476 N N . TYR B 1 108 ? 12.742 36.901 -50.205 1.00 20.97 108 TYR B N 1
ATOM 2477 C CA . TYR B 1 108 ? 12.524 37.698 -51.444 1.00 21.32 108 TYR B CA 1
ATOM 2478 C C . TYR B 1 108 ? 13.031 36.881 -52.634 1.00 25.50 108 TYR B C 1
ATOM 2479 O O . TYR B 1 108 ? 14.201 36.540 -52.660 1.00 23.25 108 TYR B O 1
ATOM 2488 N N . ALA B 1 109 ? 12.159 36.564 -53.572 1.00 28.07 109 ALA B N 1
ATOM 2489 C CA . ALA B 1 109 ? 12.513 35.834 -54.824 1.00 28.10 109 ALA B CA 1
ATOM 2490 C C . ALA B 1 109 ? 13.526 36.666 -55.632 1.00 29.41 109 ALA B C 1
ATOM 2491 O O . ALA B 1 109 ? 14.380 36.092 -56.316 1.00 28.08 109 ALA B O 1
ATOM 2493 N N . ASP B 1 110 ? 13.443 37.986 -55.563 1.00 25.87 110 ASP B N 1
ATOM 2494 C CA . ASP B 1 110 ? 14.357 38.885 -56.291 1.00 28.80 110 ASP B CA 1
ATOM 2495 C C . ASP B 1 110 ? 14.291 40.274 -55.667 1.00 30.33 110 ASP B C 1
ATOM 2496 O O . ASP B 1 110 ? 13.493 40.490 -54.698 1.00 26.35 110 ASP B O 1
ATOM 2501 N N . VAL B 1 111 ? 15.065 41.200 -56.226 1.00 29.99 111 VAL B N 1
ATOM 2502 C CA . VAL B 1 111 ? 15.260 42.551 -55.640 1.00 31.55 111 VAL B CA 1
ATOM 2503 C C . VAL B 1 111 ? 13.991 43.382 -55.851 1.00 28.02 111 VAL B C 1
ATOM 2504 O O . VAL B 1 111 ? 13.709 44.262 -55.034 1.00 29.66 111 VAL B O 1
ATOM 2508 N N . GLU B 1 112 ? 13.182 43.070 -56.850 1.00 30.78 112 GLU B N 1
ATOM 2509 C CA . GLU B 1 112 ? 11.896 43.783 -57.071 1.00 31.53 112 GLU B CA 1
ATOM 2510 C C . GLU B 1 112 ? 11.017 43.601 -55.820 1.00 28.13 112 GLU B C 1
ATOM 2511 O O . GLU B 1 112 ? 10.539 44.597 -55.286 1.00 29.22 112 GLU B O 1
ATOM 2517 N N . ALA B 1 113 ? 10.815 42.354 -55.387 1.00 25.34 113 ALA B N 1
ATOM 2518 C CA . ALA B 1 113 ? 9.981 41.992 -54.224 1.00 23.93 113 ALA B CA 1
ATOM 2519 C C . ALA B 1 113 ? 10.576 42.647 -52.963 1.00 23.91 113 ALA B C 1
ATOM 2520 O O . ALA B 1 113 ? 9.829 43.167 -52.134 1.00 22.04 113 ALA B O 1
ATOM 2522 N N . LYS B 1 114 ? 11.893 42.597 -52.795 1.00 22.99 114 LYS B N 1
ATOM 2523 C CA . LYS B 1 114 ? 12.587 43.192 -51.622 1.00 22.96 114 LYS B CA 1
ATOM 2524 C C . LYS B 1 114 ? 12.348 44.698 -51.603 1.00 23.95 114 LYS B C 1
ATOM 2525 O O . LYS B 1 114 ? 11.971 45.252 -50.546 1.00 20.56 114 LYS B O 1
ATOM 2531 N N . ASN B 1 115 ? 12.499 45.370 -52.737 1.00 23.15 115 ASN B N 1
ATOM 2532 C CA . ASN B 1 115 ? 12.320 46.844 -52.764 1.00 23.39 115 ASN B CA 1
ATOM 2533 C C . ASN B 1 115 ? 10.860 47.187 -52.543 1.00 20.68 115 ASN B C 1
ATOM 2534 O O . ASN B 1 115 ? 10.618 48.192 -51.881 1.00 20.89 115 ASN B O 1
ATOM 2539 N N . GLY B 1 116 ? 9.931 46.380 -53.065 1.00 19.43 116 GLY B N 1
ATOM 2540 C CA . GLY B 1 116 ? 8.498 46.595 -52.836 1.00 22.56 116 GLY B CA 1
ATOM 2541 C C . GLY B 1 116 ? 8.177 46.552 -51.349 1.00 22.20 116 GLY B C 1
ATOM 2542 O O . GLY B 1 116 ? 7.394 47.389 -50.854 1.00 19.17 116 GLY B O 1
ATOM 2543 N N . MET B 1 117 ? 8.670 45.516 -50.681 1.00 19.67 117 MET B N 1
ATOM 2544 C CA . MET B 1 117 ? 8.424 45.307 -49.239 1.00 19.54 117 MET B CA 1
ATOM 2545 C C . MET B 1 117 ? 8.948 46.520 -48.477 1.00 18.17 117 MET B C 1
ATOM 2546 O O . MET B 1 117 ? 8.261 47.001 -47.591 1.00 18.03 117 MET B O 1
ATOM 2551 N N . HIS B 1 118 ? 10.127 47.019 -48.825 1.00 18.59 118 HIS B N 1
ATOM 2552 C CA . HIS B 1 118 ? 10.753 48.146 -48.104 1.00 18.51 118 HIS B CA 1
ATOM 2553 C C . HIS B 1 118 ? 9.867 49.387 -48.272 1.00 19.38 118 HIS B C 1
ATOM 2554 O O . HIS B 1 118 ? 9.631 50.093 -47.289 1.00 14.96 118 HIS B O 1
ATOM 2561 N N . ALA B 1 119 ? 9.370 49.641 -49.490 1.00 19.12 119 ALA B N 1
ATOM 2562 C CA . ALA B 1 119 ? 8.448 50.776 -49.736 1.00 18.79 119 ALA B CA 1
ATOM 2563 C C . ALA B 1 119 ? 7.189 50.620 -48.864 1.00 17.22 119 ALA B C 1
ATOM 2564 O O . ALA B 1 119 ? 6.827 51.610 -48.182 1.00 18.19 119 ALA B O 1
ATOM 2566 N N . GLY B 1 120 ? 6.508 49.465 -48.901 1.00 16.94 120 GLY B N 1
ATOM 2567 C CA . GLY B 1 120 ? 5.256 49.224 -48.148 1.00 17.37 120 GLY B CA 1
ATOM 2568 C C . GLY B 1 120 ? 5.500 49.330 -46.644 1.00 16.14 120 GLY B C 1
ATOM 2569 O O . GLY B 1 120 ? 4.737 50.029 -45.911 1.00 13.72 120 GLY B O 1
ATOM 2570 N N . ARG B 1 121 ? 6.585 48.733 -46.157 1.00 15.43 121 ARG B N 1
ATOM 2571 C CA . ARG B 1 121 ? 6.864 48.779 -44.697 1.00 15.20 121 ARG B CA 1
ATOM 2572 C C . ARG B 1 121 ? 7.180 50.213 -44.264 1.00 14.45 121 ARG B C 1
ATOM 2573 O O . ARG B 1 121 ? 6.675 50.629 -43.203 1.00 13.61 121 ARG B O 1
ATOM 2581 N N . SER B 1 122 ? 7.944 50.982 -45.050 1.00 15.93 122 SER B N 1
ATOM 2582 C CA . SER B 1 122 ? 8.284 52.373 -44.696 1.00 15.54 122 SER B CA 1
ATOM 2583 C C . SER B 1 122 ? 7.019 53.225 -44.678 1.00 16.24 122 SER B C 1
ATOM 2584 O O . SER B 1 122 ? 6.909 54.082 -43.808 1.00 15.69 122 SER B O 1
ATOM 2587 N N . PHE B 1 123 ? 6.119 53.028 -45.631 1.00 17.32 123 PHE B N 1
ATOM 2588 C CA . PHE B 1 123 ? 4.863 53.809 -45.732 1.00 18.30 123 PHE B CA 1
ATOM 2589 C C . PHE B 1 123 ? 4.066 53.569 -44.437 1.00 16.68 123 PHE B C 1
ATOM 2590 O O . PHE B 1 123 ? 3.582 54.496 -43.799 1.00 16.99 123 PHE B O 1
ATOM 2598 N N . PHE B 1 124 ? 3.937 52.310 -44.044 1.00 15.65 124 PHE B N 1
ATOM 2599 C CA . PHE B 1 124 ? 3.209 51.919 -42.808 1.00 16.43 124 PHE B CA 1
ATOM 2600 C C . PHE B 1 124 ? 3.875 52.469 -41.527 1.00 16.70 124 PHE B C 1
ATOM 2601 O O . PHE B 1 124 ? 3.236 53.075 -40.655 1.00 15.69 124 PHE B O 1
ATOM 2609 N N . VAL B 1 125 ? 5.176 52.270 -41.394 1.00 14.28 125 VAL B N 1
ATOM 2610 C CA . VAL B 1 125 ? 5.901 52.786 -40.214 1.00 13.76 125 VAL B CA 1
ATOM 2611 C C . VAL B 1 125 ? 5.826 54.320 -40.186 1.00 14.41 125 VAL B C 1
ATOM 2612 O O . VAL B 1 125 ? 5.681 54.864 -39.120 1.00 13.51 125 VAL B O 1
ATOM 2616 N N . ASN B 1 126 ? 5.961 55.001 -41.322 1.00 14.55 126 ASN B N 1
ATOM 2617 C CA . ASN B 1 126 ? 5.950 56.489 -41.323 1.00 17.90 126 ASN B CA 1
ATOM 2618 C C . ASN B 1 126 ? 4.579 56.961 -40.858 1.00 17.07 126 ASN B C 1
ATOM 2619 O O . ASN B 1 126 ? 4.509 57.983 -40.205 1.00 16.60 126 ASN B O 1
ATOM 2624 N N . MET B 1 127 ? 3.528 56.215 -41.170 1.00 17.82 127 MET B N 1
ATOM 2625 C CA . MET B 1 127 ? 2.181 56.603 -40.738 1.00 19.33 127 MET B CA 1
ATOM 2626 C C . MET B 1 127 ? 2.172 56.621 -39.211 1.00 15.71 127 MET B C 1
ATOM 2627 O O . MET B 1 127 ? 1.612 57.569 -38.591 1.00 14.72 127 MET B O 1
ATOM 2632 N N . HIS B 1 128 ? 2.799 55.632 -38.577 1.00 14.57 128 HIS B N 1
ATOM 2633 C CA . HIS B 1 128 ? 2.919 55.602 -37.095 1.00 13.21 128 HIS B CA 1
ATOM 2634 C C . HIS B 1 128 ? 3.835 56.708 -36.552 1.00 14.09 128 HIS B C 1
ATOM 2635 O O . HIS B 1 128 ? 3.460 57.339 -35.542 1.00 13.61 128 HIS B O 1
ATOM 2642 N N . ARG B 1 129 ? 5.018 56.910 -37.151 1.00 15.35 129 ARG B N 1
ATOM 2643 C CA . ARG B 1 129 ? 6.011 57.903 -36.656 1.00 14.70 129 ARG B CA 1
ATOM 2644 C C . ARG B 1 129 ? 5.415 59.303 -36.758 1.00 16.31 129 ARG B C 1
ATOM 2645 O O . ARG B 1 129 ? 5.537 60.067 -35.772 1.00 15.49 129 ARG B O 1
ATOM 2653 N N . PHE B 1 130 ? 4.755 59.621 -37.874 1.00 16.11 130 PHE B N 1
ATOM 2654 C CA . PHE B 1 130 ? 4.490 61.030 -38.278 1.00 16.97 130 PHE B CA 1
ATOM 2655 C C . PHE B 1 130 ? 3.013 61.404 -38.357 1.00 18.48 130 PHE B C 1
ATOM 2656 O O . PHE B 1 130 ? 2.711 62.610 -38.164 1.00 19.04 130 PHE B O 1
ATOM 2664 N N . ASP B 1 131 ? 2.093 60.480 -38.684 1.00 18.02 131 ASP B N 1
ATOM 2665 C CA . ASP B 1 131 ? 0.674 60.873 -38.873 1.00 18.82 131 ASP B CA 1
ATOM 2666 C C . ASP B 1 131 ? -0.082 60.580 -37.573 1.00 21.49 131 ASP B C 1
ATOM 2667 O O . ASP B 1 131 ? -0.721 61.489 -37.040 1.00 20.07 131 ASP B O 1
ATOM 2672 N N . LEU B 1 132 ? -0.021 59.340 -37.086 1.00 19.11 132 LEU B N 1
ATOM 2673 C CA . LEU B 1 132 ? -0.602 58.955 -35.778 1.00 20.96 132 LEU B CA 1
ATOM 2674 C C . LEU B 1 132 ? 0.313 59.406 -34.639 1.00 18.79 132 LEU B C 1
ATOM 2675 O O . LEU B 1 132 ? -0.230 59.592 -33.538 1.00 21.06 132 LEU B O 1
ATOM 2680 N N . LYS B 1 133 ? 1.615 59.581 -34.881 1.00 17.29 133 LYS B N 1
ATOM 2681 C CA . LYS B 1 133 ? 2.615 60.028 -33.869 1.00 17.86 133 LYS B CA 1
ATOM 2682 C C . LYS B 1 133 ? 2.554 59.118 -32.629 1.00 18.62 133 LYS B C 1
ATOM 2683 O O . LYS B 1 133 ? 2.557 59.609 -31.482 1.00 18.05 133 LYS B O 1
ATOM 2689 N N . ASP B 1 134 ? 2.485 57.819 -32.841 1.00 15.10 134 ASP B N 1
ATOM 2690 C CA . ASP B 1 134 ? 2.251 56.861 -31.747 1.00 15.55 134 ASP B CA 1
ATOM 2691 C C . ASP B 1 134 ? 3.278 55.754 -31.884 1.00 14.44 134 ASP B C 1
ATOM 2692 O O . ASP B 1 134 ? 3.017 54.689 -31.355 1.00 12.82 134 ASP B O 1
ATOM 2697 N N . ALA B 1 135 ? 4.421 55.986 -32.524 1.00 13.53 135 ALA B N 1
ATOM 2698 C CA . ALA B 1 135 ? 5.335 54.873 -32.859 1.00 14.78 135 ALA B CA 1
ATOM 2699 C C . ALA B 1 135 ? 5.755 54.095 -31.618 1.00 12.72 135 ALA B C 1
ATOM 2700 O O . ALA B 1 135 ? 5.845 52.852 -31.697 1.00 11.84 135 ALA B O 1
ATOM 2702 N N . HIS B 1 136 ? 6.039 54.760 -30.513 1.00 13.62 136 HIS B N 1
ATOM 2703 C CA . HIS B 1 136 ? 6.504 54.047 -29.299 1.00 16.92 136 HIS B CA 1
ATOM 2704 C C . HIS B 1 136 ? 5.362 53.158 -28.765 1.00 14.25 136 HIS B C 1
ATOM 2705 O O . HIS B 1 136 ? 5.623 52.018 -28.382 1.00 12.49 136 HIS B O 1
ATOM 2712 N N . HIS B 1 137 ? 4.131 53.654 -28.746 1.00 13.53 137 HIS B N 1
ATOM 2713 C CA . HIS B 1 137 ? 2.951 52.855 -28.273 1.00 13.22 137 HIS B CA 1
ATOM 2714 C C . HIS B 1 137 ? 2.710 51.685 -29.219 1.00 11.19 137 HIS B C 1
ATOM 2715 O O . HIS B 1 137 ? 2.444 50.599 -28.774 1.00 10.49 137 HIS B O 1
ATOM 2722 N N . TRP B 1 138 ? 2.829 51.901 -30.520 1.00 10.46 138 TRP B N 1
ATOM 2723 C CA . TRP B 1 138 ? 2.620 50.856 -31.541 1.00 11.14 138 TRP B CA 1
ATOM 2724 C C . TRP B 1 138 ? 3.678 49.763 -31.370 1.00 10.80 138 TRP B C 1
ATOM 2725 O O . TRP B 1 138 ? 3.311 48.547 -31.401 1.00 10.42 138 TRP B O 1
ATOM 2736 N N . MET B 1 139 ? 4.940 50.137 -31.095 1.00 11.35 139 MET B N 1
ATOM 2737 C CA . MET B 1 139 ? 6.003 49.115 -30.892 1.00 11.40 139 MET B CA 1
ATOM 2738 C C . MET B 1 139 ? 5.742 48.378 -29.563 1.00 10.39 139 MET B C 1
ATOM 2739 O O . MET B 1 139 ? 5.841 47.140 -29.543 1.00 8.94 139 MET B O 1
ATOM 2744 N N . GLU B 1 140 ? 5.360 49.077 -28.497 1.00 10.09 140 GLU B N 1
ATOM 2745 C CA . GLU B 1 140 ? 5.067 48.408 -27.212 1.00 10.71 140 GLU B CA 1
ATOM 2746 C C . GLU B 1 140 ? 3.898 47.418 -27.381 1.00 10.12 140 GLU B C 1
ATOM 2747 O O . GLU B 1 140 ? 3.989 46.300 -26.819 1.00 9.23 140 GLU B O 1
ATOM 2753 N N . LYS B 1 141 ? 2.896 47.728 -28.214 1.00 9.64 141 LYS B N 1
ATOM 2754 C CA . LYS B 1 141 ? 1.775 46.786 -28.488 1.00 10.24 141 LYS B CA 1
ATOM 2755 C C . LYS B 1 141 ? 2.295 45.454 -29.049 1.00 9.39 141 LYS B C 1
ATOM 2756 O O . LYS B 1 141 ? 1.764 44.359 -28.649 1.00 8.15 141 LYS B O 1
ATOM 2762 N N . GLN B 1 142 ? 3.323 45.494 -29.887 1.00 8.90 142 GLN B N 1
ATOM 2763 C CA . GLN B 1 142 ? 3.853 44.247 -30.494 1.00 9.49 142 GLN B CA 1
ATOM 2764 C C . GLN B 1 142 ? 4.550 43.493 -29.375 1.00 9.54 142 GLN B C 1
ATOM 2765 O O . GLN B 1 142 ? 4.549 42.273 -29.397 1.00 9.28 142 GLN B O 1
ATOM 2771 N N . VAL B 1 143 ? 5.177 44.208 -28.436 1.00 8.88 143 VAL B N 1
ATOM 2772 C CA . VAL B 1 143 ? 5.897 43.511 -27.334 1.00 9.60 143 VAL B CA 1
ATOM 2773 C C . VAL B 1 143 ? 4.861 42.816 -26.429 1.00 9.41 143 VAL B C 1
ATOM 2774 O O . VAL B 1 143 ? 5.071 41.691 -25.993 1.00 8.81 143 VAL B O 1
ATOM 2778 N N . TYR B 1 144 ? 3.734 43.459 -26.168 1.00 9.52 144 TYR B N 1
ATOM 2779 C CA . TYR B 1 144 ? 2.635 42.875 -25.371 1.00 9.61 144 TYR B CA 1
ATOM 2780 C C . TYR B 1 144 ? 2.070 41.642 -26.064 1.00 9.72 144 TYR B C 1
ATOM 2781 O O . TYR B 1 144 ? 1.724 40.650 -25.379 1.00 11.20 144 TYR B O 1
ATOM 2790 N N . LEU B 1 145 ? 1.931 41.693 -27.366 1.00 9.44 145 LEU B N 1
ATOM 2791 C CA . LEU B 1 145 ? 1.469 40.500 -28.135 1.00 9.36 145 LEU B CA 1
ATOM 2792 C C . LEU B 1 145 ? 2.438 39.348 -27.813 1.00 9.23 145 LEU B C 1
ATOM 2793 O O . LEU B 1 145 ? 1.999 38.207 -27.584 1.00 8.77 145 LEU B O 1
ATOM 2798 N N . ASN B 1 146 ? 3.738 39.645 -27.836 1.00 9.52 146 ASN B N 1
ATOM 2799 C CA . ASN B 1 146 ? 4.798 38.644 -27.582 1.00 8.83 146 ASN B CA 1
ATOM 2800 C C . ASN B 1 146 ? 4.611 38.098 -26.166 1.00 9.08 146 ASN B C 1
ATOM 2801 O O . ASN B 1 146 ? 4.564 36.858 -26.014 1.00 9.28 146 ASN B O 1
ATOM 2806 N N . VAL B 1 147 ? 4.394 38.985 -25.158 1.00 8.77 147 VAL B N 1
ATOM 2807 C CA . VAL B 1 147 ? 4.135 38.569 -23.758 1.00 8.83 147 VAL B CA 1
ATOM 2808 C C . VAL B 1 147 ? 2.978 37.558 -23.734 1.00 8.61 147 VAL B C 1
ATOM 2809 O O . VAL B 1 147 ? 3.045 36.557 -22.993 1.00 8.49 147 VAL B O 1
ATOM 2813 N N . GLY B 1 148 ? 1.890 37.798 -24.464 1.00 8.60 148 GLY B N 1
ATOM 2814 C CA . GLY B 1 148 ? 0.755 36.871 -24.457 1.00 8.99 148 GLY B CA 1
ATOM 2815 C C . GLY B 1 148 ? 1.203 35.489 -24.921 1.00 10.12 148 GLY B C 1
ATOM 2816 O O . GLY B 1 148 ? 0.768 34.478 -24.306 1.00 10.67 148 GLY B O 1
ATOM 2817 N N . THR B 1 149 ? 2.015 35.416 -25.979 1.00 10.09 149 THR B N 1
ATOM 2818 C CA . THR B 1 149 ? 2.552 34.092 -26.431 1.00 10.67 149 THR B CA 1
ATOM 2819 C C . THR B 1 149 ? 3.308 33.420 -25.270 1.00 10.72 149 THR B C 1
ATOM 2820 O O . THR B 1 149 ? 3.189 32.159 -25.128 1.00 12.61 149 THR B O 1
ATOM 2824 N N . LEU B 1 150 ? 4.107 34.140 -24.485 1.00 10.83 150 LEU B N 1
ATOM 2825 C CA . LEU B 1 150 ? 4.861 33.526 -23.366 1.00 10.86 150 LEU B CA 1
ATOM 2826 C C . LEU B 1 150 ? 3.894 33.042 -22.277 1.00 10.95 150 LEU B C 1
ATOM 2827 O O . LEU B 1 150 ? 4.146 31.994 -21.711 1.00 11.11 150 LEU B O 1
ATOM 2832 N N . LEU B 1 151 ? 2.896 33.832 -21.887 1.00 10.95 151 LEU B N 1
ATOM 2833 C CA . LEU B 1 151 ? 1.965 33.426 -20.815 1.00 11.80 151 LEU B CA 1
ATOM 2834 C C . LEU B 1 151 ? 1.261 32.119 -21.213 1.00 12.40 151 LEU B C 1
ATOM 2835 O O . LEU B 1 151 ? 1.183 31.176 -20.355 1.00 12.13 151 LEU B O 1
ATOM 2840 N N . LEU B 1 152 ? 0.803 32.030 -22.466 1.00 12.04 152 LEU B N 1
ATOM 2841 C CA . LEU B 1 152 ? 0.087 30.819 -22.918 1.00 12.93 152 LEU B CA 1
ATOM 2842 C C . LEU B 1 152 ? 1.108 29.684 -23.106 1.00 12.34 152 LEU B C 1
ATOM 2843 O O . LEU B 1 152 ? 0.849 28.563 -22.598 1.00 13.93 152 LEU B O 1
ATOM 2848 N N . GLY B 1 153 ? 2.245 29.962 -23.731 1.00 12.37 153 GLY B N 1
ATOM 2849 C CA . GLY B 1 153 ? 3.293 28.970 -24.019 1.00 12.80 153 GLY B CA 1
ATOM 2850 C C . GLY B 1 153 ? 3.881 28.390 -22.737 1.00 13.91 153 GLY B C 1
ATOM 2851 O O . GLY B 1 153 ? 4.086 27.161 -22.646 1.00 13.74 153 GLY B O 1
ATOM 2852 N N . ALA B 1 154 ? 4.153 29.232 -21.738 1.00 14.15 154 ALA B N 1
ATOM 2853 C CA . ALA B 1 154 ? 4.637 28.775 -20.424 1.00 14.19 154 ALA B CA 1
ATOM 2854 C C . ALA B 1 154 ? 3.617 27.810 -19.833 1.00 14.47 154 ALA B C 1
ATOM 2855 O O . ALA B 1 154 ? 4.008 26.756 -19.257 1.00 14.13 154 ALA B O 1
ATOM 2857 N N . SER B 1 155 ? 2.332 28.133 -19.897 1.00 15.01 155 SER B N 1
ATOM 2858 C CA . SER B 1 155 ? 1.306 27.246 -19.298 1.00 14.52 155 SER B CA 1
ATOM 2859 C C . SER B 1 155 ? 1.337 25.884 -20.014 1.00 15.84 155 SER B C 1
ATOM 2860 O O . SER B 1 155 ? 1.279 24.864 -19.323 1.00 14.62 155 SER B O 1
ATOM 2863 N N . ALA B 1 156 ? 1.426 25.892 -21.347 1.00 14.48 156 ALA B N 1
ATOM 2864 C CA . ALA B 1 156 ? 1.516 24.667 -22.192 1.00 16.48 156 ALA B CA 1
ATOM 2865 C C . ALA B 1 156 ? 2.720 23.810 -21.789 1.00 17.45 156 ALA B C 1
ATOM 2866 O O . ALA B 1 156 ? 2.610 22.593 -21.873 1.00 19.15 156 ALA B O 1
ATOM 2868 N N . MET B 1 157 ? 3.817 24.408 -21.337 1.00 16.56 157 MET B N 1
ATOM 2869 C CA . MET B 1 157 ? 5.049 23.703 -20.906 1.00 19.05 157 MET B CA 1
ATOM 2870 C C . MET B 1 157 ? 5.016 23.391 -19.402 1.00 18.10 157 MET B C 1
ATOM 2871 O O . MET B 1 157 ? 6.042 22.910 -18.914 1.00 18.39 157 MET B O 1
ATOM 2876 N N . GLU B 1 158 ? 3.897 23.644 -18.707 1.00 18.43 158 GLU B N 1
ATOM 2877 C CA . GLU B 1 158 ? 3.654 23.384 -17.259 1.00 23.40 158 GLU B CA 1
ATOM 2878 C C . GLU B 1 158 ? 4.647 24.178 -16.399 1.00 22.77 158 GLU B C 1
ATOM 2879 O O . GLU B 1 158 ? 5.224 23.631 -15.459 1.00 23.64 158 GLU B O 1
ATOM 2885 N N . ILE B 1 159 ? 4.894 25.410 -16.805 1.00 19.30 159 ILE B N 1
ATOM 2886 C CA . ILE B 1 159 ? 5.748 26.419 -16.123 1.00 19.79 159 ILE B CA 1
ATOM 2887 C C . ILE B 1 159 ? 4.773 27.463 -15.580 1.00 18.81 159 ILE B C 1
ATOM 2888 O O . ILE B 1 159 ? 3.901 27.951 -16.348 1.00 19.26 159 ILE B O 1
ATOM 2893 N N . ASP B 1 160 ? 4.958 27.841 -14.332 1.00 17.66 160 ASP B N 1
ATOM 2894 C CA . ASP B 1 160 ? 4.237 28.966 -13.724 1.00 17.40 160 ASP B CA 1
ATOM 2895 C C . ASP B 1 160 ? 4.936 30.263 -14.145 1.00 16.07 160 ASP B C 1
ATOM 2896 O O . ASP B 1 160 ? 6.187 30.290 -14.391 1.00 16.06 160 ASP B O 1
ATOM 2901 N N . ALA B 1 161 ? 4.164 31.321 -14.153 1.00 15.35 161 ALA B N 1
ATOM 2902 C CA . ALA B 1 161 ? 4.593 32.640 -14.664 1.00 13.42 161 ALA B CA 1
ATOM 2903 C C . ALA B 1 161 ? 3.722 33.699 -14.009 1.00 12.63 161 ALA B C 1
ATOM 2904 O O . ALA B 1 161 ? 2.600 33.403 -13.555 1.00 14.17 161 ALA B O 1
ATOM 2906 N N . VAL B 1 162 ? 4.179 34.925 -14.071 1.00 13.36 162 VAL B N 1
ATOM 2907 C CA . VAL B 1 162 ? 3.314 36.076 -13.754 1.00 12.19 162 VAL B CA 1
ATOM 2908 C C . VAL B 1 162 ? 3.811 37.245 -14.578 1.00 12.46 162 VAL B C 1
ATOM 2909 O O . VAL B 1 162 ? 4.981 37.572 -14.530 1.00 11.81 162 VAL B O 1
ATOM 2913 N N . PRO B 1 163 ? 2.915 37.965 -15.278 1.00 12.52 163 PRO B N 1
ATOM 2914 C CA . PRO B 1 163 ? 3.271 39.219 -15.923 1.00 13.01 163 PRO B CA 1
ATOM 2915 C C . PRO B 1 163 ? 3.245 40.355 -14.905 1.00 12.71 163 PRO B C 1
ATOM 2916 O O . PRO B 1 163 ? 2.358 40.402 -14.044 1.00 14.26 163 PRO B O 1
ATOM 2920 N N . ILE B 1 164 ? 4.184 41.274 -15.048 1.00 11.66 164 ILE B N 1
ATOM 2921 C CA . ILE B 1 164 ? 4.441 42.354 -14.059 1.00 12.25 164 ILE B CA 1
ATOM 2922 C C . ILE B 1 164 ? 4.629 43.687 -14.798 1.00 12.58 164 ILE B C 1
ATOM 2923 O O . ILE B 1 164 ? 5.564 43.817 -15.589 1.00 12.52 164 ILE B O 1
ATOM 2928 N N . GLU B 1 165 ? 3.714 44.614 -14.576 1.00 13.00 165 GLU B N 1
ATOM 2929 C CA . GLU B 1 165 ? 3.806 46.038 -14.993 1.00 14.42 165 GLU B CA 1
ATOM 2930 C C . GLU B 1 165 ? 4.216 46.869 -13.763 1.00 15.57 165 GLU B C 1
ATOM 2931 O O . GLU B 1 165 ? 4.610 48.056 -13.939 1.00 13.16 165 GLU B O 1
ATOM 2937 N N . GLY B 1 166 ? 4.030 46.325 -12.560 1.00 14.70 166 GLY B N 1
ATOM 2938 C CA . GLY B 1 166 ? 4.257 47.059 -11.277 1.00 16.63 166 GLY B CA 1
ATOM 2939 C C . GLY B 1 166 ? 5.744 47.148 -10.960 1.00 14.74 166 GLY B C 1
ATOM 2940 O O . GLY B 1 166 ? 6.182 46.488 -10.046 1.00 16.10 166 GLY B O 1
ATOM 2941 N N . PHE B 1 167 ? 6.510 47.950 -11.710 1.00 14.11 167 PHE B N 1
ATOM 2942 C CA . PHE B 1 167 ? 7.953 48.165 -11.511 1.00 12.89 167 PHE B CA 1
ATOM 2943 C C . PHE B 1 167 ? 8.322 49.545 -12.031 1.00 14.27 167 PHE B C 1
ATOM 2944 O O . PHE B 1 167 ? 7.576 50.163 -12.841 1.00 14.16 167 PHE B O 1
ATOM 2952 N N . ASP B 1 168 ? 9.413 50.055 -11.511 1.00 15.12 168 ASP B N 1
ATOM 2953 C CA . ASP B 1 168 ? 9.929 51.380 -11.867 1.00 16.32 168 ASP B CA 1
ATOM 2954 C C . ASP B 1 168 ? 10.808 51.212 -13.091 1.00 14.87 168 ASP B C 1
ATOM 2955 O O . ASP B 1 168 ? 11.972 50.779 -12.943 1.00 13.87 168 ASP B O 1
ATOM 2960 N N . ALA B 1 169 ? 10.289 51.557 -14.260 1.00 14.19 169 ALA B N 1
ATOM 2961 C CA . ALA B 1 169 ? 11.013 51.369 -15.549 1.00 15.03 169 ALA B CA 1
ATOM 2962 C C . ALA B 1 169 ? 12.234 52.294 -15.583 1.00 15.65 169 ALA B C 1
ATOM 2963 O O . ALA B 1 169 ? 13.213 51.931 -16.212 1.00 15.51 169 ALA B O 1
ATOM 2965 N N . LYS B 1 170 ? 12.190 53.436 -14.912 1.00 17.01 170 LYS B N 1
ATOM 2966 C CA . LYS B 1 170 ? 13.359 54.359 -14.886 1.00 17.86 170 LYS B CA 1
ATOM 2967 C C . LYS B 1 170 ? 14.533 53.655 -14.175 1.00 16.64 170 LYS B C 1
ATOM 2968 O O . LYS B 1 170 ? 15.669 53.657 -14.721 1.00 15.51 170 LYS B O 1
ATOM 2974 N N . VAL B 1 171 ? 14.251 53.004 -13.046 1.00 15.69 171 VAL B N 1
ATOM 2975 C CA . VAL B 1 171 ? 15.292 52.293 -12.267 1.00 17.14 171 VAL B CA 1
ATOM 2976 C C . VAL B 1 171 ? 15.810 51.131 -13.095 1.00 16.99 171 VAL B C 1
ATOM 2977 O O . VAL B 1 171 ? 17.032 50.958 -13.185 1.00 16.93 171 VAL B O 1
ATOM 2981 N N . LEU B 1 172 ? 14.920 50.343 -13.700 1.00 16.02 172 LEU B N 1
ATOM 2982 C CA . LEU B 1 172 ? 15.349 49.146 -14.446 1.00 16.66 172 LEU B CA 1
ATOM 2983 C C . LEU B 1 172 ? 16.163 49.578 -15.655 1.00 16.68 172 LEU B C 1
ATOM 2984 O O . LEU B 1 172 ? 17.173 48.967 -15.900 1.00 16.23 172 LEU B O 1
ATOM 2989 N N . ASP B 1 173 ? 15.694 50.563 -16.421 1.00 16.98 173 ASP B N 1
ATOM 2990 C CA . ASP B 1 173 ? 16.416 51.083 -17.599 1.00 17.27 173 ASP B CA 1
ATOM 2991 C C . ASP B 1 173 ? 17.849 51.522 -17.212 1.00 19.01 173 ASP B C 1
ATOM 2992 O O . ASP B 1 173 ? 18.805 51.133 -17.920 1.00 18.52 173 ASP B O 1
ATOM 2997 N N . GLU B 1 174 ? 17.999 52.323 -16.173 1.00 21.11 174 GLU B N 1
ATOM 2998 C CA . GLU B 1 174 ? 19.317 52.866 -15.716 1.00 24.13 174 GLU B CA 1
ATOM 2999 C C . GLU B 1 174 ? 20.199 51.706 -15.226 1.00 25.35 174 GLU B C 1
ATOM 3000 O O . GLU B 1 174 ? 21.391 51.665 -15.564 1.00 20.49 174 GLU B O 1
ATOM 3006 N N . GLU B 1 175 ? 19.618 50.713 -14.565 1.00 23.06 175 GLU B N 1
ATOM 3007 C CA . GLU B 1 175 ? 20.375 49.543 -14.058 1.00 22.69 175 GLU B CA 1
ATOM 3008 C C . GLU B 1 175 ? 21.034 48.776 -15.207 1.00 22.77 175 GLU B C 1
ATOM 3009 O O . GLU B 1 175 ? 22.117 48.250 -14.978 1.00 20.08 175 GLU B O 1
ATOM 3015 N N . PHE B 1 176 ? 20.422 48.711 -16.401 1.00 20.49 176 PHE B N 1
ATOM 3016 C CA . PHE B 1 176 ? 20.899 47.888 -17.536 1.00 20.58 176 PHE B CA 1
ATOM 3017 C C . PHE B 1 176 ? 21.362 48.771 -18.696 1.00 21.15 176 PHE B C 1
ATOM 3018 O O . PHE B 1 176 ? 21.715 48.183 -19.736 1.00 22.35 176 PHE B O 1
ATOM 3026 N N . GLY B 1 177 ? 21.358 50.108 -18.536 1.00 21.03 177 GLY B N 1
ATOM 3027 C CA . GLY B 1 177 ? 21.743 51.067 -19.591 1.00 20.42 177 GLY B CA 1
ATOM 3028 C C . GLY B 1 177 ? 20.899 50.921 -20.848 1.00 20.56 177 GLY B C 1
ATOM 3029 O O . GLY B 1 177 ? 21.403 51.149 -21.960 1.00 21.00 177 GLY B O 1
ATOM 3030 N N . LEU B 1 178 ? 19.597 50.673 -20.706 1.00 19.30 178 LEU B N 1
ATOM 3031 C CA . LEU B 1 178 ? 18.732 50.362 -21.874 1.00 16.85 178 LEU B CA 1
ATOM 3032 C C . LEU B 1 178 ? 18.521 51.599 -22.752 1.00 16.85 178 LEU B C 1
ATOM 3033 O O . LEU B 1 178 ? 18.514 51.453 -24.020 1.00 15.78 178 LEU B O 1
ATOM 3038 N N . ARG B 1 179 ? 18.234 52.741 -22.145 1.00 18.86 179 ARG B N 1
ATOM 3039 C CA . ARG B 1 179 ? 17.776 53.932 -22.908 1.00 19.73 179 ARG B CA 1
ATOM 3040 C C . ARG B 1 179 ? 18.897 54.387 -23.860 1.00 23.64 179 ARG B C 1
ATOM 3041 O O . ARG B 1 179 ? 18.578 54.756 -24.973 1.00 18.19 179 ARG B O 1
ATOM 3049 N N . GLU B 1 180 ? 20.170 54.307 -23.470 1.00 26.04 180 GLU B N 1
ATOM 3050 C CA . GLU B 1 180 ? 21.283 54.697 -24.388 1.00 29.99 180 GLU B CA 1
ATOM 3051 C C . GLU B 1 180 ? 21.425 53.640 -25.498 1.00 28.54 180 GLU B C 1
ATOM 3052 O O . GLU B 1 180 ? 22.047 53.945 -26.500 1.00 28.39 180 GLU B O 1
ATOM 3058 N N . LYS B 1 181 ? 20.843 52.450 -25.365 1.00 24.17 181 LYS B N 1
ATOM 3059 C CA . LYS B 1 181 ? 20.868 51.423 -26.431 1.00 25.27 181 LYS B CA 1
ATOM 3060 C C . LYS B 1 181 ? 19.569 51.462 -27.259 1.00 21.01 181 LYS B C 1
ATOM 3061 O O . LYS B 1 181 ? 19.441 50.661 -28.173 1.00 21.98 181 LYS B O 1
ATOM 3067 N N . GLY B 1 182 ? 18.635 52.360 -26.965 1.00 19.11 182 GLY B N 1
ATOM 3068 C CA . GLY B 1 182 ? 17.405 52.534 -27.761 1.00 18.18 182 GLY B CA 1
ATOM 3069 C C . GLY B 1 182 ? 16.304 51.587 -27.292 1.00 15.93 182 GLY B C 1
ATOM 3070 O O . GLY B 1 182 ? 15.479 51.268 -28.099 1.00 14.71 182 GLY B O 1
ATOM 3071 N N . PHE B 1 183 ? 16.305 51.168 -26.018 1.00 15.06 183 PHE B N 1
ATOM 3072 C CA . PHE B 1 183 ? 15.315 50.211 -25.449 1.00 15.66 183 PHE B CA 1
ATOM 3073 C C . PHE B 1 183 ? 14.784 50.735 -24.125 1.00 14.78 183 PHE B C 1
ATOM 3074 O O . PHE B 1 183 ? 15.454 51.552 -23.449 1.00 14.20 183 PHE B O 1
ATOM 3082 N N . THR B 1 184 ? 13.588 50.269 -23.752 1.00 13.49 184 THR B N 1
ATOM 3083 C CA . THR B 1 184 ? 12.950 50.594 -22.467 1.00 13.25 184 THR B CA 1
ATOM 3084 C C . THR B 1 184 ? 12.177 49.365 -21.994 1.00 12.21 184 THR B C 1
ATOM 3085 O O . THR B 1 184 ? 11.550 48.673 -22.827 1.00 13.08 184 THR B O 1
ATOM 3089 N N . SER B 1 185 ? 12.262 49.084 -20.704 1.00 12.39 185 SER B N 1
ATOM 3090 C CA . SER B 1 185 ? 11.617 47.929 -20.045 1.00 12.30 185 SER B CA 1
ATOM 3091 C C . SER B 1 185 ? 10.093 48.177 -20.020 1.00 11.88 185 SER B C 1
ATOM 3092 O O . SER B 1 185 ? 9.660 49.287 -19.643 1.00 12.81 185 SER B O 1
ATOM 3095 N N . VAL B 1 186 ? 9.266 47.204 -20.423 1.00 12.04 186 VAL B N 1
ATOM 3096 C CA . VAL B 1 186 ? 7.770 47.367 -20.365 1.00 12.55 186 VAL B CA 1
ATOM 3097 C C . VAL B 1 186 ? 7.069 46.306 -19.520 1.00 11.93 186 VAL B C 1
ATOM 3098 O O . VAL B 1 186 ? 6.113 46.685 -18.844 1.00 10.90 186 VAL B O 1
ATOM 3102 N N . VAL B 1 187 ? 7.473 45.039 -19.585 1.00 11.51 187 VAL B N 1
ATOM 3103 C CA . VAL B 1 187 ? 6.891 43.926 -18.776 1.00 11.29 187 VAL B CA 1
ATOM 3104 C C . VAL B 1 187 ? 8.000 43.010 -18.263 1.00 11.30 187 VAL B C 1
ATOM 3105 O O . VAL B 1 187 ? 8.911 42.679 -19.013 1.00 12.05 187 VAL B O 1
ATOM 3109 N N . ILE B 1 188 ? 7.869 42.556 -17.027 1.00 11.49 188 ILE B N 1
ATOM 3110 C CA . ILE B 1 188 ? 8.754 41.545 -16.396 1.00 12.15 188 ILE B CA 1
ATOM 3111 C C . ILE B 1 188 ? 7.938 40.278 -16.262 1.00 11.23 188 ILE B C 1
ATOM 3112 O O . ILE B 1 188 ? 6.828 40.343 -15.728 1.00 11.99 188 ILE B O 1
ATOM 3117 N N . VAL B 1 189 ? 8.489 39.163 -16.696 1.00 12.06 189 VAL B N 1
ATOM 3118 C CA . VAL B 1 189 ? 7.801 37.856 -16.523 1.00 11.98 189 VAL B CA 1
ATOM 3119 C C . VAL B 1 189 ? 8.735 36.900 -15.792 1.00 12.80 189 VAL B C 1
ATOM 3120 O O . VAL B 1 189 ? 9.576 36.266 -16.429 1.00 13.52 189 VAL B O 1
ATOM 3124 N N . PRO B 1 190 ? 8.607 36.766 -14.461 1.00 13.88 190 PRO B N 1
ATOM 3125 C CA . PRO B 1 190 ? 9.240 35.628 -13.772 1.00 13.46 190 PRO B CA 1
ATOM 3126 C C . PRO B 1 190 ? 8.578 34.292 -14.181 1.00 13.69 190 PRO B C 1
ATOM 3127 O O . PRO B 1 190 ? 7.373 34.249 -14.368 1.00 12.56 190 PRO B O 1
ATOM 3131 N N . LEU B 1 191 ? 9.392 33.234 -14.244 1.00 13.22 191 LEU B N 1
ATOM 3132 C CA . LEU B 1 191 ? 9.085 31.854 -14.663 1.00 13.91 191 LEU B CA 1
ATOM 3133 C C . LEU B 1 191 ? 9.644 30.905 -13.604 1.00 14.04 191 LEU B C 1
ATOM 3134 O O . LEU B 1 191 ? 10.762 31.165 -13.104 1.00 14.35 191 LEU B O 1
ATOM 3139 N N . GLY B 1 192 ? 8.891 29.876 -13.264 1.00 15.85 192 GLY B N 1
ATOM 3140 C CA . GLY B 1 192 ? 9.339 28.876 -12.283 1.00 17.25 192 GLY B CA 1
ATOM 3141 C C . GLY B 1 192 ? 8.188 27.975 -11.886 1.00 17.55 192 GLY B C 1
ATOM 3142 O O . GLY B 1 192 ? 7.317 27.709 -12.748 1.00 19.50 192 GLY B O 1
ATOM 3143 N N . TYR B 1 193 ? 8.139 27.584 -10.618 1.00 16.58 193 TYR B N 1
ATOM 3144 C CA . TYR B 1 193 ? 7.070 26.710 -10.080 1.00 18.92 193 TYR B CA 1
ATOM 3145 C C . TYR B 1 193 ? 6.526 27.375 -8.830 1.00 17.36 193 TYR B C 1
ATOM 3146 O O . TYR B 1 193 ? 7.374 27.822 -8.049 1.00 18.43 193 TYR B O 1
ATOM 3155 N N . HIS B 1 194 ? 5.204 27.459 -8.660 1.00 17.11 194 HIS B N 1
ATOM 3156 C CA . HIS B 1 194 ? 4.588 28.164 -7.521 1.00 17.99 194 HIS B CA 1
ATOM 3157 C C . HIS B 1 194 ? 4.855 27.382 -6.239 1.00 20.04 194 HIS B C 1
ATOM 3158 O O . HIS B 1 194 ? 4.997 26.140 -6.311 1.00 18.77 194 HIS B O 1
ATOM 3165 N N . SER B 1 195 ? 4.982 28.092 -5.130 1.00 21.60 195 SER B N 1
ATOM 3166 C CA . SER B 1 195 ? 5.062 27.419 -3.807 1.00 23.49 195 SER B CA 1
ATOM 3167 C C . SER B 1 195 ? 3.648 27.061 -3.313 1.00 26.98 195 SER B C 1
ATOM 3168 O O . SER B 1 195 ? 2.672 27.718 -3.733 1.00 20.75 195 SER B O 1
ATOM 3171 N N . GLU B 1 196 ? 3.538 26.047 -2.424 1.00 30.71 196 GLU B N 1
ATOM 3172 C CA . GLU B 1 196 ? 2.283 25.586 -1.759 1.00 29.95 196 GLU B CA 1
ATOM 3173 C C . GLU B 1 196 ? 1.552 26.775 -1.109 1.00 29.45 196 GLU B C 1
ATOM 3174 O O . GLU B 1 196 ? 0.315 26.761 -1.078 1.00 31.44 196 GLU B O 1
ATOM 3177 N N . ASP B 1 197 ? 2.286 27.798 -0.671 1.00 27.25 197 ASP B N 1
ATOM 3178 C CA . ASP B 1 197 ? 1.755 28.968 0.070 1.00 28.78 197 ASP B CA 1
ATOM 3179 C C . ASP B 1 197 ? 1.265 30.060 -0.884 1.00 27.04 197 ASP B C 1
ATOM 3180 O O . ASP B 1 197 ? 0.898 31.143 -0.384 1.00 23.96 197 ASP B O 1
ATOM 3185 N N . ASP B 1 198 ? 1.305 29.830 -2.197 1.00 23.01 198 ASP B N 1
ATOM 3186 C CA . ASP B 1 198 ? 0.681 30.774 -3.173 1.00 21.97 198 ASP B CA 1
ATOM 3187 C C . ASP B 1 198 ? -0.850 30.699 -3.061 1.00 21.04 198 ASP B C 1
ATOM 3188 O O . ASP B 1 198 ? -1.444 29.777 -3.653 1.00 23.62 198 ASP B O 1
ATOM 3193 N N . PHE B 1 199 ? -1.447 31.678 -2.398 1.00 23.38 199 PHE B N 1
ATOM 3194 C CA . PHE B 1 199 ? -2.914 31.822 -2.199 1.00 26.02 199 PHE B CA 1
ATOM 3195 C C . PHE B 1 199 ? -3.648 31.802 -3.561 1.00 23.53 199 PHE B C 1
ATOM 3196 O O . PHE B 1 199 ? -4.747 31.213 -3.716 1.00 22.28 199 PHE B O 1
ATOM 3204 N N . ASN B 1 200 ? -3.052 32.413 -4.575 1.00 22.27 200 ASN B N 1
ATOM 3205 C CA . ASN B 1 200 ? -3.724 32.654 -5.885 1.00 19.81 200 ASN B CA 1
ATOM 3206 C C . ASN B 1 200 ? -3.836 31.351 -6.663 1.00 19.66 200 ASN B C 1
ATOM 3207 O O . ASN B 1 200 ? -4.706 31.261 -7.563 1.00 21.45 200 ASN B O 1
ATOM 3212 N N . ALA B 1 201 ? -2.997 30.357 -6.357 1.00 19.74 201 ALA B N 1
ATOM 3213 C CA . ALA B 1 201 ? -3.083 29.015 -6.988 1.00 22.68 201 ALA B CA 1
ATOM 3214 C C . ALA B 1 201 ? -4.398 28.305 -6.634 1.00 22.93 201 ALA B C 1
ATOM 3215 O O . ALA B 1 201 ? -4.805 27.425 -7.410 1.00 22.67 201 ALA B O 1
ATOM 3217 N N . LYS B 1 202 ? -5.079 28.719 -5.575 1.00 24.26 202 LYS B N 1
ATOM 3218 C CA . LYS B 1 202 ? -6.309 28.045 -5.069 1.00 26.78 202 LYS B CA 1
ATOM 3219 C C . LYS B 1 202 ? -7.573 28.828 -5.437 1.00 26.85 202 LYS B C 1
ATOM 3220 O O . LYS B 1 202 ? -8.663 28.283 -5.204 1.00 27.53 202 LYS B O 1
ATOM 3226 N N . LEU B 1 203 ? -7.452 30.043 -5.991 1.00 23.85 203 LEU B N 1
ATOM 3227 C CA . LEU B 1 203 ? -8.617 30.940 -6.232 1.00 24.91 203 LEU B CA 1
ATOM 3228 C C . LEU B 1 203 ? -9.142 30.650 -7.628 1.00 23.28 203 LEU B C 1
ATOM 3229 O O . LEU B 1 203 ? -8.350 30.363 -8.525 1.00 22.72 203 LEU B O 1
ATOM 3234 N N . PRO B 1 204 ? -10.480 30.760 -7.839 1.00 25.07 204 PRO B N 1
ATOM 3235 C CA . PRO B 1 204 ? -11.085 30.557 -9.150 1.00 23.53 204 PRO B CA 1
ATOM 3236 C C . PRO B 1 204 ? -10.653 31.684 -10.086 1.00 20.43 204 PRO B C 1
ATOM 3237 O O . PRO B 1 204 ? -10.483 32.808 -9.616 1.00 18.43 204 PRO B O 1
ATOM 3241 N N . LYS B 1 205 ? -10.521 31.377 -11.368 1.00 19.48 205 LYS B N 1
ATOM 3242 C CA . LYS B 1 205 ? -10.229 32.435 -12.382 1.00 20.58 205 LYS B CA 1
ATOM 3243 C C . LYS B 1 205 ? -11.532 33.203 -12.670 1.00 21.17 205 LYS B C 1
ATOM 3244 O O . LYS B 1 205 ? -12.615 32.573 -12.827 1.00 22.03 205 LYS B O 1
ATOM 3250 N N . SER B 1 206 ? -11.468 34.533 -12.699 1.00 17.61 206 SER B N 1
ATOM 3251 C CA . SER B 1 206 ? -12.644 35.408 -12.885 1.00 16.93 206 SER B CA 1
ATOM 3252 C C . SER B 1 206 ? -12.527 36.154 -14.210 1.00 17.02 206 SER B C 1
ATOM 3253 O O . SER B 1 206 ? -11.587 36.936 -14.344 1.00 16.57 206 SER B O 1
ATOM 3256 N N . ARG B 1 207 ? -13.536 36.029 -15.070 1.00 15.59 207 ARG B N 1
ATOM 3257 C CA . ARG B 1 207 ? -13.592 36.767 -16.357 1.00 14.24 207 ARG B CA 1
ATOM 3258 C C . ARG B 1 207 ? -15.035 37.156 -16.604 1.00 17.90 207 ARG B C 1
ATOM 3259 O O . ARG B 1 207 ? -15.916 36.431 -16.103 1.00 15.89 207 ARG B O 1
ATOM 3267 N N . TRP B 1 208 ? -15.262 38.197 -17.401 1.00 16.64 208 TRP B N 1
ATOM 3268 C CA . TRP B 1 208 ? -16.601 38.470 -17.970 1.00 17.20 208 TRP B CA 1
ATOM 3269 C C . TRP B 1 208 ? -17.190 37.198 -18.576 1.00 16.32 208 TRP B C 1
ATOM 3270 O O . TRP B 1 208 ? -16.454 36.370 -19.175 1.00 15.84 208 TRP B O 1
ATOM 3281 N N . SER B 1 209 ? -18.514 37.051 -18.505 1.00 19.08 209 SER B N 1
ATOM 3282 C CA . SER B 1 209 ? -19.226 35.947 -19.193 1.00 19.50 209 SER B CA 1
ATOM 3283 C C . SER B 1 209 ? -19.045 36.072 -20.720 1.00 19.50 209 SER B C 1
ATOM 3284 O O . SER B 1 209 ? -18.884 37.212 -21.256 1.00 18.56 209 SER B O 1
ATOM 3287 N N . ALA B 1 210 ? -19.136 34.955 -21.428 1.00 20.33 210 ALA B N 1
ATOM 3288 C CA . ALA B 1 210 ? -19.176 34.916 -22.908 1.00 20.69 210 ALA B CA 1
ATOM 3289 C C . ALA B 1 210 ? -20.228 35.903 -23.461 1.00 24.32 210 ALA B C 1
ATOM 3290 O O . ALA B 1 210 ? -19.915 36.601 -24.456 1.00 20.57 210 ALA B O 1
ATOM 3292 N N . GLU B 1 211 ? -21.405 36.056 -22.822 1.00 24.06 211 GLU B N 1
ATOM 3293 C CA . GLU B 1 211 ? -22.504 36.872 -23.401 1.00 24.08 211 GLU B CA 1
ATOM 3294 C C . GLU B 1 211 ? -22.121 38.349 -23.302 1.00 24.62 211 GLU B C 1
ATOM 3295 O O . GLU B 1 211 ? -22.625 39.126 -24.099 1.00 23.70 211 GLU B O 1
ATOM 3298 N N . THR B 1 212 ? -21.265 38.739 -22.360 1.00 21.63 212 THR B N 1
ATOM 3299 C CA . THR B 1 212 ? -20.812 40.146 -22.212 1.00 23.45 212 THR B CA 1
ATOM 3300 C C . THR B 1 212 ? -19.773 40.494 -23.286 1.00 21.07 212 THR B C 1
ATOM 3301 O O . THR B 1 212 ? -19.814 41.611 -23.779 1.00 21.70 212 THR B O 1
ATOM 3305 N N . VAL B 1 213 ? -18.845 39.588 -23.617 1.00 19.56 213 VAL B N 1
ATOM 3306 C CA . VAL B 1 213 ? -17.666 39.978 -24.459 1.00 18.79 213 VAL B CA 1
ATOM 3307 C C . VAL B 1 213 ? -17.797 39.567 -25.929 1.00 18.68 213 VAL B C 1
ATOM 3308 O O . VAL B 1 213 ? -16.969 40.031 -26.697 1.00 15.93 213 VAL B O 1
ATOM 3312 N N . PHE B 1 214 ? -18.793 38.760 -26.327 1.00 17.37 214 PHE B N 1
ATOM 3313 C CA . PHE B 1 214 ? -18.966 38.324 -27.722 1.00 18.25 214 PHE B CA 1
ATOM 3314 C C . PHE B 1 214 ? -20.217 38.944 -28.345 1.00 22.25 214 PHE B C 1
ATOM 3315 O O . PHE B 1 214 ? -21.308 38.873 -27.754 1.00 20.72 214 PHE B O 1
ATOM 3323 N N . THR B 1 215 ? -20.047 39.444 -29.565 1.00 21.90 215 THR B N 1
ATOM 3324 C CA . THR B 1 215 ? -21.112 39.610 -30.586 1.00 24.07 215 THR B CA 1
ATOM 3325 C C . T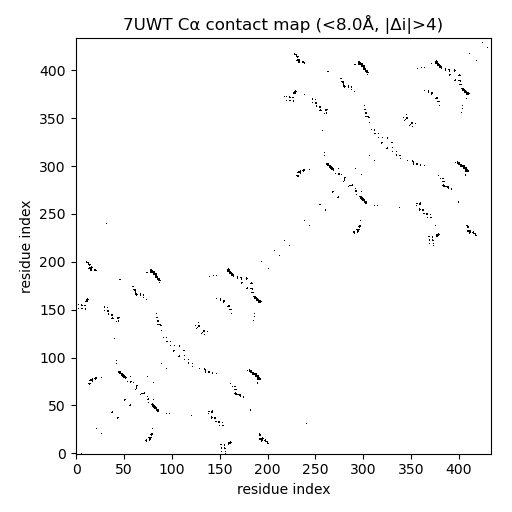HR B 1 215 ? -20.861 38.617 -31.720 1.00 25.95 215 THR B C 1
ATOM 3326 O O . THR B 1 215 ? -19.785 38.698 -32.329 1.00 22.10 215 THR B O 1
ATOM 3330 N N . GLU B 1 216 ? -21.830 37.744 -32.018 1.00 26.38 216 GLU B N 1
ATOM 3331 C CA . GLU B 1 216 ? -21.730 36.736 -33.114 1.00 31.51 216 GLU B CA 1
ATOM 3332 C C . GLU B 1 216 ? -22.491 37.301 -34.315 1.00 31.26 216 GLU B C 1
ATOM 3333 O O . GLU B 1 216 ? -23.557 37.832 -34.076 1.00 33.71 216 GLU B O 1
ATOM 3339 N N . ILE B 1 217 ? -21.949 37.253 -35.539 1.00 33.24 217 ILE B N 1
ATOM 3340 C CA . ILE B 1 217 ? -22.633 37.762 -36.785 1.00 32.99 217 ILE B CA 1
ATOM 3341 C C . ILE B 1 217 ? -22.471 36.788 -37.973 1.00 34.03 217 ILE B C 1
ATOM 3342 O O . ILE B 1 217 ? -21.596 35.911 -38.044 1.00 33.23 217 ILE B O 1
#

B-factor: mean 19.72, std 8.36, range [8.15, 67.94]

Organism: Vibrio vulnificus (strain YJ016) (NCBI:txid196600)

Sequence (434 aa):
MTIVQAAQSRYSTKAFDASRKLPEEKVAAVKELIRMSASSVNSQPWHFIVASSEEGKARIAKATQGGFAANERKILDASHVVVFCAKTAIDEAYLLDLLESEDKDGRYADVEAKNGMHAGRSFFVNMHRFDLKDAHHWMEKQVYLNVGTLLLGASAMEIDAVPIEGFDAKVLDEEFGLREKGFTSVVIVPLGYHSEDDFNAKLPKSRWSAETVFTEIMTIVQAAQSRYSTKAFDASRKLPEEKVAAVKELIRMSASSVNSQPWHFIVASSEEGKARIAKATQGGFAANERKILDASHVVVFCAKTAIDEAYLLDLLESEDKDGRYADVEAKNGMHAGRSFFVNMHRFDLKDAHHWMEKQVYLNVGTLLLGASAMEIDAVPIEGFDAKVLDEEFGLREKGFTSVVIVPLGYHSEDDFNAKLPKSRWSAETVFTEI